Protein AF-A0A1F4T5B8-F1 (afdb_monomer)

Organism: NCBI:txid1802584

Radius of gyration: 24.1 Å; Cα contacts (8 Å, |Δi|>4): 1129; chains: 1; bounding box: 62×51×72 Å

Structure (mmCIF, N/CA/C/O backbone):
data_AF-A0A1F4T5B8-F1
#
_entry.id   AF-A0A1F4T5B8-F1
#
loop_
_atom_site.group_PDB
_atom_site.id
_atom_site.type_symbol
_atom_site.label_atom_id
_atom_site.label_alt_id
_atom_site.label_comp_id
_atom_site.label_asym_id
_atom_site.label_entity_id
_atom_site.label_seq_id
_atom_site.pdbx_PDB_ins_code
_atom_site.Cartn_x
_atom_site.Cartn_y
_atom_site.Cartn_z
_atom_site.occupancy
_atom_site.B_iso_or_equiv
_atom_site.auth_seq_id
_atom_site.auth_comp_id
_atom_site.auth_asym_id
_atom_site.auth_atom_id
_atom_site.pdbx_PDB_model_num
ATOM 1 N N . MET A 1 1 ? -28.161 17.059 25.123 1.00 31.98 1 MET A N 1
ATOM 2 C CA . MET A 1 1 ? -28.582 17.500 23.772 1.00 31.98 1 MET A CA 1
ATOM 3 C C . MET A 1 1 ? -28.366 16.336 22.816 1.00 31.98 1 MET A C 1
ATOM 5 O O . MET A 1 1 ? -27.425 15.591 23.074 1.00 31.98 1 MET A O 1
ATOM 9 N N . PRO A 1 2 ? -29.193 16.120 21.777 1.00 40.75 2 PRO A N 1
ATOM 10 C CA . PRO A 1 2 ? -28.859 15.128 20.757 1.00 40.75 2 PRO A CA 1
ATOM 11 C C . PRO A 1 2 ? -27.504 15.511 20.146 1.00 40.75 2 PRO A C 1
ATOM 13 O O . PRO A 1 2 ? -27.319 16.645 19.708 1.00 40.75 2 PRO A O 1
ATOM 16 N N . VAL A 1 3 ? -26.530 14.605 20.238 1.00 51.97 3 VAL A N 1
ATOM 17 C CA . VAL A 1 3 ? -25.154 14.837 19.782 1.00 51.97 3 VAL A CA 1
ATOM 18 C C . VAL A 1 3 ? -25.186 15.009 18.266 1.00 51.97 3 VAL A C 1
ATOM 20 O O . VAL A 1 3 ? -25.654 14.110 17.565 1.00 51.97 3 VAL A O 1
ATOM 23 N N . ALA A 1 4 ? -24.742 16.170 17.781 1.00 59.31 4 ALA A N 1
ATOM 24 C CA . ALA A 1 4 ? -24.763 16.511 16.365 1.00 59.31 4 ALA A CA 1
ATOM 25 C C . ALA A 1 4 ? -23.925 15.519 15.548 1.00 59.31 4 ALA A C 1
ATOM 27 O O . ALA A 1 4 ? -22.812 15.169 15.932 1.00 59.31 4 ALA A O 1
ATOM 28 N N . ASN A 1 5 ? -24.452 15.100 14.402 1.00 71.56 5 ASN A N 1
ATOM 29 C CA . ASN A 1 5 ? -23.669 14.401 13.392 1.00 71.56 5 ASN A CA 1
ATOM 30 C C . ASN A 1 5 ? -22.655 15.377 12.778 1.00 71.56 5 ASN A C 1
ATOM 32 O O . ASN A 1 5 ? -22.990 16.533 12.497 1.00 71.56 5 ASN A O 1
ATOM 36 N N . TYR A 1 6 ? -21.413 14.931 12.590 1.00 81.19 6 TYR A N 1
ATOM 37 C CA . TYR A 1 6 ? -20.334 15.774 12.081 1.00 81.19 6 TYR A CA 1
ATOM 38 C C . TYR A 1 6 ? -20.030 15.444 10.630 1.00 81.19 6 TYR A C 1
ATOM 40 O O . TYR A 1 6 ? -19.826 14.292 10.271 1.00 81.19 6 TYR A O 1
ATOM 48 N N . ASN A 1 7 ? -19.937 16.480 9.802 1.00 87.56 7 ASN A N 1
ATOM 49 C CA . ASN A 1 7 ? -19.351 16.352 8.477 1.00 87.56 7 ASN A CA 1
ATOM 50 C C . ASN A 1 7 ? -17.835 16.519 8.571 1.00 87.56 7 ASN A C 1
ATOM 52 O O . ASN A 1 7 ? -17.326 17.297 9.384 1.00 87.56 7 ASN A O 1
ATOM 56 N N . PHE A 1 8 ? -17.124 15.813 7.706 1.00 88.19 8 PHE A N 1
ATOM 57 C CA . PHE A 1 8 ? -15.678 15.803 7.607 1.00 88.19 8 PHE A CA 1
ATOM 58 C C . PHE A 1 8 ? -15.237 16.270 6.225 1.00 88.19 8 PHE A C 1
ATOM 60 O O . PHE A 1 8 ? -15.972 16.199 5.242 1.00 88.19 8 PHE A O 1
ATOM 67 N N . GLN A 1 9 ? -13.999 16.738 6.159 1.00 87.25 9 GLN A N 1
ATOM 68 C CA . GLN A 1 9 ? -13.357 17.178 4.939 1.00 87.25 9 GLN A CA 1
ATOM 69 C C . GLN A 1 9 ? -11.974 16.554 4.764 1.00 87.25 9 GLN A C 1
ATOM 71 O O . GLN A 1 9 ? -11.203 16.459 5.727 1.00 87.25 9 GLN A O 1
ATOM 76 N N . ILE A 1 10 ? -11.654 16.177 3.527 1.00 83.25 10 ILE A N 1
ATOM 77 C CA . ILE A 1 10 ? -10.326 15.714 3.119 1.00 83.25 10 ILE A CA 1
ATOM 78 C C . ILE A 1 10 ? -9.459 16.937 2.814 1.00 83.25 10 ILE A C 1
ATOM 80 O O . ILE A 1 10 ? -9.771 17.726 1.923 1.00 83.25 10 ILE A O 1
ATOM 84 N N . LYS A 1 11 ? -8.339 17.079 3.526 1.00 75.94 11 LYS A N 1
ATOM 85 C CA . LYS A 1 11 ? -7.301 18.078 3.248 1.00 75.94 11 LYS A CA 1
ATOM 86 C C . LYS A 1 11 ? -6.039 17.391 2.747 1.00 75.94 11 LYS A C 1
ATOM 88 O O . LYS A 1 11 ? -5.458 16.569 3.460 1.00 75.94 11 LYS A O 1
ATOM 93 N N . LEU A 1 12 ? -5.590 17.771 1.554 1.00 67.25 12 LEU A N 1
ATOM 94 C CA . LEU A 1 12 ? -4.296 17.353 1.018 1.00 67.25 12 LEU A CA 1
ATOM 95 C C . LEU A 1 12 ? -3.175 18.004 1.839 1.00 67.25 12 LEU A C 1
ATOM 97 O O . LEU A 1 12 ? -3.149 19.224 2.003 1.00 67.25 12 LEU A O 1
ATOM 101 N N . THR A 1 13 ? -2.255 17.206 2.378 1.00 59.66 13 THR A N 1
ATOM 102 C CA . THR A 1 13 ? -1.109 17.721 3.139 1.00 59.66 13 THR A CA 1
ATOM 103 C C . THR A 1 13 ? 0.120 17.848 2.245 1.00 59.66 13 THR A C 1
ATOM 105 O O . THR A 1 13 ? 0.552 16.889 1.610 1.00 59.66 13 THR A O 1
ATOM 108 N N . GLY A 1 14 ? 0.713 19.045 2.204 1.00 41.84 14 GLY A N 1
ATOM 109 C CA . GLY A 1 14 ? 1.871 19.343 1.351 1.00 41.84 14 GLY A CA 1
ATOM 110 C C . GLY A 1 14 ? 3.172 18.628 1.747 1.00 41.84 14 GLY A C 1
ATOM 111 O O . GLY A 1 14 ? 4.080 18.537 0.930 1.00 41.84 14 GLY A O 1
ATOM 112 N N . SER A 1 15 ? 3.275 18.082 2.964 1.00 34.91 15 SER A N 1
ATOM 113 C CA . SER A 1 15 ? 4.498 17.452 3.503 1.00 34.91 15 SER A CA 1
ATOM 114 C C . SER A 1 15 ? 4.804 16.052 2.955 1.00 34.91 15 SER A C 1
ATOM 116 O O . SER A 1 15 ? 5.812 15.455 3.319 1.00 34.91 15 SER A O 1
ATOM 118 N N . SER A 1 16 ? 3.934 15.513 2.107 1.00 34.12 16 SER A N 1
ATOM 119 C CA . SER A 1 16 ? 3.899 14.096 1.727 1.00 34.12 16 SER A CA 1
ATOM 120 C C . SER A 1 16 ? 4.300 13.835 0.268 1.00 34.12 16 SER A C 1
ATOM 122 O O . SER A 1 16 ? 4.627 12.711 -0.111 1.00 34.12 16 SER A O 1
ATOM 124 N N . TYR A 1 17 ? 4.418 14.898 -0.533 1.00 29.06 17 TYR A N 1
ATOM 125 C CA . TYR A 1 17 ? 4.936 14.830 -1.899 1.00 29.06 17 TYR A CA 1
ATOM 126 C C . TYR A 1 17 ? 6.385 14.291 -1.962 1.00 29.06 17 TYR A C 1
ATOM 128 O O . TYR A 1 17 ? 6.789 13.724 -2.972 1.00 29.06 17 TYR A O 1
ATOM 136 N N . SER A 1 18 ? 7.149 14.364 -0.865 1.00 27.31 18 SER A N 1
ATOM 137 C CA . SER A 1 18 ? 8.477 13.740 -0.730 1.00 27.31 18 SER A CA 1
ATOM 138 C C . SER A 1 18 ? 8.453 12.204 -0.703 1.00 27.31 18 SER A C 1
ATOM 140 O O . SER A 1 18 ? 9.463 11.583 -1.023 1.00 27.31 18 SER A O 1
ATOM 142 N N . HIS A 1 19 ? 7.316 11.581 -0.372 1.00 31.86 19 HIS A N 1
ATOM 143 C CA . HIS A 1 19 ? 7.160 10.124 -0.281 1.00 31.86 19 HIS A CA 1
ATOM 144 C C . HIS A 1 19 ? 6.302 9.530 -1.405 1.00 31.86 19 HIS A C 1
ATOM 146 O O . HIS A 1 19 ? 6.169 8.312 -1.477 1.00 31.86 19 HIS A O 1
ATOM 152 N N . GLY A 1 20 ? 5.809 10.348 -2.343 1.00 29.73 20 GLY A N 1
ATOM 153 C CA . GLY A 1 20 ? 5.045 9.875 -3.505 1.00 29.73 20 GLY A CA 1
ATOM 154 C C . GLY A 1 20 ? 3.600 9.469 -3.197 1.00 29.73 20 GLY A C 1
ATOM 155 O O . GLY A 1 20 ? 2.894 9.032 -4.095 1.00 29.73 20 GLY A O 1
ATOM 156 N N . GLN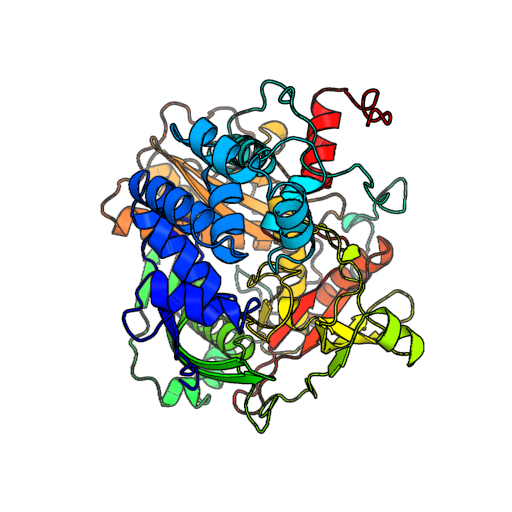 A 1 21 ? 3.142 9.656 -1.959 1.00 36.34 21 GLN A N 1
ATOM 157 C CA . GLN A 1 21 ? 1.737 9.559 -1.579 1.00 36.34 21 GLN A CA 1
ATOM 158 C C . GLN A 1 21 ? 1.315 10.934 -1.080 1.00 36.34 21 GLN A C 1
ATOM 160 O O . GLN A 1 21 ? 1.838 11.395 -0.070 1.00 36.34 21 GLN A O 1
ATOM 165 N N . GLY A 1 22 ? 0.400 11.612 -1.772 1.00 43.72 22 GLY A N 1
ATOM 166 C CA . GLY A 1 22 ? -0.237 12.807 -1.231 1.00 43.72 22 GLY A CA 1
ATOM 167 C C . GLY A 1 22 ? -1.036 12.425 0.017 1.00 43.72 22 GLY A C 1
ATOM 168 O O . GLY A 1 22 ? -2.177 11.989 -0.079 1.00 43.72 22 GLY A O 1
ATOM 169 N N . GLY A 1 23 ? -0.431 12.552 1.194 1.00 55.56 23 GLY A N 1
ATOM 170 C CA . GLY A 1 23 ? -1.036 12.307 2.492 1.00 55.56 23 GLY A CA 1
ATOM 171 C C . GLY A 1 23 ? -2.315 13.122 2.638 1.00 55.56 23 GLY A C 1
ATOM 172 O O . GLY A 1 23 ? -2.303 14.357 2.601 1.00 55.56 23 GLY A O 1
ATOM 173 N N . GLN A 1 24 ? -3.429 12.425 2.795 1.00 67.44 24 GLN A N 1
ATOM 174 C CA . GLN A 1 24 ? -4.723 13.021 3.072 1.00 67.44 24 GLN A CA 1
ATOM 175 C C . GLN A 1 24 ? -4.895 13.094 4.585 1.00 67.44 24 GLN A C 1
ATOM 177 O O . GLN A 1 24 ? -4.596 12.146 5.306 1.00 67.44 24 GLN A O 1
ATOM 182 N N . THR A 1 25 ? -5.373 14.229 5.082 1.00 76.12 25 THR A N 1
ATOM 183 C CA . THR A 1 25 ? -5.854 14.319 6.461 1.00 76.12 25 THR A CA 1
ATOM 184 C C . THR A 1 25 ? -7.343 14.568 6.451 1.00 76.12 25 THR A C 1
ATOM 186 O O . THR A 1 25 ? -7.814 15.488 5.786 1.00 76.12 25 THR A O 1
ATOM 189 N N . ILE A 1 26 ? -8.075 13.759 7.205 1.00 85.44 26 ILE A N 1
ATOM 190 C CA . ILE A 1 26 ? -9.504 13.949 7.410 1.00 85.44 26 ILE A CA 1
ATOM 191 C C . ILE A 1 26 ? -9.679 14.794 8.665 1.00 85.44 26 ILE A C 1
ATOM 193 O O . ILE A 1 26 ? -9.100 14.510 9.713 1.00 85.44 26 ILE A O 1
ATOM 197 N N . THR A 1 27 ? -10.427 15.884 8.538 1.00 88.88 27 THR A N 1
ATOM 198 C CA . THR A 1 27 ? -10.710 16.806 9.644 1.00 88.88 27 THR A CA 1
ATOM 199 C C . THR A 1 27 ? -12.187 17.153 9.662 1.00 88.88 27 THR A C 1
ATOM 201 O O . THR A 1 27 ? -12.811 17.111 8.606 1.00 88.88 27 THR A O 1
ATOM 204 N N . PRO A 1 28 ? -12.765 17.530 10.806 1.00 91.56 28 PRO A N 1
ATOM 205 C CA . PRO A 1 28 ? -14.122 18.050 10.830 1.00 91.56 28 PRO A CA 1
ATOM 206 C C . PRO A 1 28 ? -14.291 19.270 9.904 1.00 91.56 28 PRO A C 1
ATOM 208 O O . PRO A 1 28 ? -13.358 20.050 9.678 1.00 91.56 28 PRO A O 1
ATOM 211 N N . ALA A 1 29 ? -15.484 19.420 9.327 1.00 90.12 29 ALA A N 1
ATOM 212 C CA . ALA A 1 29 ? -15.812 20.503 8.397 1.00 90.12 29 ALA A CA 1
ATOM 213 C C . ALA A 1 29 ? -15.904 21.876 9.089 1.00 90.12 29 ALA A C 1
ATOM 215 O O . ALA A 1 29 ? -15.695 22.904 8.449 1.00 90.12 29 ALA A O 1
ATOM 216 N N . ARG A 1 30 ? -16.165 21.888 10.401 1.00 91.12 30 ARG A N 1
ATOM 217 C CA . ARG A 1 30 ? -16.090 23.071 11.268 1.00 91.12 30 ARG A CA 1
ATOM 218 C C . ARG A 1 30 ? -15.002 22.897 12.317 1.00 91.12 30 ARG A C 1
ATOM 220 O O . ARG A 1 30 ? -14.567 21.780 12.576 1.00 91.12 30 ARG A O 1
ATOM 227 N N . GLU A 1 31 ? -14.605 23.987 12.953 1.00 89.62 31 GLU A N 1
ATOM 228 C CA . GLU A 1 31 ? -13.748 23.913 14.132 1.00 89.62 31 GLU A CA 1
ATOM 229 C C . GLU A 1 31 ? -14.485 23.219 15.289 1.00 89.62 31 GLU A C 1
ATOM 231 O O . GLU A 1 31 ? -15.686 23.433 15.496 1.00 89.62 31 GLU A O 1
ATOM 236 N N . ILE A 1 32 ? -13.770 22.338 15.990 1.00 90.81 32 ILE A N 1
ATOM 237 C CA . ILE A 1 32 ? -14.264 21.555 17.124 1.00 90.81 32 ILE A CA 1
ATOM 238 C C . ILE A 1 32 ? -13.246 21.684 18.250 1.00 90.81 32 ILE A C 1
ATOM 240 O O . ILE A 1 32 ? -12.045 21.499 18.048 1.00 90.81 32 ILE A O 1
ATOM 244 N N . THR A 1 33 ? -13.730 22.011 19.442 1.00 93.62 33 THR A N 1
ATOM 245 C CA . THR A 1 33 ? -12.902 22.083 20.647 1.00 93.62 33 THR A CA 1
ATOM 246 C C . THR A 1 33 ? -12.529 20.687 21.154 1.00 93.62 33 THR A C 1
ATOM 248 O O . THR A 1 33 ? -13.215 19.701 20.891 1.00 93.62 33 THR A O 1
ATOM 251 N N . ILE A 1 34 ? -11.458 20.591 21.948 1.00 93.88 34 ILE A N 1
ATOM 252 C CA . ILE A 1 34 ? -11.060 19.326 22.592 1.00 93.88 34 ILE A CA 1
ATOM 253 C C . ILE A 1 34 ? -12.219 18.738 23.414 1.00 93.88 34 ILE A C 1
ATOM 255 O O . ILE A 1 34 ? -12.470 17.540 23.329 1.00 93.88 34 ILE A O 1
ATOM 259 N N . GLN A 1 35 ? -12.958 19.575 24.151 1.00 92.75 35 GLN A N 1
ATOM 260 C CA . GLN A 1 35 ? -14.088 19.126 24.967 1.00 92.75 35 GLN A CA 1
ATOM 261 C C . GLN A 1 35 ? -15.247 18.592 24.114 1.00 92.75 35 GLN A C 1
ATOM 263 O O . GLN A 1 35 ? -15.751 17.510 24.394 1.00 92.75 35 GLN A O 1
ATOM 268 N N . GLU A 1 36 ? -15.625 19.288 23.034 1.00 93.00 36 GLU A N 1
ATOM 269 C CA . GLU A 1 36 ? -16.655 18.793 22.108 1.00 93.00 36 GLU A CA 1
ATOM 270 C C . GLU A 1 36 ? -16.265 17.442 21.486 1.00 93.00 36 GLU A C 1
ATOM 272 O O . GLU A 1 36 ? -17.102 16.546 21.382 1.00 93.00 36 GLU A O 1
ATOM 277 N N . ALA A 1 37 ? -14.997 17.274 21.092 1.00 93.31 37 ALA A N 1
ATOM 278 C CA . ALA A 1 37 ? -14.509 16.012 20.540 1.00 93.31 37 ALA A CA 1
ATOM 279 C C . ALA A 1 37 ? -14.551 14.877 21.579 1.00 93.31 37 ALA A C 1
ATOM 281 O O . ALA A 1 37 ? -14.939 13.754 21.250 1.00 93.31 37 ALA A O 1
ATOM 282 N N . LEU A 1 38 ? -14.191 15.161 22.836 1.00 93.25 38 LEU A N 1
ATOM 283 C CA . LEU A 1 38 ? -14.300 14.204 23.939 1.00 93.25 38 LEU A CA 1
ATOM 284 C C . LEU A 1 38 ? -15.755 13.800 24.191 1.00 93.25 38 LEU A C 1
ATOM 286 O O . LEU A 1 38 ? -16.045 12.608 24.277 1.00 93.25 38 LEU A O 1
ATOM 290 N N . ASP A 1 39 ? -16.671 14.766 24.252 1.00 91.44 39 ASP A N 1
ATOM 291 C CA . ASP A 1 39 ? -18.091 14.503 24.491 1.00 91.44 39 ASP A CA 1
ATOM 292 C C . ASP A 1 39 ? -18.739 13.713 23.343 1.00 91.44 39 ASP A C 1
ATOM 294 O O . ASP A 1 39 ? -19.557 12.824 23.588 1.00 91.44 39 ASP A O 1
ATOM 298 N N . HIS A 1 40 ? -18.322 13.953 22.094 1.00 91.06 40 HIS A N 1
ATOM 299 C CA . HIS A 1 40 ? -18.728 13.131 20.948 1.00 91.06 40 HIS A CA 1
ATOM 300 C C . HIS A 1 40 ? -18.275 11.675 21.109 1.00 91.06 40 HIS A C 1
ATOM 302 O O . HIS A 1 40 ? -19.089 10.747 21.038 1.00 91.06 40 HIS A O 1
ATOM 308 N N . LEU A 1 41 ? -16.986 11.477 21.396 1.00 90.88 41 LEU A N 1
ATOM 309 C CA . LEU A 1 41 ? -16.364 10.156 21.506 1.00 90.88 41 LEU A CA 1
ATOM 310 C C . LEU A 1 41 ? -16.850 9.341 22.713 1.00 90.88 41 LEU A C 1
ATOM 312 O O . LEU A 1 41 ? -16.736 8.117 22.685 1.00 90.88 41 LEU A O 1
ATOM 316 N N . LYS A 1 42 ? -17.452 9.968 23.735 1.00 87.12 42 LYS A N 1
ATOM 317 C CA . LYS A 1 42 ? -18.142 9.247 24.826 1.00 87.12 42 LYS A CA 1
ATOM 318 C C . LYS A 1 42 ? -19.284 8.367 24.310 1.00 87.12 42 LYS A C 1
ATOM 320 O O . LYS A 1 42 ? -19.532 7.302 24.863 1.00 87.12 42 LYS A O 1
ATOM 325 N N . THR A 1 43 ? -19.976 8.812 23.261 1.00 86.19 43 THR A N 1
ATOM 326 C CA . THR A 1 43 ? -21.129 8.096 22.680 1.00 86.19 43 THR A CA 1
ATOM 327 C C . THR A 1 43 ? -20.791 7.327 21.407 1.00 86.19 43 THR A C 1
ATOM 329 O O . THR A 1 43 ? -21.535 6.427 21.032 1.00 86.19 43 THR A O 1
ATOM 332 N N . ARG A 1 44 ? -19.682 7.676 20.745 1.00 89.56 44 ARG A N 1
ATOM 333 C CA . ARG A 1 44 ? -19.218 7.086 19.479 1.00 89.56 44 ARG A CA 1
ATOM 334 C C . ARG A 1 44 ? -17.722 6.770 19.555 1.00 89.56 44 ARG A C 1
ATOM 336 O O . ARG A 1 44 ? -16.920 7.407 18.871 1.00 89.56 44 ARG A O 1
ATOM 343 N N . PRO A 1 45 ? -17.310 5.828 20.418 1.00 88.19 45 PRO A N 1
ATOM 344 C CA . PRO A 1 45 ? -15.893 5.551 20.648 1.00 88.19 45 PRO A CA 1
ATOM 345 C C . PRO A 1 45 ? -15.173 5.076 19.375 1.00 88.19 45 PRO A C 1
ATOM 347 O O . PRO A 1 45 ? -13.979 5.335 19.209 1.00 88.19 45 PRO A O 1
ATOM 350 N N . ASN A 1 46 ? -15.893 4.435 18.452 1.00 89.44 46 ASN A N 1
ATOM 351 C CA . ASN A 1 46 ? -15.340 3.910 17.209 1.00 89.44 46 ASN A CA 1
ATOM 352 C C . ASN A 1 46 ? -15.124 4.969 16.119 1.00 89.44 46 ASN A C 1
ATOM 354 O O . ASN A 1 46 ? -14.446 4.656 15.143 1.00 89.44 46 ASN A O 1
ATOM 358 N N . ASP A 1 47 ? -15.616 6.210 16.275 1.00 90.69 47 ASP A N 1
ATOM 359 C CA . ASP A 1 47 ? -15.451 7.277 15.274 1.00 90.69 47 ASP A CA 1
ATOM 360 C C . ASP A 1 47 ? -13.973 7.625 15.088 1.00 90.69 47 ASP A C 1
ATOM 362 O O . ASP A 1 47 ? -13.362 8.405 15.828 1.00 90.69 47 ASP A O 1
ATOM 366 N N . ARG A 1 48 ? -13.378 7.001 14.074 1.00 88.06 48 ARG A N 1
ATOM 367 C CA . ARG A 1 48 ? -11.955 7.072 13.774 1.00 88.06 48 ARG A CA 1
ATOM 368 C C . ARG A 1 48 ? -11.555 8.481 13.382 1.00 88.06 48 ARG A C 1
ATOM 370 O O . ARG A 1 48 ? -10.498 8.954 13.803 1.00 88.06 48 ARG A O 1
ATOM 377 N N . PHE A 1 49 ? -12.399 9.167 12.617 1.00 89.62 49 PHE A N 1
ATOM 378 C CA . PHE A 1 49 ? -12.113 10.518 12.157 1.00 89.62 49 PHE A CA 1
ATOM 379 C C . PHE A 1 49 ? -12.074 11.498 13.327 1.00 89.62 49 PHE A C 1
ATOM 381 O O . PHE A 1 49 ? -11.127 12.282 13.432 1.00 89.62 49 PHE A O 1
ATOM 388 N N . MET A 1 50 ? -13.037 11.415 14.252 1.00 91.62 50 MET A N 1
ATOM 389 C CA . MET A 1 50 ? -13.015 12.257 15.449 1.00 91.62 50 MET A CA 1
ATOM 390 C C . MET A 1 50 ? -11.856 11.895 16.390 1.00 91.62 50 MET A C 1
ATOM 392 O O . MET A 1 50 ? -11.184 12.795 16.899 1.00 91.62 50 MET A O 1
ATOM 396 N N . ARG A 1 51 ? -11.547 10.600 16.577 1.00 90.19 51 ARG A N 1
ATOM 397 C CA . ARG A 1 51 ? -10.380 10.157 17.368 1.00 90.19 51 ARG A CA 1
ATOM 398 C C . ARG A 1 51 ? -9.075 10.737 16.828 1.00 90.19 51 ARG A C 1
ATOM 400 O O . ARG A 1 51 ? -8.269 11.269 17.591 1.00 90.19 51 ARG A O 1
ATOM 407 N N . TYR A 1 52 ? -8.858 10.647 15.517 1.00 87.88 52 TYR A N 1
ATOM 408 C CA . TYR A 1 52 ? -7.649 11.164 14.874 1.00 87.88 52 TYR A CA 1
ATOM 409 C C . TYR A 1 52 ? -7.588 12.692 14.917 1.00 87.88 52 TYR A C 1
ATOM 411 O O . TYR A 1 52 ? -6.508 13.252 15.114 1.00 87.88 52 TYR A O 1
ATOM 419 N N . HIS A 1 53 ? -8.732 13.371 14.789 1.00 90.81 53 HIS A N 1
ATOM 420 C CA . HIS A 1 53 ? -8.807 14.814 14.984 1.00 90.81 53 HIS A CA 1
ATOM 421 C C . HIS A 1 53 ? -8.387 15.213 16.402 1.00 90.81 53 HIS A C 1
ATOM 423 O O . HIS A 1 53 ? -7.506 16.056 16.543 1.00 90.81 53 HIS A O 1
ATOM 429 N N . LEU A 1 54 ? -8.941 14.574 17.438 1.00 91.94 54 LEU A N 1
ATOM 430 C CA . LEU A 1 54 ? -8.578 14.840 18.832 1.00 91.94 54 LEU A CA 1
ATOM 431 C C . LEU A 1 54 ? -7.084 14.599 19.091 1.00 91.94 54 LEU A C 1
ATOM 433 O O . LEU A 1 54 ? -6.422 15.458 19.675 1.00 91.94 54 LEU A O 1
ATOM 437 N N . LEU A 1 55 ? -6.546 13.468 18.615 1.00 88.06 55 LEU A N 1
ATOM 438 C CA . LEU A 1 55 ? -5.118 13.151 18.708 1.00 88.06 55 LEU A CA 1
ATOM 439 C C . LEU A 1 55 ? -4.275 14.263 18.075 1.00 88.06 55 LEU A C 1
ATOM 441 O O . LEU A 1 55 ? -3.380 14.800 18.722 1.00 88.06 55 LEU A O 1
ATOM 445 N N . LYS A 1 56 ? -4.600 14.670 16.842 1.00 87.88 56 LYS A N 1
ATOM 446 C CA . LYS A 1 56 ? -3.900 15.749 16.136 1.00 87.88 56 LYS A CA 1
ATOM 447 C C . LYS A 1 56 ? -3.997 17.085 16.878 1.00 87.88 56 LYS A C 1
ATOM 449 O O . LYS A 1 56 ? -2.988 17.783 16.980 1.00 87.88 56 LYS A O 1
ATOM 454 N N . SER A 1 57 ? -5.173 17.435 17.397 1.00 91.44 57 SER A N 1
ATOM 455 C CA . SER A 1 57 ? -5.404 18.671 18.151 1.00 91.44 57 SER A CA 1
ATOM 456 C C . SER A 1 57 ? -4.540 18.718 19.410 1.00 91.44 57 SER A C 1
ATOM 458 O O . SER A 1 57 ? -3.813 19.689 19.606 1.00 91.44 57 SER A O 1
ATOM 460 N N . LEU A 1 58 ? -4.508 17.644 20.202 1.00 91.62 58 LEU A N 1
ATOM 461 C CA . LEU A 1 58 ? -3.649 17.556 21.385 1.00 91.62 58 LEU A CA 1
ATOM 462 C C . LEU A 1 58 ? -2.153 17.547 21.020 1.00 91.62 58 LEU A C 1
ATOM 464 O O . LEU A 1 58 ? -1.377 18.294 21.611 1.00 91.62 58 LEU A O 1
ATOM 468 N N . THR A 1 59 ? -1.732 16.776 20.010 1.00 87.69 59 THR A N 1
ATOM 469 C CA . THR A 1 59 ? -0.323 16.733 19.568 1.00 87.69 59 THR A CA 1
ATOM 470 C C . THR A 1 59 ? 0.166 18.091 19.056 1.00 87.69 59 THR A C 1
ATOM 472 O O . THR A 1 59 ? 1.328 18.443 19.266 1.00 87.69 59 THR A O 1
ATOM 475 N N . SER A 1 60 ? -0.702 18.889 18.426 1.00 89.88 60 SER A N 1
ATOM 476 C CA . SER A 1 60 ? -0.344 20.227 17.932 1.00 89.88 60 SER A CA 1
ATOM 477 C C . SER A 1 60 ? 0.062 21.201 19.048 1.00 89.88 60 SER A C 1
ATOM 479 O O . SER A 1 60 ? 0.857 22.109 18.805 1.00 89.88 60 SER A O 1
ATOM 481 N N . LEU A 1 61 ? -0.401 20.958 20.280 1.00 90.94 61 LEU A N 1
ATOM 482 C CA . LEU A 1 61 ? -0.053 21.723 21.481 1.00 90.94 61 LEU A CA 1
ATOM 483 C C . LEU A 1 61 ? 1.272 21.269 22.126 1.00 90.94 61 LEU A C 1
ATOM 485 O O . LEU A 1 61 ? 1.688 21.835 23.137 1.00 90.94 61 LEU A O 1
ATOM 489 N N . LYS A 1 62 ? 1.959 20.266 21.557 1.00 88.38 62 LYS A N 1
ATOM 490 C CA . LYS A 1 62 ? 3.241 19.733 22.053 1.00 88.38 62 LYS A CA 1
ATOM 491 C C . LYS A 1 62 ? 3.149 19.335 23.539 1.00 88.38 62 LYS A C 1
ATOM 493 O O . LYS A 1 62 ? 2.242 18.595 23.912 1.00 88.38 62 LYS A O 1
ATOM 498 N N . GLU A 1 63 ? 4.072 19.798 24.390 1.00 87.81 63 GLU A N 1
ATOM 499 C CA . GLU A 1 63 ? 4.082 19.466 25.824 1.00 87.81 63 GLU A CA 1
ATOM 500 C C . GLU A 1 63 ? 2.830 19.951 26.566 1.00 87.81 63 GLU A C 1
ATOM 502 O O . GLU A 1 63 ? 2.351 19.254 27.461 1.00 87.81 63 GLU A O 1
ATOM 507 N N . GLU A 1 64 ? 2.259 21.096 26.181 1.00 90.94 64 GLU A N 1
ATOM 508 C CA . GLU A 1 64 ? 1.034 21.615 26.806 1.00 90.94 64 GLU A CA 1
ATOM 509 C C . GLU A 1 64 ? -0.173 20.718 26.514 1.00 90.94 64 GLU A C 1
ATOM 511 O O . GLU A 1 64 ? -1.023 20.521 27.379 1.00 90.94 64 GLU A O 1
ATOM 516 N N . GLY A 1 65 ? -0.208 20.076 25.342 1.00 91.44 65 GLY A N 1
ATOM 517 C CA . GLY A 1 65 ? -1.224 19.072 25.019 1.00 91.44 65 GLY A CA 1
ATOM 518 C C . GLY A 1 65 ? -1.163 17.850 25.932 1.00 91.44 65 GLY A C 1
ATOM 519 O O . GLY A 1 65 ? -2.200 17.326 26.332 1.00 91.44 65 GLY A O 1
ATOM 520 N N . ILE A 1 66 ? 0.045 17.425 26.319 1.00 89.50 66 ILE A N 1
ATOM 521 C CA . ILE A 1 66 ? 0.241 16.311 27.257 1.00 89.50 66 ILE A CA 1
ATOM 522 C C . ILE A 1 66 ? -0.215 16.705 28.661 1.00 89.50 66 ILE A C 1
ATOM 524 O O . ILE A 1 66 ? -0.945 15.942 29.292 1.00 89.50 66 ILE A O 1
ATOM 528 N N . LYS A 1 67 ? 0.157 17.900 29.137 1.00 91.12 67 LYS A N 1
ATOM 529 C CA . LYS A 1 67 ? -0.290 18.411 30.444 1.00 91.12 67 LYS A CA 1
ATOM 530 C C . LYS A 1 67 ? -1.812 18.514 30.514 1.00 91.12 67 LYS A C 1
ATOM 532 O O . LYS A 1 67 ? -2.406 18.005 31.461 1.00 91.12 67 LYS A O 1
ATOM 537 N N . LEU A 1 68 ? -2.429 19.090 29.481 1.00 93.19 68 LEU A N 1
ATOM 538 C CA . LEU A 1 68 ? -3.881 19.196 29.364 1.00 93.19 68 LEU A CA 1
ATOM 539 C C . LEU A 1 68 ? -4.546 17.815 29.377 1.00 93.19 68 LEU A C 1
ATOM 541 O O . LEU A 1 68 ? -5.492 17.597 30.126 1.00 93.19 68 LEU A O 1
ATOM 545 N N . ALA A 1 69 ? -4.035 16.857 28.598 1.00 91.00 69 ALA A N 1
ATOM 546 C CA . ALA A 1 69 ? -4.576 15.501 28.580 1.00 91.00 69 ALA A CA 1
ATOM 547 C C . ALA A 1 69 ? -4.455 14.806 29.946 1.00 91.00 69 ALA A C 1
ATOM 549 O O . ALA A 1 69 ? -5.389 14.124 30.360 1.00 91.00 69 ALA A O 1
ATOM 550 N N . VAL A 1 70 ? -3.343 14.999 30.669 1.00 88.69 70 VAL A N 1
ATOM 551 C CA . VAL A 1 70 ? -3.159 14.482 32.036 1.00 88.69 70 VAL A CA 1
ATOM 552 C C . VAL A 1 70 ? -4.177 15.092 32.999 1.00 88.69 70 VAL A C 1
ATOM 554 O O . VAL A 1 70 ? -4.749 14.371 33.815 1.00 88.69 70 VAL A O 1
ATOM 557 N N . GLU A 1 71 ? -4.399 16.404 32.928 1.00 91.19 71 GLU A N 1
ATOM 558 C CA . GLU A 1 71 ? -5.367 17.098 33.778 1.00 91.19 71 GLU A CA 1
ATOM 559 C C . GLU A 1 71 ? -6.796 16.612 33.510 1.00 91.19 71 GLU A C 1
ATOM 561 O O . GLU A 1 71 ? -7.472 16.167 34.439 1.00 91.19 71 GLU A O 1
ATOM 566 N N . LEU A 1 72 ? -7.217 16.605 32.243 1.00 90.81 72 LEU A N 1
ATOM 567 C CA . LEU A 1 72 ? -8.538 16.124 31.836 1.00 90.81 72 LEU A CA 1
ATOM 568 C C . LEU A 1 72 ? -8.743 14.653 32.219 1.00 90.81 72 LEU A C 1
ATOM 570 O O . LEU A 1 72 ? -9.802 14.292 32.721 1.00 90.81 72 LEU A O 1
ATOM 574 N N . PHE A 1 73 ? -7.720 13.808 32.055 1.00 87.56 73 PHE A N 1
ATOM 575 C CA . PHE A 1 73 ? -7.809 12.388 32.395 1.00 87.56 73 PHE A CA 1
ATOM 576 C C . PHE A 1 73 ? -7.945 12.152 33.905 1.00 87.56 73 PHE A C 1
ATOM 578 O O . PHE A 1 73 ? -8.637 11.226 34.316 1.00 87.56 73 PHE A O 1
ATOM 585 N N . LYS A 1 74 ? -7.319 12.990 34.744 1.00 85.50 74 LYS A N 1
ATOM 586 C CA . LYS A 1 74 ? -7.488 12.935 36.207 1.00 85.50 74 LYS A CA 1
ATOM 587 C C . LYS A 1 74 ? -8.890 13.356 36.649 1.00 85.50 74 LYS A C 1
ATOM 589 O O . LYS A 1 74 ? -9.363 12.855 37.665 1.00 85.50 74 LYS A O 1
ATOM 594 N N . GLN A 1 75 ? -9.519 14.280 35.923 1.00 87.50 75 GLN A N 1
ATOM 595 C CA . GLN A 1 75 ? -10.880 14.740 36.202 1.00 87.50 75 GLN A CA 1
ATOM 596 C C . GLN A 1 75 ? -11.922 13.706 35.756 1.00 87.50 75 GLN A C 1
ATOM 598 O O . GLN A 1 75 ? -12.785 13.322 36.542 1.00 87.50 75 GLN A O 1
ATOM 603 N N . GLU A 1 76 ? -11.825 13.238 34.509 1.00 86.12 76 GLU A N 1
ATOM 604 C CA . GLU A 1 76 ? -12.745 12.271 33.909 1.00 86.12 76 GLU A CA 1
ATOM 605 C C . GLU A 1 76 ? -11.974 11.310 32.980 1.00 86.12 76 GLU A C 1
ATOM 607 O O . GLU A 1 76 ? -11.727 11.618 31.806 1.00 86.12 76 GLU A O 1
ATOM 612 N N . PRO A 1 77 ? -11.578 10.121 33.475 1.00 83.69 77 PRO A N 1
ATOM 613 C CA . PRO A 1 77 ? -10.916 9.118 32.651 1.00 83.69 77 PRO A CA 1
ATOM 614 C C . PRO A 1 77 ? -11.775 8.720 31.444 1.00 83.69 77 PRO A C 1
ATOM 616 O O . PRO A 1 77 ? -12.919 8.292 31.590 1.00 83.69 77 PRO A O 1
ATOM 619 N N . SER A 1 78 ? -11.214 8.809 30.237 1.00 84.25 78 SER A N 1
ATOM 620 C CA . SER A 1 78 ? -11.902 8.438 28.993 1.00 84.25 78 SER A CA 1
ATOM 621 C C . SER A 1 78 ? -10.978 7.698 28.024 1.00 84.25 78 SER A C 1
ATOM 623 O O . SER A 1 78 ? -9.758 7.882 28.055 1.00 84.25 78 SER A O 1
ATOM 625 N N . LEU A 1 79 ? -11.557 6.852 27.159 1.00 84.75 79 LEU A N 1
ATOM 626 C CA . LEU A 1 79 ? -10.811 6.081 26.152 1.00 84.75 79 LEU A CA 1
ATOM 627 C C . LEU A 1 79 ? -9.908 6.964 25.274 1.00 84.75 79 LEU A C 1
ATOM 629 O O . LEU A 1 79 ? -8.732 6.627 25.134 1.00 84.75 79 LEU A O 1
ATOM 633 N N . PRO A 1 80 ? -10.378 8.108 24.734 1.00 86.81 80 PRO A N 1
ATOM 634 C CA . PRO A 1 80 ? -9.556 8.904 23.829 1.00 86.81 80 PRO A CA 1
ATOM 635 C C . PRO A 1 80 ? -8.356 9.561 24.522 1.00 86.81 80 PRO A C 1
ATOM 637 O O . PRO A 1 80 ? -7.256 9.562 23.969 1.00 86.81 80 PRO A O 1
ATOM 640 N N . LEU A 1 81 ? -8.541 10.083 25.743 1.00 87.81 81 LEU A N 1
ATOM 641 C CA . LEU A 1 81 ? -7.450 10.664 26.537 1.00 87.81 81 LEU A CA 1
ATOM 642 C C . LEU A 1 81 ? -6.428 9.604 26.924 1.00 87.81 81 LEU A C 1
ATOM 644 O O . LEU A 1 81 ? -5.225 9.824 26.810 1.00 87.81 81 LEU A O 1
ATOM 648 N N . PHE A 1 82 ? -6.911 8.437 27.336 1.00 83.00 82 PHE A N 1
ATOM 649 C CA . PHE A 1 82 ? -6.060 7.308 27.656 1.00 83.00 82 PHE A CA 1
ATOM 650 C C . PHE A 1 82 ? -5.201 6.890 26.451 1.00 83.00 82 PHE A C 1
ATOM 652 O O . PHE A 1 82 ? -3.979 6.809 26.564 1.00 83.00 82 PHE A O 1
ATOM 659 N N . GLY A 1 83 ? -5.819 6.703 25.279 1.00 79.88 83 GLY A N 1
ATOM 660 C CA . GLY A 1 83 ? -5.110 6.359 24.046 1.00 79.88 83 GLY A CA 1
ATOM 661 C C . GLY A 1 83 ? -4.077 7.411 23.631 1.00 79.88 83 GLY A C 1
ATOM 662 O O . GLY A 1 83 ? -2.983 7.054 23.193 1.00 79.88 83 GLY A O 1
ATOM 663 N N . PHE A 1 84 ? -4.386 8.700 23.813 1.00 84.69 84 PHE A N 1
ATOM 664 C CA . PHE A 1 84 ? -3.435 9.793 23.600 1.00 84.69 84 PHE A CA 1
ATOM 665 C C . PHE A 1 84 ? -2.225 9.681 24.538 1.00 84.69 84 PHE A C 1
ATOM 667 O O . PHE A 1 84 ? -1.091 9.599 24.070 1.00 84.69 84 PHE A O 1
ATOM 674 N N . LEU A 1 85 ? -2.466 9.613 25.852 1.00 82.50 85 LEU A N 1
ATOM 675 C CA . LEU A 1 85 ? -1.422 9.571 26.879 1.00 82.50 85 LEU A CA 1
ATOM 676 C C . LEU A 1 85 ? -0.486 8.371 26.713 1.00 82.50 85 LEU A C 1
ATOM 678 O O . LEU A 1 85 ? 0.729 8.519 26.834 1.00 82.50 85 LEU A O 1
ATOM 682 N N . VAL A 1 86 ? -1.042 7.205 26.383 1.00 75.81 86 VAL A N 1
ATOM 683 C CA . VAL A 1 86 ? -0.273 5.986 26.112 1.00 75.81 86 VAL A CA 1
ATOM 684 C C . VAL A 1 86 ? 0.640 6.154 24.893 1.00 75.81 86 VAL A C 1
ATOM 686 O O . VAL A 1 86 ? 1.802 5.753 24.941 1.00 75.81 86 VAL A O 1
ATOM 689 N N . LYS A 1 87 ? 0.154 6.780 23.814 1.00 73.31 87 LYS A N 1
ATOM 690 C CA . LYS A 1 87 ? 0.934 6.974 22.581 1.00 73.31 87 LYS A CA 1
ATOM 691 C C . LYS A 1 87 ? 2.007 8.053 22.702 1.00 73.31 87 LYS A C 1
ATOM 693 O O . LYS A 1 87 ? 3.085 7.898 22.139 1.00 73.31 87 LYS A O 1
ATOM 698 N N . THR A 1 88 ? 1.721 9.158 23.389 1.00 73.06 88 THR A N 1
ATOM 699 C CA . THR A 1 88 ? 2.608 10.336 23.398 1.00 73.06 88 THR A CA 1
ATOM 700 C C . THR A 1 88 ? 3.466 10.450 24.653 1.00 73.06 88 THR A C 1
ATOM 702 O O . THR A 1 88 ? 4.475 11.153 24.643 1.00 73.06 88 THR A O 1
ATOM 705 N N . GLY A 1 89 ? 3.077 9.794 25.748 1.00 64.12 89 GLY A N 1
ATOM 706 C CA . GLY A 1 89 ? 3.718 9.963 27.047 1.00 64.12 89 GLY A CA 1
ATOM 707 C C . GLY A 1 89 ? 5.149 9.441 27.110 1.00 64.12 89 GLY A C 1
ATOM 708 O O . GLY A 1 89 ? 5.991 10.099 27.720 1.00 64.12 89 GLY A O 1
ATOM 709 N N . SER A 1 90 ? 5.437 8.312 26.452 1.00 62.47 90 SER A N 1
ATOM 710 C CA . SER A 1 90 ? 6.719 7.579 26.525 1.00 62.47 90 SER A CA 1
ATOM 711 C C . SER A 1 90 ? 7.935 8.361 26.030 1.00 62.47 90 SER A C 1
ATOM 713 O O . SER A 1 90 ? 9.054 8.096 26.454 1.00 62.47 90 SER A O 1
ATOM 715 N N . SER A 1 91 ? 7.719 9.340 25.153 1.00 60.97 91 SER A N 1
ATOM 716 C CA . SER A 1 91 ? 8.781 10.128 24.515 1.00 60.97 91 SER A CA 1
ATOM 717 C C . SER A 1 91 ? 8.859 11.566 25.045 1.00 60.97 91 SER A C 1
ATOM 719 O O . SER A 1 91 ? 9.522 12.410 24.444 1.00 60.97 91 SER A O 1
ATOM 721 N N . SER A 1 92 ? 8.158 11.874 26.142 1.00 65.62 92 SER A N 1
ATOM 722 C CA . SER A 1 92 ? 8.013 13.237 26.668 1.00 65.62 92 SER A CA 1
ATOM 723 C C . SER A 1 92 ? 8.729 13.438 28.005 1.00 65.62 92 SER A C 1
ATOM 725 O O . SER A 1 92 ? 8.805 12.525 28.827 1.00 65.62 92 SER A O 1
ATOM 727 N N . SER A 1 93 ? 9.159 14.674 28.284 1.00 72.38 93 SER A N 1
ATOM 728 C CA . SER A 1 93 ? 9.605 15.097 29.626 1.00 72.38 93 SER A CA 1
ATOM 729 C C . SER A 1 93 ? 8.525 14.877 30.702 1.00 72.38 93 SER A C 1
ATOM 731 O O . SER A 1 93 ? 8.823 14.746 31.887 1.00 72.38 93 SER A O 1
ATOM 733 N N . GLN A 1 94 ? 7.261 14.788 30.273 1.00 75.56 94 GLN A N 1
ATOM 734 C CA . GLN A 1 94 ? 6.083 14.551 31.098 1.00 75.56 94 GLN A CA 1
ATOM 735 C C . GLN A 1 94 ? 5.822 13.063 31.372 1.00 75.56 94 GLN A C 1
ATOM 737 O O . GLN A 1 94 ? 4.838 12.756 32.045 1.00 75.56 94 GLN A O 1
ATOM 742 N N . TYR A 1 95 ? 6.674 12.135 30.913 1.00 76.88 95 TYR A N 1
ATOM 743 C CA . TYR A 1 95 ? 6.495 10.697 31.147 1.00 76.88 95 TYR A CA 1
ATOM 744 C C . TYR A 1 95 ? 6.188 10.349 32.616 1.00 76.88 95 TYR A C 1
ATOM 746 O O . TYR A 1 95 ? 5.223 9.619 32.845 1.00 76.88 95 TYR A O 1
ATOM 754 N N . PRO A 1 96 ? 6.870 10.919 33.635 1.00 79.00 96 PRO A N 1
ATOM 755 C CA . PRO A 1 96 ? 6.518 10.657 35.032 1.00 79.00 96 PRO A CA 1
ATOM 756 C C . PRO A 1 96 ? 5.088 11.087 35.395 1.00 79.00 96 PRO A C 1
ATOM 758 O O . PRO A 1 96 ? 4.393 10.372 36.112 1.00 79.00 96 PRO A O 1
ATOM 761 N N . ALA A 1 97 ? 4.624 12.231 34.883 1.00 78.50 97 ALA A N 1
ATOM 762 C CA . ALA A 1 97 ? 3.272 12.733 35.128 1.00 78.50 97 ALA A CA 1
ATOM 763 C C . ALA A 1 97 ? 2.207 11.891 34.411 1.00 78.50 97 ALA A C 1
ATOM 765 O O . ALA A 1 97 ? 1.145 11.633 34.982 1.00 78.50 97 ALA A O 1
ATOM 766 N N . VAL A 1 98 ? 2.510 11.425 33.195 1.00 77.69 98 VAL A N 1
ATOM 767 C CA . VAL A 1 98 ? 1.673 10.476 32.453 1.00 77.69 98 VAL A CA 1
ATOM 768 C C . VAL A 1 98 ? 1.565 9.163 33.220 1.00 77.69 98 VAL A C 1
ATOM 770 O O . VAL A 1 98 ? 0.457 8.715 33.503 1.00 77.69 98 VAL A O 1
ATOM 773 N N . MET A 1 99 ? 2.692 8.586 33.642 1.00 76.19 99 MET A N 1
ATOM 774 C CA . MET A 1 99 ? 2.698 7.343 34.412 1.00 76.19 99 MET A CA 1
ATOM 775 C C . MET A 1 99 ? 1.951 7.493 35.734 1.00 76.19 99 MET A C 1
ATOM 777 O O . MET A 1 99 ? 1.125 6.645 36.049 1.00 76.19 99 MET A O 1
ATOM 781 N N . ALA A 1 100 ? 2.142 8.593 36.465 1.00 78.81 100 ALA A N 1
ATOM 782 C CA . ALA A 1 100 ? 1.395 8.857 37.692 1.00 78.81 100 ALA A CA 1
ATOM 783 C C . ALA A 1 100 ? -0.125 8.953 37.452 1.00 78.81 100 ALA A C 1
ATOM 785 O O . ALA A 1 100 ? -0.909 8.455 38.260 1.00 78.81 100 ALA A O 1
ATOM 786 N N . ALA A 1 101 ? -0.558 9.560 36.340 1.00 76.00 101 ALA A N 1
ATOM 787 C CA . ALA A 1 101 ? -1.973 9.621 35.972 1.00 76.00 101 ALA A CA 1
ATOM 788 C C . ALA A 1 101 ? -2.540 8.224 35.660 1.00 76.00 101 ALA A C 1
ATOM 790 O O . ALA A 1 101 ? -3.600 7.863 36.176 1.00 76.00 101 ALA A O 1
ATOM 791 N N . LEU A 1 102 ? -1.798 7.419 34.890 1.00 74.56 102 LEU A N 1
ATOM 792 C CA . LEU A 1 102 ? -2.165 6.047 34.523 1.00 74.56 102 LEU A CA 1
ATOM 793 C C . LEU A 1 102 ? -2.104 5.058 35.711 1.00 74.56 102 LEU A C 1
ATOM 795 O O . LEU A 1 102 ? -2.823 4.061 35.711 1.00 74.56 102 LEU A O 1
ATOM 799 N N . GLN A 1 103 ? -1.267 5.321 36.724 1.00 71.25 103 GLN A N 1
ATOM 800 C CA . GLN A 1 103 ? -1.041 4.466 37.905 1.00 71.25 103 GLN A CA 1
ATOM 801 C C . GLN A 1 103 ? -1.905 4.815 39.130 1.00 71.25 103 GLN A C 1
ATOM 803 O O . GLN A 1 103 ? -1.835 4.117 40.143 1.00 71.25 103 GLN A O 1
ATOM 808 N N . SER A 1 104 ? -2.717 5.872 39.062 1.00 63.34 104 SER A N 1
ATOM 809 C CA . SER A 1 104 ? -3.700 6.224 40.100 1.00 63.34 104 SER A CA 1
ATOM 810 C C . SER A 1 104 ? -4.723 5.078 40.333 1.00 63.34 104 SER A C 1
ATOM 812 O O . SER A 1 104 ? -4.721 4.107 39.572 1.00 63.34 104 SER A O 1
ATOM 814 N N . PRO A 1 105 ? -5.615 5.120 41.354 1.00 53.88 105 PRO A N 1
ATOM 815 C CA . PRO A 1 105 ? -6.558 4.027 41.680 1.00 53.88 105 PRO A CA 1
ATOM 816 C C . PRO A 1 105 ? -7.404 3.494 40.504 1.00 53.88 105 PRO A C 1
ATOM 818 O O . PRO A 1 105 ? -7.974 2.410 40.586 1.00 53.88 105 PRO A O 1
ATOM 821 N N . GLY A 1 106 ? -7.434 4.215 39.381 1.00 52.50 106 GLY A N 1
ATOM 822 C CA . GLY A 1 106 ? -7.932 3.768 38.088 1.00 52.50 106 GLY A CA 1
ATOM 823 C C . GLY A 1 106 ? -7.061 2.759 37.325 1.00 52.50 106 GLY A C 1
ATOM 824 O O . GLY A 1 106 ? -7.405 2.493 36.185 1.00 52.50 106 GLY A O 1
ATOM 825 N N . ARG A 1 107 ? -5.989 2.156 37.869 1.00 55.12 107 ARG A N 1
ATOM 826 C CA . ARG A 1 107 ? -5.161 1.164 37.134 1.00 55.12 107 ARG A CA 1
ATOM 827 C C . ARG A 1 107 ? -5.988 0.020 36.528 1.00 55.12 107 ARG A C 1
ATOM 829 O O . ARG A 1 107 ? -5.806 -0.301 35.361 1.00 55.12 107 ARG A O 1
ATOM 836 N N . GLN A 1 108 ? -6.912 -0.576 37.288 1.00 58.94 108 GLN A N 1
ATOM 837 C CA . GLN A 1 108 ? -7.796 -1.641 36.778 1.00 58.94 108 GLN A CA 1
ATOM 838 C C . GLN A 1 108 ? -8.824 -1.112 35.768 1.00 58.94 108 GLN A C 1
ATOM 840 O O . GLN A 1 108 ? -9.056 -1.741 34.741 1.00 58.94 108 GLN A O 1
ATOM 845 N N . ALA A 1 109 ? -9.386 0.076 36.014 1.00 59.66 109 ALA A N 1
ATOM 846 C CA . ALA A 1 109 ? -10.304 0.723 35.078 1.00 59.66 109 ALA A CA 1
ATOM 847 C C . ALA A 1 109 ? -9.605 1.090 33.757 1.00 59.66 109 ALA A C 1
ATOM 849 O O . ALA A 1 109 ? -10.148 0.840 32.691 1.00 59.66 109 ALA A O 1
ATOM 850 N N . GLY A 1 110 ? -8.373 1.597 33.816 1.00 62.91 110 GLY A N 1
ATOM 851 C CA . GLY A 1 110 ? -7.526 1.922 32.673 1.00 62.91 110 GLY A CA 1
ATOM 852 C C . GLY A 1 110 ? -7.100 0.684 31.892 1.00 62.91 110 GLY A C 1
ATOM 853 O O . GLY A 1 110 ? -7.151 0.710 30.671 1.00 62.91 110 GLY A O 1
ATOM 854 N N . LEU A 1 111 ? -6.758 -0.419 32.569 1.00 64.62 111 LEU A N 1
ATOM 855 C CA . LEU A 1 111 ? -6.482 -1.717 31.933 1.00 64.62 111 LEU A CA 1
ATOM 856 C C . LEU A 1 111 ? -7.715 -2.275 31.199 1.00 64.62 111 LEU A C 1
ATOM 858 O O . LEU A 1 111 ? -7.597 -2.777 30.084 1.00 64.62 111 LEU A O 1
ATOM 862 N N . GLU A 1 112 ? -8.903 -2.167 31.793 1.00 67.50 112 GLU A N 1
ATOM 863 C CA . GLU A 1 112 ? -10.143 -2.630 31.161 1.00 67.50 112 GLU A CA 1
ATOM 864 C C . GLU A 1 112 ? -10.580 -1.715 30.005 1.00 67.50 112 GLU A C 1
ATOM 866 O O . GLU A 1 112 ? -10.965 -2.191 28.937 1.00 67.50 112 GLU A O 1
ATOM 871 N N . MET A 1 113 ? -10.451 -0.397 30.175 1.00 70.25 113 MET A N 1
ATOM 872 C CA . MET A 1 113 ? -10.636 0.593 29.111 1.00 70.25 113 MET A CA 1
ATOM 873 C C . MET A 1 113 ? -9.672 0.339 27.952 1.00 70.25 113 MET A C 1
ATOM 875 O O . MET A 1 113 ? -10.068 0.378 26.792 1.00 70.25 113 MET A O 1
ATOM 879 N N . PHE A 1 114 ? -8.420 0.020 28.262 1.00 69.81 114 PHE A N 1
ATOM 880 C CA . PHE A 1 114 ? -7.407 -0.313 27.280 1.00 69.81 114 PHE A CA 1
ATOM 881 C C . PHE A 1 114 ? -7.822 -1.518 26.432 1.00 69.81 114 PHE A C 1
ATOM 883 O O . PHE A 1 114 ? -7.783 -1.419 25.210 1.00 69.81 114 PHE A O 1
ATOM 890 N N . ARG A 1 115 ? -8.248 -2.637 27.044 1.00 68.56 115 ARG A N 1
ATOM 891 C CA . ARG A 1 115 ? -8.660 -3.848 26.299 1.00 68.56 115 ARG A CA 1
ATOM 892 C C . ARG A 1 115 ? -9.799 -3.568 25.324 1.00 68.56 115 ARG A C 1
ATOM 894 O O . ARG A 1 115 ? -9.830 -4.106 24.225 1.00 68.56 115 ARG A O 1
ATOM 901 N N . ARG A 1 116 ? -10.704 -2.671 25.713 1.00 74.19 116 ARG A N 1
ATOM 902 C CA . ARG A 1 116 ? -11.860 -2.252 24.913 1.00 74.19 116 ARG A CA 1
ATOM 903 C C . ARG A 1 116 ? -11.557 -1.077 23.981 1.00 74.19 116 ARG A C 1
ATOM 905 O O . ARG A 1 116 ? -12.477 -0.558 23.352 1.00 74.19 116 ARG A O 1
ATOM 912 N N . HIS A 1 117 ? -10.310 -0.603 23.915 1.00 83.94 117 HIS A N 1
ATOM 913 C CA . HIS A 1 117 ? -9.995 0.593 23.149 1.00 83.94 117 HIS A CA 1
ATOM 914 C C . HIS A 1 117 ? -10.141 0.321 21.639 1.00 83.94 117 HIS A C 1
ATOM 916 O O . HIS A 1 117 ? -9.505 -0.601 21.130 1.00 83.94 117 HIS A O 1
ATOM 922 N N . PRO A 1 118 ? -10.866 1.161 20.878 1.00 84.81 118 PRO A N 1
ATOM 923 C CA . PRO A 1 118 ? -11.128 0.937 19.451 1.00 84.81 118 PRO A CA 1
ATOM 924 C C . PRO A 1 118 ? -9.913 0.965 18.519 1.00 84.81 118 PRO A C 1
ATOM 926 O O . PRO A 1 118 ? -10.096 0.863 17.317 1.00 84.81 118 PRO A O 1
ATOM 929 N N . SER A 1 119 ? -8.696 1.184 19.025 1.00 80.75 119 SER A N 1
ATOM 930 C CA . SER A 1 119 ? -7.479 1.342 18.215 1.00 80.75 119 SER A CA 1
ATOM 931 C C . SER A 1 119 ? -6.479 0.234 18.542 1.00 80.75 119 SER A C 1
ATOM 933 O O . SER A 1 119 ? -6.132 0.095 19.720 1.00 80.75 119 SER A O 1
ATOM 935 N N . PRO A 1 120 ? -5.972 -0.506 17.541 1.00 76.44 120 PRO A N 1
ATOM 936 C CA . PRO A 1 120 ? -5.099 -1.654 17.756 1.00 76.44 120 PRO A CA 1
ATOM 937 C C . PRO A 1 120 ? -3.740 -1.213 18.309 1.00 76.44 120 PRO A C 1
ATOM 939 O O . PRO A 1 120 ? -3.307 -1.760 19.310 1.00 76.44 120 PRO A O 1
ATOM 942 N N . SER A 1 121 ? -3.146 -0.135 17.792 1.00 72.00 121 SER A N 1
ATOM 943 C CA . SER A 1 121 ? -1.934 0.491 18.358 1.00 72.00 121 SER A CA 1
ATOM 944 C C . SER A 1 121 ? -2.046 0.875 19.831 1.00 72.00 121 SER A C 1
ATOM 946 O O . SER A 1 121 ? -1.058 0.788 20.556 1.00 72.00 121 SER A O 1
ATOM 948 N N . VAL A 1 122 ? -3.225 1.316 20.294 1.00 74.81 122 VAL A N 1
ATOM 949 C CA . VAL A 1 122 ? -3.421 1.522 21.735 1.00 74.81 122 VAL A CA 1
ATOM 950 C C . VAL A 1 122 ? -3.403 0.164 22.408 1.00 74.81 122 VAL A C 1
ATOM 952 O O . VAL A 1 122 ? -2.575 0.004 23.283 1.00 74.81 122 VAL A O 1
ATOM 955 N N . ARG A 1 123 ? -4.197 -0.814 21.942 1.00 76.06 123 ARG A N 1
ATOM 956 C CA . ARG A 1 123 ? -4.284 -2.180 22.496 1.00 76.06 123 ARG A CA 1
ATOM 957 C C . ARG A 1 123 ? -2.970 -2.986 22.483 1.00 76.06 123 ARG A C 1
ATOM 959 O O . ARG A 1 123 ? -2.746 -3.839 23.337 1.00 76.06 123 ARG A O 1
ATOM 966 N N . ALA A 1 124 ? -2.054 -2.705 21.567 1.00 67.69 124 ALA A N 1
ATOM 967 C CA . ALA A 1 124 ? -0.756 -3.374 21.478 1.00 67.69 124 ALA A CA 1
ATOM 968 C C . ALA A 1 124 ? 0.121 -3.134 22.719 1.00 67.69 124 ALA A C 1
ATOM 970 O O . ALA A 1 124 ? 0.863 -4.011 23.153 1.00 67.69 124 ALA A O 1
ATOM 971 N N . VAL A 1 125 ? -0.013 -1.967 23.347 1.00 64.62 125 VAL A N 1
ATOM 972 C CA . VAL A 1 125 ? 0.847 -1.518 24.448 1.00 64.62 125 VAL A CA 1
ATOM 973 C C . VAL A 1 125 ? 0.751 -2.348 25.753 1.00 64.62 125 VAL A C 1
ATOM 975 O O . VAL A 1 125 ? 1.685 -2.303 26.542 1.00 64.62 125 VAL A O 1
ATOM 978 N N . LEU A 1 126 ? -0.300 -3.145 26.008 1.00 54.88 126 LEU A N 1
ATOM 979 C CA . LEU A 1 126 ? -0.392 -3.994 27.215 1.00 54.88 126 LEU A CA 1
ATOM 980 C C . LEU A 1 126 ? 0.157 -5.404 27.016 1.00 54.88 126 LEU A C 1
ATOM 982 O O . LEU A 1 126 ? 0.317 -6.120 28.002 1.00 54.88 126 LEU A O 1
ATOM 986 N N . LYS A 1 127 ? 0.409 -5.834 25.773 1.00 54.44 127 LYS A N 1
ATOM 987 C CA . LYS A 1 127 ? 0.904 -7.194 25.517 1.00 54.44 127 LYS A CA 1
ATOM 988 C C . LYS A 1 127 ? 2.363 -7.397 25.946 1.00 54.44 127 LYS A C 1
ATOM 990 O O . LYS A 1 127 ? 2.800 -8.536 26.023 1.00 54.44 127 LYS A O 1
ATOM 995 N N . GLY A 1 128 ? 3.084 -6.326 26.270 1.00 48.50 128 GLY A N 1
ATOM 996 C CA . GLY A 1 128 ? 4.383 -6.372 26.933 1.00 48.50 128 GLY A CA 1
ATOM 997 C C . GLY A 1 128 ? 4.481 -5.229 27.937 1.00 48.50 128 GLY A C 1
ATOM 998 O O . GLY A 1 128 ? 3.850 -4.192 27.754 1.00 48.50 128 GLY A O 1
ATOM 999 N N . GLU A 1 129 ? 5.262 -5.388 29.000 1.00 45.00 129 GLU A N 1
ATOM 1000 C CA . GLU A 1 129 ? 5.399 -4.424 30.106 1.00 45.00 129 GLU A CA 1
ATOM 1001 C C . GLU A 1 129 ? 5.986 -3.040 29.721 1.00 45.00 129 GLU A C 1
ATOM 1003 O O . GLU A 1 129 ? 6.389 -2.267 30.590 1.00 45.00 129 GLU A O 1
ATOM 1008 N N . ALA A 1 130 ? 6.043 -2.677 28.438 1.00 51.62 130 ALA A N 1
ATOM 1009 C CA . ALA A 1 130 ? 6.797 -1.529 27.958 1.00 51.62 130 ALA A CA 1
ATOM 1010 C C . ALA A 1 130 ? 6.009 -0.677 26.946 1.00 51.62 130 ALA A C 1
ATOM 1012 O O . ALA A 1 130 ? 6.026 -0.877 25.728 1.00 51.62 130 ALA A O 1
ATOM 1013 N N . ILE A 1 131 ? 5.357 0.354 27.486 1.00 52.91 131 ILE A N 1
ATOM 1014 C CA . ILE A 1 131 ? 4.770 1.470 26.738 1.00 52.91 131 ILE A CA 1
ATOM 1015 C C . ILE A 1 131 ? 5.843 2.107 25.840 1.00 52.91 131 ILE A C 1
ATOM 1017 O O . ILE A 1 131 ? 6.862 2.587 26.329 1.00 52.91 131 ILE A O 1
ATOM 1021 N N . GLY A 1 132 ? 5.598 2.158 24.525 1.00 55.88 132 GLY A N 1
ATOM 1022 C CA . GLY A 1 132 ? 6.448 2.877 23.565 1.00 55.88 132 GLY A CA 1
ATOM 1023 C C . GLY A 1 132 ? 7.483 2.045 2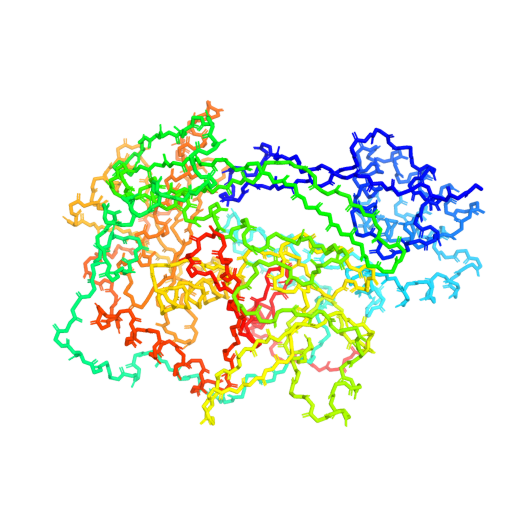2.794 1.00 55.88 132 GLY A C 1
ATOM 1024 O O . GLY A 1 132 ? 8.140 2.613 21.920 1.00 55.88 132 GLY A O 1
ATOM 1025 N N . LEU A 1 133 ? 7.610 0.730 23.024 1.00 66.25 133 LEU A N 1
ATOM 1026 C CA . LEU A 1 133 ? 8.578 -0.108 22.288 1.00 66.25 133 LEU A CA 1
ATOM 1027 C C . LEU A 1 133 ? 8.375 -0.099 20.770 1.00 66.25 133 LEU A C 1
ATOM 1029 O O . LEU A 1 133 ? 9.354 -0.002 20.033 1.00 66.25 133 LEU A O 1
ATOM 1033 N N . THR A 1 134 ? 7.129 -0.142 20.294 1.00 67.94 134 THR A N 1
ATOM 1034 C CA . THR A 1 134 ? 6.815 -0.109 18.856 1.00 67.94 134 THR A CA 1
ATOM 1035 C C . THR A 1 134 ? 7.442 1.109 18.177 1.00 67.94 134 THR A C 1
ATOM 1037 O O . THR A 1 134 ? 8.137 0.957 17.181 1.00 67.94 134 THR A O 1
ATOM 1040 N N . SER A 1 135 ? 7.324 2.297 18.781 1.00 68.44 135 SER A N 1
ATOM 1041 C CA . SER A 1 135 ? 7.907 3.533 18.237 1.00 68.44 135 SER A CA 1
ATOM 1042 C C . SER A 1 135 ? 9.444 3.527 18.199 1.00 68.44 135 SER A C 1
ATOM 1044 O O . SER A 1 135 ? 10.054 4.123 17.309 1.00 68.44 135 SER A O 1
ATOM 1046 N N . ILE A 1 136 ? 10.090 2.827 19.141 1.00 73.25 136 ILE A N 1
ATOM 1047 C CA . ILE A 1 136 ? 11.550 2.656 19.162 1.00 73.25 136 ILE A CA 1
ATOM 1048 C C . ILE A 1 136 ? 11.978 1.750 18.007 1.00 73.25 136 ILE A C 1
ATOM 1050 O O . ILE A 1 136 ? 12.908 2.094 17.278 1.00 73.25 136 ILE A O 1
ATOM 1054 N N . TRP A 1 137 ? 11.286 0.627 17.812 1.00 78.38 137 TRP A N 1
ATOM 1055 C CA . TRP A 1 137 ? 11.560 -0.307 16.721 1.00 78.38 137 TRP A CA 1
ATOM 1056 C C . TRP A 1 137 ? 11.257 0.288 15.343 1.00 78.38 137 TRP A C 1
ATOM 1058 O O . TRP A 1 137 ? 12.075 0.157 14.435 1.00 78.38 137 TRP A O 1
ATOM 1068 N N . GLU A 1 138 ? 10.147 1.011 15.190 1.00 77.38 138 GLU A N 1
ATOM 1069 C CA . GLU A 1 138 ? 9.829 1.770 13.974 1.00 77.38 138 GLU A CA 1
ATOM 1070 C C . GLU A 1 138 ? 10.959 2.736 13.621 1.00 77.38 138 GLU A C 1
ATOM 1072 O O . GLU A 1 138 ? 11.445 2.735 12.491 1.00 77.38 138 GLU A O 1
ATOM 1077 N N . ARG A 1 139 ? 11.436 3.515 14.603 1.00 79.81 139 ARG A N 1
ATOM 1078 C CA . ARG A 1 139 ? 12.570 4.425 14.413 1.00 79.81 139 ARG A CA 1
ATOM 1079 C C . ARG A 1 139 ? 13.857 3.675 14.076 1.00 79.81 139 ARG A C 1
ATOM 1081 O O . ARG A 1 139 ? 14.633 4.129 13.241 1.00 79.81 139 ARG A O 1
ATOM 1088 N N . TYR A 1 140 ? 14.111 2.548 14.729 1.00 83.88 140 TYR A N 1
ATOM 1089 C CA . TYR A 1 140 ? 15.293 1.732 14.475 1.00 83.88 140 TYR A CA 1
ATOM 1090 C C . TYR A 1 140 ? 15.316 1.218 13.026 1.00 83.88 140 TYR A C 1
ATOM 1092 O O . TYR A 1 140 ? 16.316 1.381 12.325 1.00 83.88 140 TYR A O 1
ATOM 1100 N N . PHE A 1 141 ? 14.194 0.687 12.533 1.00 84.69 141 PHE A N 1
ATOM 1101 C CA . PHE A 1 141 ? 14.074 0.225 11.151 1.00 84.69 141 PHE A CA 1
ATOM 1102 C C . PHE A 1 141 ? 14.026 1.367 10.132 1.00 84.69 141 PHE A C 1
ATOM 1104 O O . PHE A 1 141 ? 14.579 1.219 9.037 1.00 84.69 141 PHE A O 1
ATOM 1111 N N . SER A 1 142 ? 13.427 2.514 10.468 1.00 84.00 142 SER A N 1
ATOM 1112 C CA . SER A 1 142 ? 13.378 3.668 9.563 1.00 84.00 142 SER A CA 1
ATOM 1113 C C . SER A 1 142 ? 14.762 4.262 9.312 1.00 84.00 142 SER A C 1
ATOM 1115 O O . SER A 1 142 ? 15.064 4.634 8.182 1.00 84.00 142 SER A O 1
ATOM 1117 N N . LEU A 1 143 ? 15.664 4.259 10.300 1.00 87.69 143 LEU A N 1
ATOM 1118 C CA . LEU A 1 143 ? 17.052 4.701 10.107 1.00 87.69 143 LEU A CA 1
ATOM 1119 C C . LEU A 1 143 ? 17.783 3.885 9.031 1.00 87.69 143 LEU A C 1
ATOM 1121 O O . LEU A 1 143 ? 18.517 4.450 8.218 1.00 87.69 143 LEU A O 1
ATOM 1125 N N . ASN A 1 144 ? 17.561 2.573 8.975 1.00 89.44 144 ASN A N 1
ATOM 1126 C CA . ASN A 1 144 ? 18.101 1.759 7.893 1.00 89.44 144 ASN A CA 1
ATOM 1127 C C . ASN A 1 144 ? 17.379 2.028 6.565 1.00 89.44 144 ASN A C 1
ATOM 1129 O O . ASN A 1 144 ? 18.023 2.249 5.543 1.00 89.44 144 ASN A O 1
ATOM 1133 N N . ARG A 1 145 ? 16.047 2.045 6.576 1.00 85.19 145 ARG A N 1
ATOM 1134 C CA . ARG A 1 145 ? 15.235 2.137 5.356 1.00 85.19 145 ARG A CA 1
ATOM 1135 C C . ARG A 1 145 ? 15.346 3.488 4.652 1.00 85.19 145 ARG A C 1
ATOM 1137 O O . ARG A 1 145 ? 15.448 3.533 3.432 1.00 85.19 145 ARG A O 1
ATOM 1144 N N . GLU A 1 146 ? 15.324 4.573 5.416 1.00 84.75 146 GLU A N 1
ATOM 1145 C CA . GLU A 1 146 ? 15.263 5.951 4.913 1.00 84.75 146 GLU A CA 1
ATOM 1146 C C . GLU A 1 146 ? 16.640 6.613 4.838 1.00 84.75 146 GLU A C 1
ATOM 1148 O O . GLU A 1 146 ? 16.832 7.545 4.059 1.00 84.75 146 GLU A O 1
ATOM 1153 N N . ARG A 1 147 ? 17.603 6.161 5.656 1.00 86.44 147 ARG A N 1
ATOM 1154 C CA . ARG A 1 147 ? 18.957 6.742 5.707 1.00 86.44 147 ARG A CA 1
ATOM 1155 C C . ARG A 1 147 ? 20.078 5.770 5.366 1.00 86.44 147 ARG A C 1
ATOM 1157 O O . ARG A 1 147 ? 21.237 6.171 5.395 1.00 86.44 147 ARG A O 1
ATOM 1164 N N . HIS A 1 148 ? 19.754 4.522 5.028 1.00 90.06 148 HIS A N 1
ATOM 1165 C CA . HIS A 1 148 ? 20.727 3.488 4.657 1.00 90.06 148 HIS A CA 1
ATOM 1166 C C . HIS A 1 148 ? 21.798 3.245 5.737 1.00 90.06 148 HIS A C 1
ATOM 1168 O O . HIS A 1 148 ? 22.915 2.811 5.444 1.00 90.06 148 HIS A O 1
ATOM 1174 N N . LEU A 1 149 ? 21.456 3.505 7.006 1.00 88.19 149 LEU A N 1
ATOM 1175 C CA . LEU A 1 149 ? 22.335 3.227 8.136 1.00 88.19 149 LEU A CA 1
ATOM 1176 C C . LEU A 1 149 ? 22.338 1.725 8.427 1.00 88.19 149 LEU A C 1
ATOM 1178 O O . LEU A 1 149 ? 21.287 1.096 8.568 1.00 88.19 149 LEU A O 1
ATOM 1182 N N . ALA A 1 150 ? 23.530 1.137 8.501 1.00 86.19 150 ALA A N 1
ATOM 1183 C CA . ALA A 1 150 ? 23.677 -0.262 8.874 1.00 86.19 150 ALA A CA 1
ATOM 1184 C C . ALA A 1 150 ? 23.243 -0.477 10.330 1.00 86.19 150 ALA A C 1
ATOM 1186 O O . ALA A 1 150 ? 23.541 0.345 11.204 1.00 86.19 150 ALA A O 1
ATOM 1187 N N . PHE A 1 151 ? 22.582 -1.603 10.588 1.00 86.12 151 PHE A N 1
ATOM 1188 C CA . PHE A 1 151 ? 22.306 -2.044 11.947 1.00 86.12 151 PHE A CA 1
ATOM 1189 C C . PHE A 1 151 ? 23.621 -2.335 12.670 1.00 86.12 151 PHE A C 1
ATOM 1191 O O . PHE A 1 151 ? 24.475 -3.045 12.148 1.00 86.12 151 PHE A O 1
ATOM 1198 N N . GLN A 1 152 ? 23.792 -1.757 13.859 1.00 82.69 152 GLN A N 1
ATOM 1199 C CA . GLN A 1 152 ? 25.000 -1.944 14.674 1.00 82.69 152 GLN A CA 1
ATOM 1200 C C . GLN A 1 152 ? 24.842 -3.114 15.650 1.00 82.69 152 GLN A C 1
ATOM 1202 O O . GLN A 1 152 ? 25.759 -3.904 15.841 1.00 82.69 152 GLN A O 1
ATOM 1207 N N . SER A 1 153 ? 23.666 -3.221 16.264 1.00 82.06 153 SER A N 1
ATOM 1208 C CA . SER A 1 153 ? 23.295 -4.274 17.207 1.00 82.06 153 SER A CA 1
ATOM 1209 C C . SER A 1 153 ? 21.778 -4.365 17.311 1.00 82.06 153 SER A C 1
ATOM 1211 O O . SER A 1 153 ? 21.077 -3.396 17.000 1.00 82.06 153 SER A O 1
ATOM 1213 N N . ILE A 1 154 ? 21.269 -5.500 17.788 1.00 80.50 154 ILE A N 1
ATOM 1214 C CA . ILE A 1 154 ? 19.863 -5.636 18.176 1.00 80.50 154 ILE A CA 1
ATOM 1215 C C . ILE A 1 154 ? 19.634 -4.799 19.452 1.00 80.50 154 ILE A C 1
ATOM 1217 O O . ILE A 1 154 ? 20.378 -4.975 20.422 1.00 80.50 154 ILE A O 1
ATOM 1221 N N . PRO A 1 155 ? 18.645 -3.884 19.478 1.00 76.19 155 PRO A N 1
ATOM 1222 C CA . PRO A 1 155 ? 18.263 -3.170 20.694 1.00 76.19 155 PRO A CA 1
ATOM 1223 C C . PRO A 1 155 ? 17.950 -4.132 21.849 1.00 76.19 155 PRO A C 1
ATOM 1225 O O . PRO A 1 155 ? 17.290 -5.145 21.650 1.00 76.19 155 PRO A O 1
ATOM 1228 N N . SER A 1 156 ? 18.362 -3.796 23.074 1.00 73.81 156 SER A N 1
ATOM 1229 C CA . SER A 1 156 ? 18.182 -4.639 24.271 1.00 73.81 156 SER A CA 1
ATOM 1230 C C . SER A 1 156 ? 16.759 -4.608 24.853 1.00 73.81 156 SER A C 1
ATOM 1232 O O . SER A 1 156 ? 16.580 -4.740 26.062 1.00 73.81 156 SER A O 1
ATOM 1234 N N . PHE A 1 157 ? 15.753 -4.356 24.019 1.00 70.69 157 PHE A N 1
ATOM 1235 C CA . PHE A 1 157 ? 14.347 -4.311 24.407 1.00 70.69 157 PHE A CA 1
ATOM 1236 C C . PHE A 1 157 ? 13.624 -5.547 23.875 1.00 70.69 157 PHE A C 1
ATOM 1238 O O . PHE A 1 157 ? 14.057 -6.135 22.884 1.00 70.69 157 PHE A O 1
ATOM 1245 N N . SER A 1 158 ? 12.492 -5.900 24.484 1.00 67.75 158 SER A N 1
ATOM 1246 C CA . SER A 1 158 ? 11.629 -6.962 23.966 1.00 67.75 158 SER A CA 1
ATOM 1247 C C . SER A 1 158 ? 11.245 -6.696 22.508 1.00 67.75 158 SER A C 1
ATOM 1249 O O . SER A 1 158 ? 11.052 -5.544 22.090 1.00 67.75 158 SER A O 1
ATOM 1251 N N . LEU A 1 159 ? 11.147 -7.771 21.726 1.00 66.12 159 LEU A N 1
ATOM 1252 C CA . LEU A 1 159 ? 10.726 -7.687 20.333 1.00 66.12 159 LEU A CA 1
ATOM 1253 C C . LEU A 1 159 ? 9.313 -7.086 20.243 1.00 66.12 159 LEU A C 1
ATOM 1255 O O . LEU A 1 159 ? 8.479 -7.321 21.118 1.00 66.12 159 LEU A O 1
ATOM 1259 N N . PRO A 1 160 ? 9.019 -6.318 19.182 1.00 59.66 160 PRO A N 1
ATOM 1260 C CA . PRO A 1 160 ? 7.754 -5.599 19.054 1.00 59.66 160 PRO A CA 1
ATOM 1261 C C . PRO A 1 160 ? 6.559 -6.521 18.756 1.00 59.66 160 PRO A C 1
ATOM 1263 O O . PRO A 1 160 ? 5.430 -6.047 18.692 1.00 59.66 160 PRO A O 1
ATOM 1266 N N . ILE A 1 161 ? 6.796 -7.821 18.547 1.00 60.84 161 ILE A N 1
ATOM 1267 C CA . ILE A 1 161 ? 5.798 -8.816 18.151 1.00 60.84 161 ILE A CA 1
ATOM 1268 C C . ILE A 1 161 ? 5.949 -10.020 19.084 1.00 60.84 161 ILE A C 1
ATOM 1270 O O . ILE A 1 161 ? 7.041 -10.578 19.189 1.00 60.84 161 ILE A O 1
ATOM 1274 N N . THR A 1 162 ? 4.860 -10.428 19.746 1.00 51.66 162 THR A N 1
ATOM 1275 C CA . THR A 1 162 ? 4.813 -11.699 20.484 1.00 51.66 162 THR A CA 1
ATOM 1276 C C . THR A 1 162 ? 4.999 -12.845 19.492 1.00 51.66 162 THR A C 1
ATOM 1278 O O . THR A 1 162 ? 4.281 -12.919 18.495 1.00 51.66 162 THR A O 1
ATOM 1281 N N . THR A 1 163 ? 5.983 -13.690 19.767 1.00 43.69 163 THR A N 1
ATOM 1282 C CA . THR A 1 163 ? 6.694 -14.659 18.918 1.00 43.69 163 THR A CA 1
ATOM 1283 C C . THR A 1 163 ? 5.888 -15.837 18.360 1.00 43.69 163 THR A C 1
ATOM 1285 O O . THR A 1 163 ? 6.470 -16.870 18.052 1.00 43.69 163 THR A O 1
ATOM 1288 N N . ASP A 1 164 ? 4.595 -15.682 18.076 1.00 45.66 164 ASP A N 1
ATOM 1289 C CA . ASP A 1 164 ? 3.905 -16.592 17.155 1.00 45.66 164 ASP A CA 1
ATOM 1290 C C . ASP A 1 164 ? 4.219 -16.165 15.714 1.00 45.66 164 ASP A C 1
ATOM 1292 O O . ASP A 1 164 ? 3.368 -15.695 14.947 1.00 45.66 164 ASP A O 1
ATOM 1296 N N . LEU A 1 165 ? 5.498 -16.281 15.340 1.00 50.91 165 LEU A N 1
ATOM 1297 C CA . LEU A 1 165 ? 5.904 -16.288 13.942 1.00 50.91 165 LEU A CA 1
ATOM 1298 C C . LEU A 1 165 ? 5.239 -17.520 13.325 1.00 50.91 165 LEU A C 1
ATOM 1300 O O . LEU A 1 165 ? 5.781 -18.618 13.416 1.00 50.91 165 LEU A O 1
ATOM 1304 N N . LEU A 1 166 ? 4.035 -17.359 12.759 1.00 45.50 166 LEU A N 1
ATOM 1305 C CA . LEU A 1 166 ? 3.402 -18.420 11.978 1.00 45.50 166 LEU A CA 1
ATOM 1306 C C . LEU A 1 166 ? 4.469 -18.963 11.019 1.00 45.50 166 LEU A C 1
ATOM 1308 O O . LEU A 1 166 ? 5.025 -18.171 10.250 1.00 45.50 166 LEU A O 1
ATOM 1312 N N . PRO A 1 167 ? 4.811 -20.260 11.091 1.00 42.34 167 PRO A N 1
ATOM 1313 C CA . PRO A 1 167 ? 5.791 -20.819 10.186 1.00 42.34 167 PRO A CA 1
ATOM 1314 C C . PRO A 1 167 ? 5.268 -20.581 8.774 1.00 42.34 167 PRO A C 1
ATOM 1316 O O . PRO A 1 167 ? 4.144 -20.981 8.453 1.00 42.34 167 PRO A O 1
ATOM 1319 N N . ILE A 1 168 ? 6.066 -19.912 7.937 1.00 47.72 168 ILE A N 1
ATOM 1320 C CA . ILE A 1 168 ? 5.856 -19.979 6.493 1.00 47.72 168 ILE A CA 1
ATOM 1321 C C . ILE A 1 168 ? 5.891 -21.478 6.193 1.00 47.72 168 ILE A C 1
ATOM 1323 O O . ILE A 1 168 ? 6.889 -22.145 6.468 1.00 47.72 168 ILE A O 1
ATOM 1327 N N . LYS A 1 169 ? 4.753 -22.048 5.794 1.00 39.88 169 LYS A N 1
ATOM 1328 C CA . LYS A 1 169 ? 4.653 -23.487 5.552 1.00 39.88 169 LYS A CA 1
ATOM 1329 C C . LYS A 1 169 ? 5.625 -23.852 4.427 1.00 39.88 169 LYS A C 1
ATOM 1331 O O . LYS A 1 169 ? 5.387 -23.479 3.287 1.00 39.88 169 LYS A O 1
ATOM 1336 N N . GLY A 1 170 ? 6.661 -24.623 4.758 1.00 50.25 170 GLY A N 1
ATOM 1337 C CA . GLY A 1 170 ? 7.634 -25.177 3.811 1.00 50.25 170 GLY A CA 1
ATOM 1338 C C . GLY A 1 170 ? 9.059 -24.693 4.085 1.00 50.25 170 GLY A C 1
ATOM 1339 O O . GLY A 1 170 ? 9.300 -23.501 4.222 1.00 50.25 170 GLY A O 1
ATOM 1340 N N . GLU A 1 171 ? 10.017 -25.620 4.154 1.00 55.00 171 GLU A N 1
ATOM 1341 C CA . GLU A 1 171 ? 11.447 -25.314 4.360 1.00 55.00 171 GLU A CA 1
ATOM 1342 C C . GLU A 1 171 ? 12.080 -24.564 3.168 1.00 55.00 171 GLU A C 1
ATOM 1344 O O . GLU A 1 171 ? 13.181 -24.035 3.282 1.00 55.00 171 GLU A O 1
ATOM 1349 N N . THR A 1 172 ? 11.389 -24.488 2.024 1.00 70.75 172 THR A N 1
ATOM 1350 C CA . THR A 1 172 ? 11.816 -23.766 0.815 1.00 70.75 172 THR A CA 1
ATOM 1351 C C . THR A 1 172 ? 10.608 -23.166 0.095 1.00 70.75 172 THR A C 1
ATOM 1353 O O . THR A 1 172 ? 9.646 -23.870 -0.207 1.00 70.75 172 THR A O 1
ATOM 1356 N N . ALA A 1 173 ? 10.654 -21.859 -0.172 1.00 83.31 173 ALA A N 1
ATOM 1357 C CA . ALA A 1 173 ? 9.650 -21.171 -0.980 1.00 83.31 173 ALA A CA 1
ATOM 1358 C C . ALA A 1 173 ? 9.772 -21.580 -2.456 1.00 83.31 173 ALA A C 1
ATOM 1360 O O . ALA A 1 173 ? 10.882 -21.747 -2.964 1.00 83.31 173 ALA A O 1
ATOM 1361 N N . VAL A 1 174 ? 8.638 -21.704 -3.149 1.00 90.31 174 VAL A N 1
ATOM 1362 C CA . VAL A 1 174 ? 8.608 -21.906 -4.603 1.00 90.31 174 VAL A CA 1
ATOM 1363 C C . VAL A 1 174 ? 8.953 -20.584 -5.278 1.00 90.31 174 VAL A C 1
ATOM 1365 O O . VAL A 1 174 ? 8.314 -19.562 -5.003 1.00 90.31 174 VAL A O 1
ATOM 1368 N N . ASN A 1 175 ? 9.942 -20.599 -6.170 1.00 93.75 175 ASN A N 1
ATOM 1369 C CA . ASN A 1 175 ? 10.430 -19.398 -6.827 1.00 93.75 175 ASN A CA 1
ATOM 1370 C C . ASN A 1 175 ? 9.781 -19.212 -8.206 1.00 93.75 175 ASN A C 1
ATOM 1372 O O . ASN A 1 175 ? 9.514 -20.173 -8.924 1.00 93.75 175 ASN A O 1
ATOM 1376 N N . LEU A 1 176 ? 9.575 -17.963 -8.624 1.00 94.44 176 LEU A N 1
ATOM 1377 C CA . LEU A 1 176 ? 9.069 -17.629 -9.957 1.00 94.44 176 LEU A CA 1
ATOM 1378 C C . LEU A 1 176 ? 9.914 -18.254 -11.079 1.00 94.44 176 LEU A C 1
ATOM 1380 O O . LEU A 1 176 ? 9.359 -18.668 -12.095 1.00 94.44 176 LEU A O 1
ATOM 1384 N N . ALA A 1 177 ? 11.231 -18.368 -10.884 1.00 92.31 177 ALA A N 1
ATOM 1385 C CA . ALA A 1 177 ? 12.136 -18.983 -11.852 1.00 92.31 177 ALA A CA 1
ATOM 1386 C C . ALA A 1 177 ? 11.875 -20.484 -12.085 1.00 92.31 177 ALA A C 1
ATOM 1388 O O . ALA A 1 177 ? 12.299 -21.016 -13.112 1.00 92.31 177 ALA A O 1
ATOM 1389 N N . ASP A 1 178 ? 11.166 -21.155 -11.171 1.00 90.50 178 ASP A N 1
ATOM 1390 C CA . ASP A 1 178 ? 10.813 -22.573 -11.293 1.00 90.50 178 ASP A CA 1
ATOM 1391 C C . ASP A 1 178 ? 9.631 -22.795 -12.251 1.00 90.50 178 ASP A C 1
ATOM 1393 O O . ASP A 1 178 ? 9.401 -23.908 -12.737 1.00 90.50 178 ASP A O 1
ATOM 1397 N N . PHE A 1 179 ? 8.880 -21.736 -12.564 1.00 87.44 179 PHE A N 1
ATOM 1398 C CA . PHE A 1 179 ? 7.788 -21.796 -13.522 1.00 87.44 179 PHE A CA 1
ATOM 1399 C C . PHE A 1 179 ? 8.316 -21.643 -14.946 1.00 87.44 179 PHE A C 1
ATOM 1401 O O . PHE A 1 179 ? 9.077 -20.731 -15.268 1.00 87.44 179 PHE A O 1
ATOM 1408 N N . LYS A 1 180 ? 7.849 -22.514 -15.842 1.00 75.94 180 LYS A N 1
ATOM 1409 C CA . LYS A 1 180 ? 8.052 -22.344 -17.281 1.00 75.94 180 LYS A CA 1
ATOM 1410 C C . LYS A 1 180 ? 6.881 -21.536 -17.841 1.00 75.94 180 LYS A C 1
ATOM 1412 O O . LYS A 1 180 ? 5.763 -22.052 -17.811 1.00 75.94 180 LYS A O 1
ATOM 1417 N N . PRO A 1 181 ? 7.092 -20.302 -18.324 1.00 67.44 181 PRO A N 1
ATOM 1418 C CA . PRO A 1 181 ? 6.030 -19.560 -18.984 1.00 67.44 181 PRO A CA 1
ATOM 1419 C C . PRO A 1 181 ? 5.609 -20.293 -20.263 1.00 67.44 181 PRO A C 1
ATOM 1421 O O . PRO A 1 181 ? 6.438 -20.569 -21.132 1.00 67.44 181 PRO A O 1
ATOM 1424 N N . GLU A 1 182 ? 4.323 -20.614 -20.381 1.00 64.31 182 GLU A N 1
ATOM 1425 C CA . GLU A 1 182 ? 3.725 -20.954 -21.670 1.00 64.31 182 GLU A CA 1
ATOM 1426 C C . GLU A 1 182 ? 3.487 -19.636 -22.403 1.00 64.31 182 GLU A C 1
ATOM 1428 O O . GLU A 1 182 ? 2.733 -18.803 -21.921 1.00 64.31 182 GLU A O 1
ATOM 1433 N N . VAL A 1 183 ? 4.191 -19.410 -23.512 1.00 64.00 183 VAL A N 1
ATOM 1434 C CA . VAL A 1 183 ? 4.095 -18.159 -24.277 1.00 64.00 183 VAL A CA 1
ATOM 1435 C C . VAL A 1 183 ? 3.046 -18.340 -25.370 1.00 64.00 183 VAL A C 1
ATOM 1437 O O . VAL A 1 183 ? 3.276 -19.117 -26.304 1.00 64.00 183 VAL A O 1
ATOM 1440 N N . SER A 1 184 ? 1.910 -17.640 -25.289 1.00 65.25 184 SER A N 1
ATOM 1441 C CA . SER A 1 184 ? 0.974 -17.585 -26.422 1.00 65.25 184 SER A CA 1
ATOM 1442 C C . SER A 1 184 ? 1.388 -16.569 -27.488 1.00 65.25 184 SER A C 1
ATOM 1444 O O . SER A 1 184 ? 2.292 -15.750 -27.323 1.00 65.25 184 SER A O 1
ATOM 1446 N N . ALA A 1 185 ? 0.713 -16.630 -28.638 1.00 61.81 185 ALA A N 1
ATOM 1447 C CA . ALA A 1 185 ? 0.976 -15.747 -29.770 1.00 61.81 185 ALA A CA 1
ATOM 1448 C C . ALA A 1 185 ? 0.484 -14.298 -29.563 1.00 61.81 185 ALA A C 1
ATOM 1450 O O . ALA A 1 185 ? 0.904 -13.416 -30.315 1.00 61.81 185 ALA A O 1
ATOM 1451 N N . SER A 1 186 ? -0.411 -14.028 -28.599 1.00 70.00 186 SER A N 1
ATOM 1452 C CA . SER A 1 186 ? -0.926 -12.673 -28.366 1.00 70.00 186 SER A CA 1
ATOM 1453 C C . SER A 1 186 ? -0.061 -11.920 -27.361 1.00 70.00 186 SER A C 1
ATOM 1455 O O . SER A 1 186 ? 0.052 -12.319 -26.206 1.00 70.00 186 SER A O 1
ATOM 1457 N N . ILE A 1 187 ? 0.506 -10.797 -27.801 1.00 81.38 187 ILE A N 1
ATOM 1458 C CA . ILE A 1 187 ? 1.426 -9.970 -27.018 1.00 81.38 187 ILE A CA 1
ATOM 1459 C C . ILE A 1 187 ? 0.709 -8.678 -26.604 1.00 81.38 187 ILE A C 1
ATOM 1461 O O . ILE A 1 187 ? 0.197 -7.943 -27.449 1.00 81.38 187 ILE A O 1
ATOM 1465 N N . SER A 1 188 ? 0.688 -8.391 -25.304 1.00 87.88 188 SER A N 1
ATOM 1466 C CA . SER A 1 188 ? 0.249 -7.118 -24.728 1.00 87.88 188 SER A CA 1
ATOM 1467 C C . SER A 1 188 ? 1.251 -5.986 -25.005 1.00 87.88 188 SER A C 1
ATOM 1469 O O . SER A 1 188 ? 2.447 -6.187 -25.221 1.00 87.88 188 SER A O 1
ATOM 1471 N N . PHE A 1 189 ? 0.777 -4.744 -24.965 1.00 86.38 189 PHE A N 1
ATOM 1472 C CA . PHE A 1 189 ? 1.588 -3.548 -25.163 1.00 86.38 189 PHE A CA 1
ATOM 1473 C C . PHE A 1 189 ? 2.404 -3.205 -23.916 1.00 86.38 189 PHE A C 1
ATOM 1475 O O . PHE A 1 189 ? 1.864 -2.935 -22.843 1.00 86.38 189 PHE A O 1
ATOM 1482 N N . ARG A 1 190 ? 3.725 -3.113 -24.081 1.00 86.44 190 ARG A N 1
ATOM 1483 C CA . ARG A 1 190 ? 4.632 -2.590 -23.054 1.00 86.44 190 ARG A CA 1
ATOM 1484 C C . ARG A 1 190 ? 4.654 -1.065 -23.091 1.00 86.44 190 ARG A C 1
ATOM 1486 O O . ARG A 1 190 ? 5.070 -0.472 -24.082 1.00 86.44 190 ARG A O 1
ATOM 1493 N N . THR A 1 191 ? 4.268 -0.425 -21.990 1.00 83.38 191 THR A N 1
ATOM 1494 C CA . THR A 1 191 ? 4.260 1.048 -21.861 1.00 83.38 191 THR A CA 1
ATOM 1495 C C . THR A 1 191 ? 5.531 1.612 -21.219 1.00 83.38 191 THR A C 1
ATOM 1497 O O . THR A 1 191 ? 5.656 2.822 -21.039 1.00 83.38 191 THR A O 1
ATOM 1500 N N . GLY A 1 192 ? 6.460 0.737 -20.832 1.00 81.44 192 GLY A N 1
ATOM 1501 C CA . GLY A 1 192 ? 7.600 1.049 -19.968 1.00 81.44 192 GLY A CA 1
ATOM 1502 C C . GLY A 1 192 ? 7.284 0.761 -18.500 1.00 81.44 192 GLY A C 1
ATOM 1503 O O . GLY A 1 192 ? 8.035 0.034 -17.860 1.00 81.44 192 GLY A O 1
ATOM 1504 N N . THR A 1 193 ? 6.137 1.232 -18.001 1.00 84.06 193 THR A N 1
ATOM 1505 C CA . THR A 1 193 ? 5.711 1.113 -16.589 1.00 84.06 193 THR A CA 1
ATOM 1506 C C . THR A 1 193 ? 4.740 -0.043 -16.300 1.00 84.06 193 THR A C 1
ATOM 1508 O O . THR A 1 193 ? 4.366 -0.264 -15.144 1.00 84.06 193 THR A O 1
ATOM 1511 N N . GLY A 1 194 ? 4.330 -0.791 -17.325 1.00 88.44 194 GLY A N 1
ATOM 1512 C CA . GLY A 1 194 ? 3.488 -1.981 -17.197 1.00 88.44 194 GLY A CA 1
ATOM 1513 C C . GLY A 1 194 ? 3.164 -2.630 -18.543 1.00 88.44 194 GLY A C 1
ATOM 1514 O O . GLY A 1 194 ? 3.624 -2.171 -19.598 1.00 88.44 194 GLY A O 1
ATOM 1515 N N . LEU A 1 195 ? 2.347 -3.681 -18.482 1.00 91.50 195 LEU A N 1
ATOM 1516 C CA . LEU A 1 195 ? 1.707 -4.317 -19.632 1.00 91.50 195 LEU A CA 1
ATOM 1517 C C . LEU A 1 195 ? 0.241 -3.886 -19.733 1.00 91.50 195 LEU A C 1
ATOM 1519 O O . LEU A 1 195 ? -0.451 -3.734 -18.726 1.00 91.50 195 LEU A O 1
ATOM 1523 N N . ARG A 1 196 ? -0.219 -3.653 -20.963 1.00 92.75 196 ARG A N 1
ATOM 1524 C CA . ARG A 1 196 ? -1.588 -3.235 -21.281 1.00 92.75 196 ARG A CA 1
ATOM 1525 C C . ARG A 1 196 ? -2.113 -4.015 -22.480 1.00 92.75 196 ARG A C 1
ATOM 1527 O O . ARG A 1 196 ? -1.408 -4.189 -23.464 1.00 92.75 196 ARG A O 1
ATOM 1534 N N . THR A 1 197 ? -3.365 -4.425 -22.432 1.00 92.94 197 THR A N 1
ATOM 1535 C CA . THR A 1 197 ? -4.113 -5.056 -23.526 1.00 92.94 197 THR A CA 1
ATOM 1536 C C . THR A 1 197 ? -4.361 -4.092 -24.688 1.00 92.94 197 THR A C 1
ATOM 1538 O O . THR A 1 197 ? -4.447 -4.525 -25.833 1.00 92.94 197 THR A O 1
ATOM 1541 N N . VAL A 1 198 ? -4.398 -2.780 -24.424 1.00 91.81 198 VAL A N 1
ATOM 1542 C CA . VAL A 1 198 ? -4.555 -1.720 -25.435 1.00 91.81 198 VAL A CA 1
ATOM 1543 C C . VAL A 1 198 ? -3.470 -0.650 -25.315 1.00 91.81 198 VAL A C 1
ATOM 1545 O O . VAL A 1 198 ? -2.808 -0.504 -24.284 1.00 91.81 198 VAL A O 1
ATOM 1548 N N . LYS A 1 199 ? -3.280 0.140 -26.375 1.00 88.38 199 LYS A N 1
ATOM 1549 C CA . LYS A 1 199 ? -2.360 1.284 -26.333 1.00 88.38 199 LYS A CA 1
ATOM 1550 C C . LYS A 1 199 ? -2.908 2.379 -25.406 1.00 88.38 199 LYS A C 1
ATOM 1552 O O . LYS A 1 199 ? -4.114 2.616 -25.409 1.00 88.38 199 LYS A O 1
ATOM 1557 N N . PRO A 1 200 ? -2.047 3.159 -24.720 1.00 83.50 200 PRO A N 1
ATOM 1558 C CA . PRO A 1 200 ? -2.498 4.259 -23.860 1.00 83.50 200 PRO A CA 1
ATOM 1559 C C . PRO A 1 200 ? -3.444 5.257 -24.543 1.00 83.50 200 PRO A C 1
ATOM 1561 O O . PRO A 1 200 ? -4.346 5.781 -23.902 1.00 83.50 200 PRO A O 1
ATOM 1564 N N . MET A 1 201 ? -3.277 5.506 -25.848 1.00 81.81 201 MET A N 1
ATOM 1565 C CA . MET A 1 201 ? -4.166 6.398 -26.604 1.00 81.81 201 MET A CA 1
ATOM 1566 C C . MET A 1 201 ? -5.608 5.887 -26.682 1.00 81.81 201 MET A C 1
ATOM 1568 O O . MET A 1 201 ? -6.539 6.684 -26.642 1.00 81.81 201 MET A O 1
ATOM 1572 N N . GLU A 1 202 ? -5.799 4.573 -26.776 1.00 88.62 202 GLU A N 1
ATOM 1573 C CA . GLU A 1 202 ? -7.131 3.969 -26.826 1.00 88.62 202 GLU A CA 1
ATOM 1574 C C . GLU A 1 202 ? -7.807 4.046 -25.453 1.00 88.62 202 GLU A C 1
ATOM 1576 O O . GLU A 1 202 ? -8.987 4.380 -25.365 1.00 88.62 202 GLU A O 1
ATOM 1581 N N . THR A 1 203 ? -7.044 3.832 -24.373 1.00 89.06 203 THR A N 1
ATOM 1582 C CA . THR A 1 203 ? -7.522 4.084 -23.006 1.00 89.06 203 THR A CA 1
ATOM 1583 C C . THR A 1 203 ? -7.921 5.548 -22.831 1.00 89.06 203 THR A C 1
ATOM 1585 O O . THR A 1 203 ? -9.006 5.824 -22.333 1.00 89.06 203 THR A O 1
ATOM 1588 N N . PHE A 1 204 ? -7.089 6.493 -23.278 1.00 81.81 204 PHE A N 1
ATOM 1589 C CA . PHE A 1 204 ? -7.381 7.923 -23.160 1.00 81.81 204 PHE A CA 1
ATOM 1590 C C . PHE A 1 204 ? -8.694 8.309 -23.858 1.00 81.81 204 PHE A C 1
ATOM 1592 O O . PHE A 1 204 ? -9.538 8.949 -23.242 1.00 81.81 204 PHE A O 1
ATOM 1599 N N . ALA A 1 205 ? -8.912 7.845 -25.092 1.00 83.31 205 ALA A N 1
ATOM 1600 C CA . ALA A 1 205 ? -10.150 8.108 -25.831 1.00 83.31 205 ALA A CA 1
ATOM 1601 C C . ALA A 1 205 ? -11.398 7.526 -25.137 1.00 83.31 205 ALA A C 1
ATOM 1603 O O . ALA A 1 205 ? -12.467 8.129 -25.163 1.00 83.31 205 ALA A O 1
ATOM 1604 N N . ARG A 1 206 ? -11.277 6.363 -24.480 1.00 84.56 206 ARG A N 1
ATOM 1605 C CA . ARG A 1 206 ? -12.364 5.806 -23.654 1.00 84.56 206 ARG A CA 1
ATOM 1606 C C . ARG A 1 206 ? -12.641 6.674 -22.432 1.00 84.56 206 ARG A C 1
ATOM 1608 O O . ARG A 1 206 ? -13.802 6.918 -22.110 1.00 84.56 206 ARG A O 1
ATOM 1615 N N . LEU A 1 207 ? -11.586 7.150 -21.776 1.00 82.12 207 LEU A N 1
ATOM 1616 C CA . LEU A 1 207 ? -11.687 7.977 -20.580 1.00 82.12 207 LEU A CA 1
ATOM 1617 C C . LEU A 1 207 ? -12.421 9.296 -20.855 1.00 82.12 207 LEU A C 1
ATOM 1619 O O . LEU A 1 207 ? -13.230 9.689 -20.026 1.00 82.12 207 LEU A O 1
ATOM 1623 N N . GLU A 1 208 ? -12.252 9.923 -22.023 1.00 75.56 208 GLU A N 1
ATOM 1624 C CA . GLU A 1 208 ? -12.978 11.158 -22.390 1.00 75.56 208 GLU A CA 1
ATOM 1625 C C . GLU A 1 208 ? -14.512 11.026 -22.318 1.00 75.56 208 GLU A C 1
ATOM 1627 O O . GLU A 1 208 ? -15.207 12.016 -22.104 1.00 75.56 208 GLU A O 1
ATOM 1632 N N . SER A 1 209 ? -15.050 9.810 -22.451 1.00 72.81 209 SER A N 1
ATOM 1633 C CA . SER A 1 209 ? -16.491 9.547 -22.327 1.00 72.81 209 SER A CA 1
ATOM 1634 C C . SER A 1 209 ? -16.983 9.361 -20.884 1.00 72.81 209 SER A C 1
ATOM 1636 O O . SER A 1 209 ? -18.190 9.288 -20.644 1.00 72.81 209 SER A O 1
ATOM 1638 N N . VAL A 1 210 ? -16.074 9.288 -19.908 1.00 72.88 210 VAL A N 1
ATOM 1639 C CA . VAL A 1 210 ? -16.411 9.098 -18.495 1.00 72.88 210 VAL A CA 1
ATOM 1640 C C . VAL A 1 210 ? -16.931 10.412 -17.925 1.00 72.88 210 VAL A C 1
ATOM 1642 O O . VAL A 1 210 ? -16.200 11.397 -17.834 1.00 72.88 210 VAL A O 1
ATOM 1645 N N . LYS A 1 211 ? -18.186 10.410 -17.466 1.00 66.50 211 LYS A N 1
ATOM 1646 C CA . LYS A 1 211 ? -18.882 11.605 -16.960 1.00 66.50 211 LYS A CA 1
ATOM 1647 C C . LYS A 1 211 ? -18.115 12.354 -15.859 1.00 66.50 211 LYS A C 1
ATOM 1649 O O . LYS A 1 211 ? -18.116 13.578 -15.807 1.00 66.50 211 LYS A O 1
ATOM 1654 N N . LEU A 1 212 ? -17.409 11.621 -14.992 1.00 66.00 212 LEU A N 1
ATOM 1655 C CA . LEU A 1 212 ? -16.582 12.221 -13.938 1.00 66.00 212 LEU A CA 1
ATOM 1656 C C . LEU A 1 212 ? -15.455 13.111 -14.498 1.00 66.00 212 LEU A C 1
ATOM 1658 O O . LEU A 1 212 ? -14.996 14.014 -13.804 1.00 66.00 212 LEU A O 1
ATOM 1662 N N . LEU A 1 213 ? -15.002 12.858 -15.728 1.00 66.19 213 LEU A N 1
ATOM 1663 C CA . LEU A 1 213 ? -14.024 13.691 -16.425 1.00 66.19 213 LEU A CA 1
ATOM 1664 C C . LEU A 1 213 ? -14.692 14.843 -17.182 1.00 66.19 213 LEU A C 1
ATOM 1666 O O . LEU A 1 213 ? -14.136 15.934 -17.194 1.00 66.19 213 LEU A O 1
ATOM 1670 N N . SER A 1 214 ? -15.877 14.629 -17.769 1.00 59.44 214 SER A N 1
ATOM 1671 C CA . SER A 1 214 ? -16.600 15.680 -18.504 1.00 59.44 214 SER A CA 1
ATOM 1672 C C . SER A 1 214 ? -17.123 16.799 -17.605 1.00 59.44 214 SER A C 1
ATOM 1674 O O . SER A 1 214 ? -17.221 17.938 -18.047 1.00 59.44 214 SER A O 1
ATOM 1676 N N . ASP A 1 215 ? -17.452 16.478 -16.353 1.00 57.59 215 ASP A N 1
ATOM 1677 C CA . ASP A 1 215 ? -18.033 17.423 -15.390 1.00 57.59 215 ASP A CA 1
ATOM 1678 C C . ASP A 1 215 ? -16.960 18.144 -14.545 1.00 57.59 215 ASP A C 1
ATOM 1680 O O . ASP A 1 215 ? -17.282 18.896 -13.623 1.00 57.59 215 ASP A O 1
ATOM 1684 N N . ASN A 1 216 ? -15.675 17.892 -14.812 1.00 61.16 216 ASN A N 1
ATOM 1685 C CA . ASN A 1 216 ? -14.569 18.340 -13.979 1.00 61.16 216 ASN A CA 1
ATOM 1686 C C . ASN A 1 216 ? -13.654 19.317 -14.732 1.00 61.16 216 ASN A C 1
ATOM 1688 O O . ASN A 1 216 ? -12.706 18.912 -15.398 1.00 61.16 216 ASN A O 1
ATOM 1692 N N . ASP A 1 217 ? -13.896 20.617 -14.548 1.00 58.81 217 ASP A N 1
ATOM 1693 C CA . ASP A 1 217 ? -13.109 21.718 -15.137 1.00 58.81 217 ASP A CA 1
ATOM 1694 C C . ASP A 1 217 ? -11.697 21.886 -14.521 1.00 58.81 217 ASP A C 1
ATOM 1696 O O . ASP A 1 217 ? -11.009 22.880 -14.771 1.00 58.81 217 ASP A O 1
ATOM 1700 N N . GLN A 1 218 ? -11.244 20.961 -13.665 1.00 57.09 218 GLN A N 1
ATOM 1701 C CA . GLN A 1 218 ? -9.950 21.087 -12.992 1.00 57.09 218 GLN A CA 1
ATOM 1702 C C . GLN A 1 218 ? -8.785 20.875 -13.976 1.00 57.09 218 GLN A C 1
ATOM 1704 O O . GLN A 1 218 ? -8.723 19.848 -14.657 1.00 57.09 218 GLN A O 1
ATOM 1709 N N . PRO A 1 219 ? -7.809 21.800 -14.033 1.00 58.88 219 PRO A N 1
ATOM 1710 C CA . PRO A 1 219 ? -6.690 21.686 -14.955 1.00 58.88 219 PRO A CA 1
ATOM 1711 C C . PRO A 1 219 ? -5.797 20.496 -14.590 1.00 58.88 219 PRO A C 1
ATOM 1713 O O . PRO A 1 219 ? -5.316 20.376 -13.459 1.00 58.88 219 PRO A O 1
ATOM 1716 N N . ILE A 1 220 ? -5.510 19.643 -15.575 1.00 71.12 220 ILE A N 1
ATOM 1717 C CA . ILE A 1 220 ? -4.505 18.592 -15.424 1.00 71.12 220 ILE A CA 1
ATOM 1718 C C . ILE A 1 220 ? -3.131 19.255 -15.337 1.00 71.12 220 ILE A C 1
ATOM 1720 O O . ILE A 1 220 ? -2.685 19.922 -16.273 1.00 71.12 220 ILE A O 1
ATOM 1724 N N . SER A 1 221 ? -2.441 19.068 -14.214 1.00 79.94 221 SER A N 1
ATOM 1725 C CA . SER A 1 221 ? -1.073 19.568 -14.072 1.00 79.94 221 SER A CA 1
ATOM 1726 C C . SER A 1 221 ? -0.113 18.578 -14.705 1.00 79.94 221 SER A C 1
ATOM 1728 O O . SER A 1 221 ? 0.073 17.490 -14.169 1.00 79.94 221 SER A O 1
ATOM 1730 N N . LEU A 1 222 ? 0.507 18.962 -15.818 1.00 85.62 222 LEU A N 1
ATOM 1731 C CA . LEU A 1 222 ? 1.515 18.164 -16.506 1.00 85.62 222 LEU A CA 1
ATOM 1732 C C . LEU A 1 222 ? 2.904 18.778 -16.318 1.00 85.62 222 LEU A C 1
ATOM 1734 O O . LEU A 1 222 ? 3.091 19.983 -16.478 1.00 85.62 222 LEU A O 1
ATOM 1738 N N . ALA A 1 223 ? 3.887 17.937 -16.030 1.00 87.44 223 ALA A N 1
ATOM 1739 C CA . ALA A 1 223 ? 5.292 18.309 -16.013 1.00 87.44 223 ALA A CA 1
ATOM 1740 C C . ALA A 1 223 ? 6.137 17.256 -16.728 1.00 87.44 223 ALA A C 1
ATOM 1742 O O . ALA A 1 223 ? 5.743 16.096 -16.849 1.00 87.44 223 ALA A O 1
ATOM 1743 N N . GLN A 1 224 ? 7.322 17.661 -17.171 1.00 90.19 224 GLN A N 1
ATOM 1744 C CA . GLN A 1 224 ? 8.345 16.755 -17.668 1.00 90.19 224 GLN A CA 1
ATOM 1745 C C . GLN A 1 224 ? 9.597 16.913 -16.813 1.00 90.19 224 GLN A C 1
ATOM 1747 O O . GLN A 1 224 ? 10.010 18.028 -16.498 1.00 90.19 224 GLN A O 1
ATOM 1752 N N . TYR A 1 225 ? 10.202 15.791 -16.446 1.00 88.81 225 TYR A N 1
ATOM 1753 C CA . TYR A 1 225 ? 11.430 15.759 -15.673 1.00 88.81 225 TYR A CA 1
ATOM 1754 C C . TYR A 1 225 ? 12.272 14.552 -16.074 1.00 88.81 225 TYR A C 1
ATOM 1756 O O . TYR A 1 225 ? 11.752 13.437 -16.132 1.00 88.81 225 TYR A O 1
ATOM 1764 N N . HIS A 1 226 ? 13.548 14.792 -16.397 1.00 88.38 226 HIS A N 1
ATOM 1765 C CA . HIS A 1 226 ? 14.526 13.782 -16.829 1.00 88.38 226 HIS A CA 1
ATOM 1766 C C . HIS A 1 226 ? 13.913 12.697 -17.742 1.00 88.38 226 HIS A C 1
ATOM 1768 O O . HIS A 1 226 ? 13.850 11.532 -17.369 1.00 88.38 226 HIS A O 1
ATOM 1774 N N . GLY A 1 227 ? 13.385 13.080 -18.913 1.00 82.94 227 GLY A N 1
ATOM 1775 C CA . GLY A 1 227 ? 12.855 12.132 -19.910 1.00 82.94 227 GLY A CA 1
ATOM 1776 C C . GLY A 1 227 ? 11.508 11.470 -19.575 1.00 82.94 227 GLY A C 1
ATOM 1777 O O . GLY A 1 227 ? 10.994 10.708 -20.386 1.00 82.94 227 GLY A O 1
ATOM 1778 N N . THR A 1 228 ? 10.907 11.784 -18.425 1.00 89.62 228 THR A N 1
ATOM 1779 C CA . THR A 1 228 ? 9.608 11.247 -17.981 1.00 89.62 228 THR A CA 1
ATOM 1780 C C . THR A 1 228 ? 8.570 12.350 -17.800 1.00 89.62 228 THR A C 1
ATOM 1782 O O . THR A 1 228 ? 8.917 13.484 -17.473 1.00 89.62 228 THR A O 1
ATOM 1785 N N . TYR A 1 229 ? 7.299 12.022 -18.019 1.00 90.00 229 TYR A N 1
ATOM 1786 C CA . TYR A 1 229 ? 6.155 12.905 -17.811 1.00 90.00 229 TYR A CA 1
ATOM 1787 C C . TYR A 1 229 ? 5.431 12.555 -16.514 1.00 90.00 229 TYR A C 1
ATOM 1789 O O . TYR A 1 229 ? 5.310 11.379 -16.162 1.00 90.00 229 TYR A O 1
ATOM 1797 N N . PHE A 1 230 ? 4.904 13.585 -15.856 1.00 89.31 230 PHE A N 1
ATOM 1798 C CA . PHE A 1 230 ? 4.141 13.511 -14.614 1.00 89.31 230 PHE A CA 1
ATOM 1799 C C . PHE A 1 230 ? 2.835 14.254 -14.797 1.00 89.31 230 PHE A C 1
ATOM 1801 O O . PHE A 1 230 ? 2.845 15.384 -15.284 1.00 89.31 230 PHE A O 1
ATOM 1808 N N . ALA A 1 231 ? 1.733 13.643 -14.390 1.00 87.75 231 ALA A N 1
ATOM 1809 C CA . ALA A 1 231 ? 0.423 14.263 -14.415 1.00 87.75 231 ALA A CA 1
ATOM 1810 C C . ALA A 1 231 ? -0.222 14.183 -13.030 1.00 87.75 231 ALA A C 1
ATOM 1812 O O . ALA A 1 231 ? -0.155 13.148 -12.376 1.00 87.75 231 ALA A O 1
ATOM 1813 N N . LEU A 1 232 ? -0.871 15.260 -12.597 1.00 86.62 232 LEU A N 1
ATOM 1814 C CA . LEU A 1 232 ? -1.781 15.242 -11.455 1.00 86.62 232 LEU A CA 1
ATOM 1815 C C . LEU A 1 232 ? -3.191 15.511 -11.951 1.00 86.62 232 LEU A C 1
ATOM 1817 O O . LEU A 1 232 ? -3.430 16.508 -12.639 1.00 86.62 232 LEU A O 1
ATOM 1821 N N . PHE A 1 233 ? -4.107 14.632 -11.569 1.00 84.56 233 PHE A N 1
ATOM 1822 C CA . PHE A 1 233 ? -5.527 14.780 -11.831 1.00 84.56 233 PHE A CA 1
ATOM 1823 C C . PHE A 1 233 ? -6.285 14.801 -10.511 1.00 84.56 233 PHE A C 1
ATOM 1825 O O . PHE A 1 233 ? -5.999 14.003 -9.624 1.00 84.56 233 PHE A O 1
ATOM 1832 N N . PHE A 1 234 ? -7.234 15.718 -10.373 1.00 82.94 234 PHE A N 1
ATOM 1833 C CA . PHE A 1 234 ? -8.013 15.910 -9.155 1.00 82.94 234 PHE A CA 1
ATOM 1834 C C . PHE A 1 234 ? -9.469 15.604 -9.448 1.00 82.94 234 PHE A C 1
ATOM 1836 O O . PHE A 1 234 ? -9.967 16.054 -10.469 1.00 82.94 234 PHE A O 1
ATOM 1843 N N . THR A 1 235 ? -10.159 14.894 -8.563 1.00 78.19 235 THR A N 1
ATOM 1844 C CA . THR A 1 235 ? -11.590 14.596 -8.689 1.00 78.19 235 THR A CA 1
ATOM 1845 C C . THR A 1 235 ? -12.343 15.127 -7.473 1.00 78.19 235 THR A C 1
ATOM 1847 O O . THR A 1 235 ? -11.888 14.935 -6.340 1.00 78.19 235 THR A O 1
ATOM 1850 N N . PRO A 1 236 ? -13.495 15.799 -7.642 1.00 78.56 236 PRO A N 1
ATOM 1851 C CA . PRO A 1 236 ? -14.348 16.103 -6.503 1.00 78.56 236 PRO A CA 1
ATOM 1852 C C . PRO A 1 236 ? -14.839 14.792 -5.879 1.00 78.56 236 PRO A C 1
ATOM 1854 O O . PRO A 1 236 ? -15.252 13.860 -6.570 1.00 78.56 236 PRO A O 1
ATOM 1857 N N . SER A 1 237 ? -14.799 14.719 -4.554 1.00 77.62 237 SER A N 1
ATOM 1858 C CA . SER A 1 237 ? -15.260 13.567 -3.791 1.00 77.62 237 SER A CA 1
ATOM 1859 C C . SER A 1 237 ? -16.227 14.030 -2.715 1.00 77.62 237 SER A C 1
ATOM 1861 O O . SER A 1 237 ? -15.915 14.878 -1.882 1.00 77.62 237 SER A O 1
ATOM 1863 N N . THR A 1 238 ? -17.441 13.498 -2.750 1.00 80.44 238 THR A N 1
ATOM 1864 C CA . THR A 1 238 ? -18.405 13.616 -1.658 1.00 80.44 238 THR A CA 1
ATOM 1865 C C . THR A 1 238 ? -18.997 12.244 -1.416 1.00 80.44 238 THR A C 1
ATOM 1867 O O . THR A 1 238 ? -19.434 11.571 -2.355 1.00 80.44 238 THR A O 1
ATOM 1870 N N . ARG A 1 239 ? -18.963 11.815 -0.159 1.00 80.19 239 ARG A N 1
ATOM 1871 C CA . ARG A 1 239 ? -19.447 10.513 0.288 1.00 80.19 239 ARG A CA 1
ATOM 1872 C C . ARG A 1 239 ? -20.227 10.694 1.575 1.00 80.19 239 ARG A C 1
ATOM 1874 O O . ARG A 1 239 ? -19.824 11.472 2.430 1.00 80.19 239 ARG A O 1
ATOM 1881 N N . ARG A 1 240 ? -21.343 9.990 1.712 1.00 81.81 240 ARG A N 1
ATOM 1882 C CA . ARG A 1 240 ? -22.128 9.955 2.948 1.00 81.81 240 ARG A CA 1
ATOM 1883 C C . ARG A 1 240 ? -22.026 8.562 3.527 1.00 81.81 240 ARG A C 1
ATOM 1885 O O . ARG A 1 240 ? -22.257 7.625 2.777 1.00 81.81 240 ARG A O 1
ATOM 1892 N N . VAL A 1 241 ? -21.713 8.461 4.811 1.00 80.75 241 VAL A N 1
ATOM 1893 C CA . VAL A 1 241 ? -21.721 7.244 5.630 1.00 80.75 241 VAL A CA 1
ATOM 1894 C C . VAL A 1 241 ? -22.848 7.371 6.661 1.00 80.75 241 VAL A C 1
ATOM 1896 O O . VAL A 1 241 ? -23.061 8.452 7.203 1.00 80.75 241 VAL A O 1
ATOM 1899 N N . ALA A 1 242 ? -23.593 6.297 6.880 1.00 80.94 242 ALA A N 1
ATOM 1900 C CA . ALA A 1 242 ? -24.796 6.173 7.689 1.00 80.94 242 ALA A CA 1
ATOM 1901 C C . ALA A 1 242 ? -24.893 4.704 8.137 1.00 80.94 242 ALA A C 1
ATOM 1903 O O . ALA A 1 242 ? -25.588 3.891 7.531 1.00 80.94 242 ALA A O 1
ATOM 1904 N N . VAL A 1 243 ? -24.132 4.362 9.176 1.00 78.38 243 VAL A N 1
ATOM 1905 C CA . VAL A 1 243 ? -24.049 3.022 9.770 1.00 78.38 243 VAL A CA 1
ATOM 1906 C C . VAL A 1 243 ? -24.249 3.143 11.270 1.00 78.38 243 VAL A C 1
ATOM 1908 O O . VAL A 1 243 ? -23.461 3.785 11.960 1.00 78.38 243 VAL A O 1
ATOM 1911 N N . GLY A 1 244 ? -25.334 2.559 11.782 1.00 78.44 244 GLY A N 1
ATOM 1912 C CA . GLY A 1 244 ? -25.702 2.688 13.191 1.00 78.44 244 GLY A CA 1
ATOM 1913 C C . GLY A 1 244 ? -25.761 4.167 13.637 1.00 78.44 244 GLY A C 1
ATOM 1914 O O . GLY A 1 244 ? -26.458 4.961 13.004 1.00 78.44 244 GLY A O 1
ATOM 1915 N N . PRO A 1 245 ? -25.055 4.569 14.712 1.00 78.44 245 PRO A N 1
ATOM 1916 C CA . PRO A 1 245 ? -24.955 5.955 15.171 1.00 78.44 245 PRO A CA 1
ATOM 1917 C C . PRO A 1 245 ? -23.955 6.815 14.374 1.00 78.44 245 PRO A C 1
ATOM 1919 O O . PRO A 1 245 ? -23.861 8.023 14.632 1.00 78.44 245 PRO A O 1
ATOM 1922 N N . HIS A 1 246 ? -23.174 6.232 13.458 1.00 80.25 246 HIS A N 1
ATOM 1923 C CA . HIS A 1 246 ? -22.257 6.964 12.588 1.00 80.25 246 HIS A CA 1
ATOM 1924 C C . HIS A 1 246 ? -22.988 7.459 11.350 1.00 80.25 246 HIS A C 1
ATOM 1926 O O . HIS A 1 246 ? -23.157 6.738 10.373 1.00 80.25 246 HIS A O 1
ATOM 1932 N N . GLU A 1 247 ? -23.353 8.734 11.368 1.00 84.44 247 GLU A N 1
ATOM 1933 C CA . GLU A 1 247 ? -23.845 9.432 10.192 1.00 84.44 247 GLU A CA 1
ATOM 1934 C C . GLU A 1 247 ? -22.958 10.650 9.925 1.00 84.44 247 GLU A C 1
ATOM 1936 O O . GLU A 1 247 ? -22.862 11.557 10.752 1.00 84.44 247 GLU A O 1
ATOM 1941 N N . HIS A 1 248 ? -22.274 10.662 8.784 1.00 82.75 248 HIS A N 1
ATOM 1942 C CA . HIS A 1 248 ? -21.391 11.750 8.390 1.00 82.75 248 HIS A CA 1
ATOM 1943 C C . HIS A 1 248 ? -21.290 11.890 6.875 1.00 82.75 248 HIS A C 1
ATOM 1945 O O . HIS A 1 248 ? -21.473 10.940 6.119 1.00 82.75 248 HIS A O 1
ATOM 1951 N N . THR A 1 249 ? -20.951 13.094 6.423 1.00 86.75 249 THR A N 1
ATOM 1952 C CA . THR A 1 249 ? -20.530 13.334 5.040 1.00 86.75 249 THR A CA 1
ATOM 1953 C C . THR A 1 249 ? -19.039 13.631 5.017 1.00 86.75 249 THR A C 1
ATOM 1955 O O . THR A 1 249 ? -18.586 14.494 5.763 1.00 86.75 249 THR A O 1
ATOM 1958 N N . LEU A 1 250 ? -18.283 12.948 4.162 1.00 85.62 250 LEU A N 1
ATOM 1959 C CA . LEU A 1 250 ? -16.895 13.248 3.839 1.00 85.62 250 LEU A CA 1
ATOM 1960 C C . LEU A 1 250 ? -16.840 13.977 2.492 1.00 85.62 250 LEU A C 1
ATOM 1962 O O . LEU A 1 250 ? -17.185 13.407 1.458 1.00 85.62 250 LEU A O 1
ATOM 1966 N N . THR A 1 251 ? -16.408 15.236 2.503 1.00 86.44 251 THR A N 1
ATOM 1967 C CA . THR A 1 251 ? -16.249 16.069 1.299 1.00 86.44 251 THR A CA 1
ATOM 1968 C C . THR A 1 251 ? -14.784 16.394 1.039 1.00 86.44 251 THR A C 1
ATOM 1970 O O . THR A 1 251 ? -14.027 16.652 1.967 1.00 86.44 251 THR A O 1
ATOM 1973 N N . GLY A 1 252 ? -14.351 16.479 -0.208 1.00 81.62 252 GLY A N 1
ATOM 1974 C CA . GLY A 1 252 ? -13.019 16.976 -0.527 1.00 81.62 252 GLY A CA 1
ATOM 1975 C C . GLY A 1 252 ? -12.617 16.667 -1.952 1.00 81.62 252 GLY A C 1
ATOM 1976 O O . GLY A 1 252 ? -13.464 16.483 -2.823 1.00 81.62 252 GLY A O 1
ATOM 1977 N N . THR A 1 253 ? -11.311 16.598 -2.173 1.00 78.75 253 THR A N 1
ATOM 1978 C CA . THR A 1 253 ? -10.740 16.373 -3.498 1.00 78.75 253 THR A CA 1
ATOM 1979 C C . THR A 1 253 ? -9.882 15.114 -3.463 1.00 78.75 253 THR A C 1
ATOM 1981 O O . THR A 1 253 ? -8.874 15.062 -2.754 1.00 78.75 253 THR A O 1
ATOM 1984 N N . GLY A 1 254 ? -10.299 14.092 -4.210 1.00 78.62 254 GLY A N 1
ATOM 1985 C CA . GLY A 1 254 ? -9.452 12.957 -4.556 1.00 78.62 254 GLY A CA 1
ATOM 1986 C C . GLY A 1 254 ? -8.398 13.380 -5.577 1.00 78.62 254 GLY A C 1
ATOM 1987 O O . GLY A 1 254 ? -8.544 14.401 -6.248 1.00 78.62 254 GLY A O 1
ATOM 1988 N N . HIS A 1 255 ? -7.313 12.624 -5.692 1.00 83.06 255 HIS A N 1
ATOM 1989 C CA . HIS A 1 255 ? -6.295 12.888 -6.704 1.00 83.06 255 HIS A CA 1
ATOM 1990 C C . HIS A 1 255 ? -5.654 11.593 -7.186 1.00 83.06 255 HIS A C 1
ATOM 1992 O O . HIS A 1 255 ? -5.599 10.631 -6.431 1.00 83.06 255 HIS A O 1
ATOM 1998 N N . GLY A 1 256 ? -5.143 11.595 -8.411 1.00 86.81 256 GLY A N 1
ATOM 1999 C CA . GLY A 1 256 ? -4.269 10.559 -8.951 1.00 86.81 256 GLY A CA 1
ATOM 2000 C C . GLY A 1 256 ? -2.994 11.179 -9.514 1.00 86.81 256 GLY A C 1
ATOM 2001 O O . GLY A 1 256 ? -3.010 12.310 -10.015 1.00 86.81 256 GLY A O 1
ATOM 2002 N N . SER A 1 257 ? -1.882 10.454 -9.399 1.00 87.12 257 SER A N 1
ATOM 2003 C CA . SER A 1 257 ? -0.547 10.904 -9.780 1.00 87.12 257 SER A CA 1
ATOM 2004 C C . SER A 1 257 ? 0.053 9.970 -10.822 1.00 87.12 257 SER A C 1
ATOM 2006 O O . SER A 1 257 ? 0.653 8.937 -10.535 1.00 87.12 257 SER A O 1
ATOM 2008 N N . GLY A 1 258 ? -0.046 10.382 -12.075 1.00 88.31 258 GLY A N 1
ATOM 2009 C CA . GLY A 1 258 ? 0.381 9.590 -13.209 1.00 88.31 258 GLY A CA 1
ATOM 2010 C C . GLY A 1 258 ? 1.819 9.827 -13.620 1.00 88.31 258 GLY A C 1
ATOM 2011 O O . GLY A 1 258 ? 2.324 10.948 -13.566 1.00 88.31 258 GLY A O 1
ATOM 2012 N N . LYS A 1 259 ? 2.462 8.764 -14.101 1.00 88.50 259 LYS A N 1
ATOM 2013 C CA . LYS A 1 259 ? 3.834 8.791 -14.615 1.00 88.50 259 LYS A CA 1
ATOM 2014 C C . LYS A 1 259 ? 3.960 7.965 -15.889 1.00 88.50 259 LYS A C 1
ATOM 2016 O O . LYS A 1 259 ? 3.344 6.908 -16.018 1.00 88.50 259 LYS A O 1
ATOM 2021 N N . GLY A 1 260 ? 4.758 8.441 -16.840 1.00 86.94 260 GLY A N 1
ATOM 2022 C CA . GLY A 1 260 ? 4.944 7.737 -18.105 1.00 86.94 260 GLY A CA 1
ATOM 2023 C C . GLY A 1 260 ? 6.022 8.330 -19.002 1.00 86.94 260 GLY A C 1
ATOM 2024 O O . GLY A 1 260 ? 6.524 9.427 -18.774 1.00 86.94 260 GLY A O 1
ATOM 2025 N N . LEU A 1 261 ? 6.368 7.586 -20.050 1.00 86.12 261 LEU A N 1
ATOM 2026 C CA . LEU A 1 261 ? 7.329 8.017 -21.071 1.00 86.12 261 LEU A CA 1
ATOM 2027 C C . LEU A 1 261 ? 6.782 9.033 -22.062 1.00 86.12 261 LEU A C 1
ATOM 2029 O O . LEU A 1 261 ? 7.536 9.750 -22.712 1.00 86.12 261 LEU A O 1
ATOM 2033 N N . THR A 1 262 ? 5.465 9.080 -22.185 1.00 86.38 262 THR A N 1
ATOM 2034 C CA . THR A 1 262 ? 4.760 10.041 -23.018 1.00 86.38 262 THR A CA 1
ATOM 2035 C C . THR A 1 262 ? 3.802 10.824 -22.142 1.00 86.38 262 THR A C 1
ATOM 2037 O O . THR A 1 262 ? 3.328 10.325 -21.115 1.00 86.38 262 THR A O 1
ATOM 2040 N N . GLN A 1 263 ? 3.484 12.043 -22.570 1.00 87.06 263 GLN A N 1
ATOM 2041 C CA . GLN A 1 263 ? 2.457 12.861 -21.938 1.00 87.06 263 GLN A CA 1
ATOM 2042 C C . GLN A 1 263 ? 1.152 12.071 -21.777 1.00 87.06 263 GLN A C 1
ATOM 2044 O O . GLN A 1 263 ? 0.582 12.037 -20.694 1.00 87.06 263 GLN A O 1
ATOM 2049 N N . GLN A 1 264 ? 0.718 11.370 -22.824 1.00 84.75 264 GLN A N 1
ATOM 2050 C CA . GLN A 1 264 ? -0.515 10.585 -22.820 1.00 84.75 264 GLN A CA 1
ATOM 2051 C C . GLN A 1 264 ? -0.472 9.446 -21.796 1.00 84.75 264 GLN A C 1
ATOM 2053 O O . GLN A 1 264 ? -1.443 9.245 -21.076 1.00 84.75 264 GLN A O 1
ATOM 2058 N N . ALA A 1 265 ? 0.647 8.720 -21.686 1.00 86.50 265 ALA A N 1
ATOM 2059 C CA . ALA A 1 265 ? 0.779 7.653 -20.696 1.00 86.50 265 ALA A CA 1
ATOM 2060 C C . ALA A 1 265 ? 0.719 8.195 -19.259 1.00 86.50 265 ALA A C 1
ATOM 2062 O O . ALA A 1 265 ? 0.067 7.590 -18.409 1.00 86.50 265 ALA A O 1
ATOM 2063 N N . ALA A 1 266 ? 1.342 9.350 -18.998 1.00 88.56 266 ALA A N 1
ATOM 2064 C CA . ALA A 1 266 ? 1.246 10.011 -17.700 1.00 88.56 266 ALA A CA 1
ATOM 2065 C C . ALA A 1 266 ? -0.191 10.467 -17.401 1.00 88.56 266 ALA A C 1
ATOM 2067 O O . ALA A 1 266 ? -0.691 10.200 -16.314 1.00 88.56 266 ALA A O 1
ATOM 2068 N N . LEU A 1 267 ? -0.885 11.077 -18.369 1.00 87.75 267 LEU A N 1
ATOM 2069 C CA . LEU A 1 267 ? -2.284 11.499 -18.222 1.00 87.75 267 LEU A CA 1
ATOM 2070 C C . LEU A 1 267 ? -3.212 10.318 -17.915 1.00 87.75 267 LEU A C 1
ATOM 2072 O O . LEU A 1 267 ? -3.954 10.366 -16.938 1.00 87.75 267 LEU A O 1
ATOM 2076 N N . VAL A 1 268 ? -3.125 9.239 -18.700 1.00 89.75 268 VAL A N 1
ATOM 2077 C CA . VAL A 1 268 ? -3.907 8.014 -18.468 1.00 89.75 268 VAL A CA 1
ATOM 2078 C C . VAL A 1 268 ? -3.616 7.452 -17.083 1.00 89.75 268 VAL A C 1
ATOM 2080 O O . VAL A 1 268 ? -4.548 7.141 -16.354 1.00 89.75 268 VAL A O 1
ATOM 2083 N N . SER A 1 269 ? -2.344 7.369 -16.686 1.00 90.69 269 SER A N 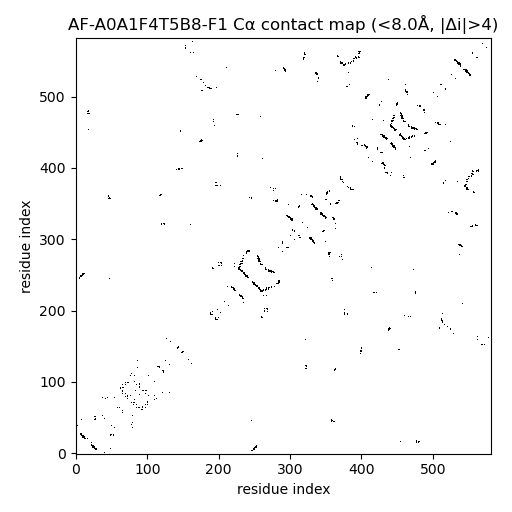1
ATOM 2084 C CA . SER A 1 269 ? -1.971 6.881 -15.357 1.00 90.69 269 SER A CA 1
ATOM 2085 C C . SER A 1 269 ? -2.572 7.733 -14.232 1.00 90.69 269 SER A C 1
ATOM 2087 O O . SER A 1 269 ? -3.011 7.166 -13.239 1.00 90.69 269 SER A O 1
ATOM 2089 N N . ALA A 1 270 ? -2.615 9.062 -14.376 1.00 89.31 270 ALA A N 1
ATOM 2090 C CA . ALA A 1 270 ? -3.157 9.959 -13.351 1.00 89.31 270 ALA A CA 1
ATOM 2091 C C . ALA A 1 270 ? -4.674 9.821 -13.227 1.00 89.31 270 ALA A C 1
ATOM 2093 O O . ALA A 1 270 ? -5.210 9.769 -12.124 1.00 89.31 270 ALA A O 1
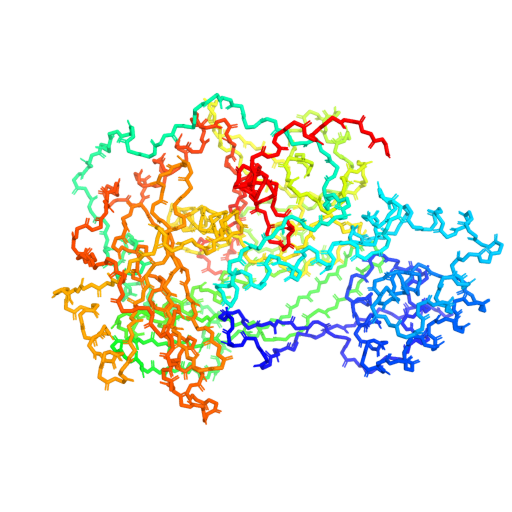ATOM 2094 N N . VAL A 1 271 ? -5.362 9.747 -14.368 1.00 89.25 271 VAL A N 1
ATOM 2095 C CA . VAL A 1 271 ? -6.812 9.566 -14.406 1.00 89.25 271 VAL A CA 1
ATOM 2096 C C . VAL A 1 271 ? -7.191 8.200 -13.842 1.00 89.25 271 VAL A C 1
ATOM 2098 O O . VAL A 1 271 ? -8.031 8.133 -12.953 1.00 89.25 271 VAL A O 1
ATOM 2101 N N . MET A 1 272 ? -6.544 7.125 -14.294 1.00 91.94 272 MET A N 1
ATOM 2102 C CA . MET A 1 272 ? -6.822 5.762 -13.832 1.00 91.94 272 MET A CA 1
ATOM 2103 C C . MET A 1 272 ? -6.616 5.619 -12.315 1.00 91.94 272 MET A C 1
ATOM 2105 O O . MET A 1 272 ? -7.490 5.078 -11.644 1.00 91.94 272 MET A O 1
ATOM 2109 N N . GLU A 1 273 ? -5.550 6.195 -11.744 1.00 91.38 273 GLU A N 1
ATOM 2110 C CA . GLU A 1 273 ? -5.352 6.208 -10.282 1.00 91.38 273 GLU A CA 1
ATOM 2111 C C . GLU A 1 273 ? -6.432 7.031 -9.550 1.00 91.38 273 GLU A C 1
ATOM 2113 O O . GLU A 1 273 ? -6.918 6.646 -8.486 1.00 91.38 273 GLU A O 1
ATOM 2118 N N . ALA A 1 274 ? -6.864 8.166 -10.108 1.00 87.62 274 ALA A N 1
ATOM 2119 C CA . ALA A 1 274 ? -7.931 8.954 -9.495 1.00 87.62 274 ALA A CA 1
ATOM 2120 C C . ALA A 1 274 ? -9.280 8.211 -9.499 1.00 87.62 274 ALA A C 1
ATOM 2122 O O . ALA A 1 274 ? -10.041 8.312 -8.534 1.00 87.62 274 ALA A O 1
ATOM 2123 N N . LEU A 1 275 ? -9.581 7.474 -10.574 1.00 88.06 275 LEU A N 1
ATOM 2124 C CA . LEU A 1 275 ? -10.799 6.666 -10.716 1.00 88.06 275 LEU A CA 1
ATOM 2125 C C . LEU A 1 275 ? -10.785 5.437 -9.811 1.00 88.06 275 LEU A C 1
ATOM 2127 O O . LEU A 1 275 ? -11.805 5.081 -9.220 1.00 88.06 275 LEU A O 1
ATOM 2131 N N . GLU A 1 276 ? -9.617 4.831 -9.660 1.00 91.50 276 GLU A N 1
ATOM 2132 C CA . GLU A 1 276 ? -9.356 3.767 -8.707 1.00 91.50 276 GLU A CA 1
ATOM 2133 C C . GLU A 1 276 ? -9.681 4.219 -7.270 1.00 91.50 276 GLU A C 1
ATOM 2135 O O . GLU A 1 276 ? -10.547 3.634 -6.615 1.00 91.50 276 GLU A O 1
ATOM 2140 N N . ARG A 1 277 ? -9.089 5.331 -6.810 1.00 87.56 277 ARG A N 1
ATOM 2141 C CA . ARG A 1 277 ? -9.373 5.907 -5.481 1.00 87.56 277 ARG A CA 1
ATOM 2142 C C . ARG A 1 277 ? -10.826 6.344 -5.328 1.00 87.56 277 ARG A C 1
ATOM 2144 O O . ARG A 1 277 ? -11.426 6.152 -4.275 1.00 87.56 277 ARG A O 1
ATOM 2151 N N . TYR A 1 278 ? -11.422 6.912 -6.378 1.00 85.94 278 TYR A N 1
ATOM 2152 C CA . TYR A 1 278 ? -12.842 7.271 -6.376 1.00 85.94 278 TYR A CA 1
ATOM 2153 C C . TYR A 1 278 ? -13.739 6.047 -6.142 1.00 85.94 278 TYR A C 1
ATOM 2155 O O . TYR A 1 278 ? -14.739 6.154 -5.426 1.00 85.94 278 TYR A O 1
ATOM 2163 N N . SER A 1 279 ? -13.370 4.903 -6.722 1.00 89.12 279 SER A N 1
ATOM 2164 C CA . SER A 1 279 ? -14.089 3.632 -6.599 1.00 89.12 279 SER A CA 1
ATOM 2165 C C . SER A 1 279 ? -13.859 2.947 -5.250 1.00 89.12 279 SER A C 1
ATOM 2167 O O . SER A 1 279 ? -14.761 2.284 -4.747 1.00 89.12 279 SER A O 1
ATOM 2169 N N . ALA A 1 280 ? -12.696 3.152 -4.628 1.00 88.31 280 ALA A N 1
ATOM 2170 C CA . ALA A 1 280 ? -12.390 2.640 -3.294 1.00 88.31 280 ALA A CA 1
ATOM 2171 C C . ALA A 1 280 ? -12.841 3.550 -2.144 1.00 88.31 280 ALA A C 1
ATOM 2173 O O . ALA A 1 280 ? -12.823 3.114 -0.996 1.00 88.31 280 ALA A O 1
ATOM 2174 N N . ALA A 1 281 ? -13.223 4.800 -2.413 1.00 78.75 281 ALA A N 1
ATOM 2175 C CA . ALA A 1 281 ? -13.678 5.721 -1.380 1.00 78.75 281 ALA A CA 1
ATOM 2176 C C . ALA A 1 281 ? -14.990 5.239 -0.745 1.00 78.75 281 ALA A C 1
ATOM 2178 O O . ALA A 1 281 ? -16.015 5.150 -1.428 1.00 78.75 281 ALA A O 1
ATOM 2179 N N . GLU A 1 282 ? -14.967 5.015 0.569 1.00 65.56 282 GLU A N 1
ATOM 2180 C CA . GLU A 1 282 ? -16.164 4.678 1.330 1.00 65.56 282 GLU A CA 1
ATOM 2181 C C . GLU A 1 282 ? -17.191 5.817 1.269 1.00 65.56 282 GLU A C 1
ATOM 2183 O O . GLU A 1 282 ? -16.923 6.969 1.602 1.00 65.56 282 GLU A O 1
ATOM 2188 N N . GLY A 1 283 ? -18.408 5.487 0.875 1.00 62.62 283 GLY A N 1
ATOM 2189 C CA . GLY A 1 283 ? -19.613 6.031 1.488 1.00 62.62 283 GLY A CA 1
ATOM 2190 C C . GLY A 1 283 ? -20.374 4.848 2.080 1.00 62.62 283 GLY A C 1
ATOM 2191 O O . GLY A 1 283 ? -19.996 3.720 1.858 1.00 62.62 283 GLY A O 1
ATOM 2192 N N . VAL A 1 284 ? -21.416 5.066 2.855 1.00 61.31 284 VAL A N 1
ATOM 2193 C CA . VAL A 1 284 ? -22.435 4.076 3.197 1.00 61.31 284 VAL A CA 1
ATOM 2194 C C . VAL A 1 284 ? -23.726 4.853 3.402 1.00 61.31 284 VAL A C 1
ATOM 2196 O O . VAL A 1 284 ? -23.917 5.456 4.436 1.00 61.31 284 VAL A O 1
ATOM 2199 N N . GLY A 1 285 ? -24.586 4.986 2.400 1.00 55.97 285 GLY A N 1
ATOM 2200 C CA . GLY A 1 285 ? -25.870 5.687 2.534 1.00 55.97 285 GLY A CA 1
ATOM 2201 C C . GLY A 1 285 ? -27.045 4.739 2.769 1.00 55.97 285 GLY A C 1
ATOM 2202 O O . GLY A 1 285 ? -26.883 3.525 2.758 1.00 55.97 285 GLY A O 1
ATOM 2203 N N . ASN A 1 286 ? -28.255 5.299 2.878 1.00 49.44 286 ASN A N 1
ATOM 2204 C CA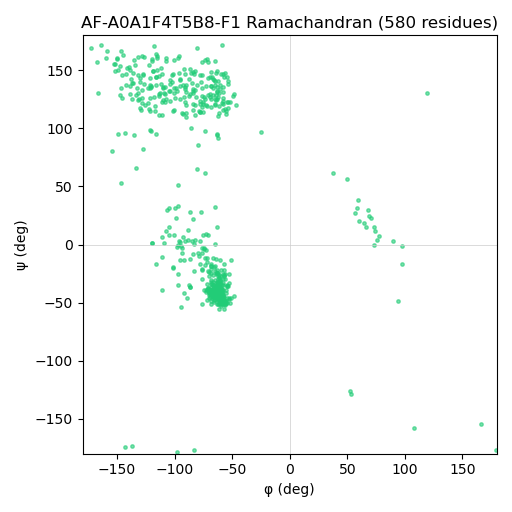 . ASN A 1 286 ? -29.505 4.528 3.001 1.00 49.44 286 ASN A CA 1
ATOM 2205 C C . ASN A 1 286 ? -29.748 3.536 1.843 1.00 49.44 286 ASN A C 1
ATOM 2207 O O . ASN A 1 286 ? -30.548 2.621 2.000 1.00 49.44 286 ASN A O 1
ATOM 2211 N N . ASN A 1 287 ? -29.034 3.699 0.725 1.00 51.25 287 ASN A N 1
ATOM 2212 C CA . ASN A 1 287 ? -28.941 2.730 -0.358 1.00 51.25 287 ASN A CA 1
ATOM 2213 C C . ASN A 1 287 ? -27.447 2.465 -0.635 1.00 51.25 287 ASN A C 1
ATOM 2215 O O . ASN A 1 287 ? -26.825 3.141 -1.451 1.00 51.25 287 ASN A O 1
ATOM 2219 N N . TRP A 1 288 ? -26.809 1.595 0.143 1.00 64.50 288 TRP A N 1
ATOM 2220 C CA . TRP A 1 288 ? -25.405 1.245 -0.064 1.00 64.50 288 TRP A CA 1
ATOM 2221 C C . TRP A 1 288 ? -25.195 -0.260 -0.037 1.00 64.50 288 TRP A C 1
ATOM 2223 O O . TRP A 1 288 ? -25.817 -0.930 0.790 1.00 64.50 288 TRP A O 1
ATOM 2233 N N . PRO A 1 289 ? -24.251 -0.777 -0.844 1.00 63.62 289 PRO A N 1
ATOM 2234 C CA . PRO A 1 289 ? -23.479 -0.085 -1.885 1.00 63.62 289 PRO A CA 1
ATOM 2235 C C . PRO A 1 289 ? -24.288 0.106 -3.157 1.00 63.62 289 PRO A C 1
ATOM 2237 O O . PRO A 1 289 ? -24.576 -0.854 -3.862 1.00 63.62 289 PRO A O 1
ATOM 2240 N N . ASP A 1 290 ? -24.581 1.361 -3.487 1.00 64.44 290 ASP A N 1
ATOM 2241 C CA . ASP A 1 290 ? -25.202 1.707 -4.758 1.00 64.44 290 ASP A CA 1
ATOM 2242 C C . ASP A 1 290 ? -24.126 2.054 -5.789 1.00 64.44 290 ASP A C 1
ATOM 2244 O O . ASP A 1 290 ? -23.171 2.794 -5.526 1.00 64.44 290 ASP A O 1
ATOM 2248 N N . GLY A 1 291 ? -24.319 1.545 -7.003 1.00 80.00 291 GLY A N 1
ATOM 2249 C CA . GLY A 1 291 ? -23.518 1.904 -8.169 1.00 80.00 291 GLY A CA 1
ATOM 2250 C C . GLY A 1 291 ? -22.278 1.045 -8.400 1.00 80.00 291 GLY A C 1
ATOM 2251 O O . GLY A 1 291 ? -21.559 1.325 -9.353 1.00 80.00 291 GLY A O 1
ATOM 2252 N N . TYR A 1 292 ? -22.032 0.007 -7.598 1.00 88.81 292 TYR A N 1
ATOM 2253 C CA . TYR A 1 292 ? -21.052 -1.032 -7.928 1.00 88.81 292 TYR A CA 1
ATOM 2254 C C . TYR A 1 292 ? -21.678 -2.098 -8.828 1.00 88.81 292 TYR A C 1
ATOM 2256 O O . TYR A 1 292 ? -22.876 -2.366 -8.750 1.00 88.81 292 TYR A O 1
ATOM 2264 N N . VAL A 1 293 ? -20.870 -2.694 -9.704 1.00 91.00 293 VAL A N 1
ATOM 2265 C CA . VAL A 1 293 ? -21.294 -3.839 -10.525 1.00 91.00 293 VAL A CA 1
ATOM 2266 C C . VAL A 1 293 ? -21.436 -5.093 -9.657 1.00 91.00 293 VAL A C 1
ATOM 2268 O O . VAL A 1 293 ? -22.378 -5.863 -9.838 1.00 91.00 293 VAL A O 1
ATOM 2271 N N . ALA A 1 294 ? -20.525 -5.283 -8.698 1.00 90.56 294 ALA A N 1
ATOM 2272 C CA . ALA A 1 294 ? -20.587 -6.362 -7.721 1.00 90.56 294 ALA A CA 1
ATOM 2273 C C . ALA A 1 294 ? -21.518 -6.024 -6.541 1.00 90.56 294 ALA A C 1
ATOM 2275 O O . ALA A 1 294 ? -21.625 -4.873 -6.117 1.00 90.56 294 ALA A O 1
ATOM 2276 N N . ASP A 1 295 ? -22.148 -7.054 -5.967 1.00 89.31 295 ASP A N 1
ATOM 2277 C CA . ASP A 1 295 ? -22.890 -6.943 -4.707 1.00 89.31 295 ASP A CA 1
ATOM 2278 C C . ASP A 1 295 ? -21.913 -6.828 -3.527 1.00 89.31 295 ASP A C 1
ATOM 2280 O O . ASP A 1 295 ? -21.404 -7.831 -3.019 1.00 89.31 295 ASP A O 1
ATOM 2284 N N . LEU A 1 296 ? -21.664 -5.594 -3.088 1.00 89.31 296 LEU A N 1
ATOM 2285 C CA . LEU A 1 296 ? -20.799 -5.294 -1.944 1.00 89.31 296 LEU A CA 1
ATOM 2286 C C . LEU A 1 296 ? -21.596 -5.050 -0.648 1.00 89.31 296 LEU A C 1
ATOM 2288 O O . LEU A 1 296 ? -21.112 -4.349 0.239 1.00 89.31 296 LEU A O 1
ATOM 2292 N N . SER A 1 297 ? -22.828 -5.569 -0.542 1.00 87.62 297 SER A N 1
ATOM 2293 C CA . SER A 1 297 ? -23.694 -5.374 0.633 1.00 87.62 297 SER A CA 1
ATOM 2294 C C . SER A 1 297 ? -22.959 -5.663 1.942 1.00 87.62 297 SER A C 1
ATOM 2296 O O . SER A 1 297 ? -22.375 -6.736 2.113 1.00 87.62 297 SER A O 1
ATOM 2298 N N . LEU A 1 298 ? -23.010 -4.711 2.879 1.00 88.19 298 LEU A N 1
ATOM 2299 C CA . LEU A 1 298 ? -22.357 -4.857 4.175 1.00 88.19 298 LEU A CA 1
ATOM 2300 C C . LEU A 1 298 ? -23.158 -5.792 5.076 1.00 88.19 298 LEU A C 1
ATOM 2302 O O . LEU A 1 298 ? -24.370 -5.662 5.230 1.00 88.19 298 LEU A O 1
ATOM 2306 N N . THR A 1 299 ? -22.455 -6.710 5.725 1.00 90.62 299 THR A N 1
ATOM 2307 C CA . THR A 1 299 ? -23.006 -7.547 6.792 1.00 90.62 299 THR A CA 1
ATOM 2308 C C . THR A 1 299 ? -22.170 -7.350 8.046 1.00 90.62 299 THR A C 1
ATOM 2310 O O . THR A 1 299 ? -20.972 -7.609 8.007 1.00 90.62 299 THR A O 1
ATOM 2313 N N . GLN A 1 300 ? -22.778 -6.913 9.152 1.00 93.50 300 GLN A N 1
ATOM 2314 C CA . GLN A 1 300 ? -22.081 -6.781 10.432 1.00 93.50 300 GLN A CA 1
ATOM 2315 C C . GLN A 1 300 ? -22.183 -8.086 11.228 1.00 93.50 300 GLN A C 1
ATOM 2317 O O . GLN A 1 300 ? -23.267 -8.445 11.686 1.00 93.50 300 GLN A O 1
ATOM 2322 N N . LYS A 1 301 ? -21.067 -8.806 11.369 1.00 96.44 301 LYS A N 1
ATOM 2323 C CA . LYS A 1 301 ? -20.976 -10.089 12.086 1.00 96.44 301 LYS A CA 1
ATOM 2324 C C . LYS A 1 301 ? -19.589 -10.279 12.686 1.00 96.44 301 LYS A C 1
ATOM 2326 O O . LYS A 1 301 ? -18.609 -9.684 12.243 1.00 96.44 301 LYS A O 1
ATOM 2331 N N . THR A 1 302 ? -19.488 -11.149 13.676 1.00 97.75 302 THR A N 1
ATOM 2332 C CA . THR A 1 302 ? -18.205 -11.718 14.100 1.00 97.75 302 THR A CA 1
ATOM 2333 C C . THR A 1 302 ? -17.740 -12.788 13.107 1.00 97.75 302 THR A C 1
ATOM 2335 O O . THR A 1 302 ? -18.550 -13.414 12.415 1.00 97.75 302 THR A O 1
ATOM 2338 N N . LEU A 1 303 ? -16.434 -13.063 13.060 1.00 97.25 303 LEU A N 1
ATOM 2339 C CA . LEU A 1 303 ? -15.891 -14.154 12.242 1.00 97.25 303 LEU A CA 1
ATOM 2340 C C . LEU A 1 303 ? -16.494 -15.520 12.623 1.00 97.25 303 LEU A C 1
ATOM 2342 O O . LEU A 1 303 ? -16.789 -16.344 11.756 1.00 97.25 303 LEU A O 1
ATOM 2346 N N . ALA A 1 304 ? -16.718 -15.759 13.918 1.00 97.88 304 ALA A N 1
ATOM 2347 C CA . ALA A 1 304 ? -17.341 -16.982 14.418 1.00 97.88 304 ALA A CA 1
ATOM 2348 C C . ALA A 1 304 ? -18.792 -17.158 13.935 1.00 97.88 304 ALA A C 1
ATOM 2350 O O . ALA A 1 304 ? -19.207 -18.281 13.651 1.00 97.88 304 ALA A O 1
ATOM 2351 N N . GLU A 1 305 ? -19.565 -16.074 13.823 1.00 98.44 305 GLU A N 1
ATOM 2352 C CA . GLU A 1 305 ? -20.922 -16.112 13.263 1.00 98.44 305 GLU A CA 1
ATOM 2353 C C . GLU A 1 305 ? -20.910 -16.433 11.771 1.00 98.44 305 GLU A C 1
ATOM 2355 O O . GLU A 1 305 ? -21.636 -17.329 11.355 1.00 98.44 305 GLU A O 1
ATOM 2360 N N . LEU A 1 306 ? -20.038 -15.792 10.982 1.00 97.81 306 LEU A N 1
ATOM 2361 C CA . LEU A 1 306 ? -19.896 -16.110 9.555 1.00 97.81 306 LEU A CA 1
ATOM 2362 C C . LEU A 1 306 ? -19.561 -17.587 9.327 1.00 97.81 306 LEU A C 1
ATOM 2364 O O . LEU A 1 306 ? -20.191 -18.247 8.502 1.00 97.81 306 LEU A O 1
ATOM 2368 N N . ARG A 1 307 ? -18.617 -18.127 10.109 1.00 96.50 307 ARG A N 1
ATOM 2369 C CA . ARG A 1 307 ? -18.244 -19.549 10.056 1.00 96.50 307 ARG A CA 1
ATOM 2370 C C . ARG A 1 307 ? -19.410 -20.463 10.436 1.00 96.50 307 ARG A C 1
ATOM 2372 O O . ARG A 1 307 ? -19.597 -21.497 9.799 1.00 96.50 307 ARG A O 1
ATOM 2379 N N . ARG A 1 308 ? -20.206 -20.093 11.447 1.00 97.44 308 ARG A N 1
ATOM 2380 C CA . ARG A 1 308 ? -21.407 -20.846 11.854 1.00 97.44 308 ARG A CA 1
ATOM 2381 C C . ARG A 1 308 ? -22.463 -20.876 10.750 1.00 97.44 308 ARG A C 1
ATOM 2383 O O . ARG A 1 308 ? -23.115 -21.899 10.575 1.00 97.44 308 ARG A O 1
ATOM 2390 N N . ASP A 1 309 ? -22.573 -19.793 9.991 1.00 97.25 309 ASP A N 1
ATOM 2391 C CA . ASP A 1 309 ? -23.479 -19.677 8.847 1.00 97.25 309 ASP A CA 1
ATOM 2392 C C . ASP A 1 309 ? -22.951 -20.394 7.588 1.00 97.25 309 ASP A C 1
ATOM 2394 O O . ASP A 1 309 ? -23.572 -20.328 6.529 1.00 97.25 309 ASP A O 1
ATOM 2398 N N . GLY A 1 310 ? -21.805 -21.081 7.683 1.00 96.31 310 GLY A N 1
ATOM 2399 C CA . GLY A 1 310 ? -21.188 -21.800 6.568 1.00 96.31 310 GLY A CA 1
ATOM 2400 C C . GLY A 1 310 ? -20.536 -20.888 5.527 1.00 96.31 310 GLY A C 1
ATOM 2401 O O . GLY A 1 310 ? -20.241 -21.342 4.422 1.00 96.31 310 GLY A O 1
ATOM 2402 N N . LEU A 1 311 ? -20.307 -19.613 5.852 1.00 96.31 311 LEU A N 1
ATOM 2403 C CA . LEU A 1 311 ? -19.656 -18.661 4.959 1.00 96.31 311 LEU A CA 1
ATOM 2404 C C . LEU A 1 311 ? -18.137 -18.738 5.128 1.00 96.31 311 LEU A C 1
ATOM 2406 O O . LEU A 1 311 ? -17.609 -18.601 6.236 1.00 96.31 311 LEU A O 1
ATOM 2410 N N . ALA A 1 312 ? -17.421 -18.910 4.015 1.00 96.31 312 ALA A N 1
ATOM 2411 C CA . ALA A 1 312 ? -15.981 -18.693 3.992 1.00 96.31 312 ALA A CA 1
ATOM 2412 C C . ALA A 1 312 ? -15.703 -17.219 4.313 1.00 96.31 312 ALA A C 1
ATOM 2414 O O . ALA A 1 312 ? -16.321 -16.325 3.736 1.00 96.31 312 ALA A O 1
ATOM 2415 N N . ALA A 1 313 ? -14.778 -16.961 5.230 1.00 97.25 313 ALA A N 1
ATOM 2416 C CA . ALA A 1 313 ? -14.438 -15.615 5.665 1.00 97.25 313 ALA A CA 1
ATOM 2417 C C . ALA A 1 313 ? -12.935 -15.509 5.895 1.00 97.25 313 ALA A C 1
ATOM 2419 O O . ALA A 1 313 ? -12.318 -16.418 6.462 1.00 97.25 313 ALA A O 1
ATOM 2420 N N . LEU A 1 314 ? -12.364 -14.396 5.445 1.00 95.69 314 LEU A N 1
ATOM 2421 C CA . LEU A 1 314 ? -10.968 -14.069 5.660 1.00 95.69 314 LEU A CA 1
ATOM 2422 C C . LEU A 1 314 ? -10.720 -13.863 7.156 1.00 95.69 314 LEU A C 1
ATOM 2424 O O . LEU A 1 314 ? -11.388 -13.049 7.787 1.00 95.69 314 LEU A O 1
ATOM 2428 N N . ASP A 1 315 ? -9.762 -14.592 7.723 1.00 94.62 315 ASP A N 1
ATOM 2429 C CA . ASP A 1 315 ? -9.393 -14.436 9.128 1.00 94.62 315 ASP A CA 1
ATOM 2430 C C . ASP A 1 315 ? -8.399 -13.271 9.268 1.00 94.62 315 ASP A C 1
ATOM 2432 O O . ASP A 1 315 ? -7.285 -13.375 8.744 1.00 94.62 315 ASP A O 1
ATOM 2436 N N . PRO A 1 316 ? -8.744 -12.166 9.961 1.00 91.69 316 PRO A N 1
ATOM 2437 C CA . PRO A 1 316 ? -7.838 -11.029 10.104 1.00 91.69 316 PRO A CA 1
ATOM 2438 C C . PRO A 1 316 ? -6.485 -11.392 10.728 1.00 91.69 316 PRO A C 1
ATOM 2440 O O . PRO A 1 316 ? -5.480 -10.755 10.422 1.00 91.69 316 PRO A O 1
ATOM 2443 N N . ASN A 1 317 ? -6.421 -12.446 11.549 1.00 88.12 317 ASN A N 1
ATOM 2444 C CA . ASN A 1 317 ? -5.175 -12.891 12.177 1.00 88.12 317 ASN A CA 1
ATOM 2445 C C . ASN A 1 317 ? -4.210 -13.604 11.210 1.00 88.12 317 ASN A C 1
ATOM 2447 O O . ASN A 1 317 ? -3.100 -13.956 11.609 1.00 88.12 317 ASN A O 1
ATOM 2451 N N . GLN A 1 318 ? -4.594 -13.804 9.942 1.00 87.38 318 GLN A N 1
ATOM 2452 C CA . GLN A 1 318 ? -3.666 -14.213 8.879 1.00 87.38 318 GLN A CA 1
ATOM 2453 C C . GLN A 1 318 ? -2.742 -13.072 8.428 1.00 87.38 318 GLN A C 1
ATOM 2455 O O . GLN A 1 318 ? -1.770 -13.321 7.717 1.00 87.38 318 GLN A O 1
ATOM 2460 N N . PHE A 1 319 ? -3.018 -11.832 8.841 1.00 83.25 319 PHE A N 1
ATOM 2461 C CA . PHE A 1 319 ? -2.124 -10.696 8.648 1.00 83.25 319 PHE A CA 1
ATOM 2462 C C . PHE A 1 319 ? -1.267 -10.446 9.882 1.00 83.25 319 PHE A C 1
ATOM 2464 O O . PHE A 1 319 ? -1.571 -10.857 11.005 1.00 83.25 319 PHE A O 1
ATOM 2471 N N . ASN A 1 320 ? -0.191 -9.697 9.674 1.00 76.31 320 ASN A N 1
ATOM 2472 C CA . ASN A 1 320 ? 0.602 -9.174 10.766 1.00 76.31 320 ASN A CA 1
ATOM 2473 C C . ASN A 1 320 ? -0.073 -7.930 11.372 1.00 76.31 320 ASN A C 1
ATOM 2475 O O . ASN A 1 320 ? 0.197 -6.804 10.961 1.00 76.31 320 ASN A O 1
ATOM 2479 N N . LEU A 1 321 ? -0.992 -8.151 12.313 1.00 78.44 321 LEU A N 1
ATOM 2480 C CA . LEU A 1 321 ? -1.706 -7.090 13.024 1.00 78.44 321 LEU A CA 1
ATOM 2481 C C . LEU A 1 321 ? -0.881 -6.542 14.200 1.00 78.44 321 LEU A C 1
ATOM 2483 O O . LEU A 1 321 ? -0.196 -7.299 14.885 1.00 78.44 321 LEU A O 1
ATOM 2487 N N . GLU A 1 322 ? -1.017 -5.244 14.497 1.00 74.62 322 GLU A N 1
ATOM 2488 C CA . GLU A 1 322 ? -0.430 -4.626 15.705 1.00 74.62 322 GLU A CA 1
ATOM 2489 C C . GLU A 1 322 ? -1.000 -5.225 16.999 1.00 74.62 322 GLU A C 1
ATOM 2491 O O . GLU A 1 322 ? -0.319 -5.314 18.019 1.00 74.62 322 GLU A O 1
ATOM 2496 N N . TYR A 1 323 ? -2.269 -5.626 16.952 1.00 77.81 323 TYR A N 1
ATOM 2497 C CA . TYR A 1 323 ? -2.965 -6.323 18.020 1.00 77.81 323 TYR A CA 1
ATOM 2498 C C . TYR A 1 323 ? -3.829 -7.427 17.403 1.00 77.81 323 TYR A C 1
ATOM 2500 O O . TYR A 1 323 ? -4.475 -7.157 16.388 1.00 77.81 323 TYR A O 1
ATOM 2508 N N . PRO A 1 324 ? -3.856 -8.649 17.969 1.00 81.31 324 PRO A N 1
ATOM 2509 C CA . PRO A 1 324 ? -4.685 -9.720 17.432 1.00 81.31 324 PRO A CA 1
ATOM 2510 C C . PRO A 1 324 ? -6.158 -9.323 17.369 1.00 81.31 324 PRO A C 1
ATOM 2512 O O . PRO A 1 324 ? -6.670 -8.653 18.261 1.00 81.31 324 PRO A O 1
ATOM 2515 N N . TYR A 1 325 ? -6.838 -9.783 16.330 1.00 87.00 325 TYR A N 1
ATOM 2516 C CA . TYR A 1 325 ? -8.287 -9.721 16.241 1.00 87.00 325 TYR A CA 1
ATOM 2517 C C . TYR A 1 325 ? -8.902 -10.762 17.189 1.00 87.00 325 TYR A C 1
ATOM 2519 O O . TYR A 1 325 ? -8.589 -11.952 17.099 1.00 87.00 325 TYR A O 1
ATOM 2527 N N . GLU A 1 326 ? -9.785 -10.328 18.085 1.00 88.44 326 GLU A N 1
ATOM 2528 C CA . GLU A 1 326 ? -10.382 -11.121 19.169 1.00 88.44 326 GLU A CA 1
ATOM 2529 C C . GLU A 1 326 ? -11.852 -11.477 18.885 1.00 88.44 326 GLU A C 1
ATOM 2531 O O . GLU A 1 326 ? -12.652 -11.668 19.802 1.00 88.44 326 GLU A O 1
ATOM 2536 N N . ASN A 1 327 ? -12.209 -11.615 17.603 1.00 93.38 327 ASN A N 1
ATOM 2537 C CA . ASN A 1 327 ? -13.561 -11.951 17.149 1.00 93.38 327 ASN A CA 1
ATOM 2538 C C . ASN A 1 327 ? -14.601 -10.839 17.405 1.00 93.38 327 ASN A C 1
ATOM 2540 O O . ASN A 1 327 ? -15.790 -11.111 17.574 1.00 93.38 327 ASN A O 1
ATOM 2544 N N . GLU A 1 328 ? -14.178 -9.577 17.410 1.00 92.50 328 GLU A N 1
ATOM 2545 C CA . GLU A 1 328 ? -15.085 -8.432 17.471 1.00 92.50 328 GLU A CA 1
ATOM 2546 C C . GLU A 1 328 ? -15.987 -8.369 16.222 1.00 92.50 328 GLU A C 1
ATOM 2548 O O . GLU A 1 328 ? -15.577 -8.797 15.138 1.00 92.50 328 GLU A O 1
ATOM 2553 N N . PRO A 1 329 ? -17.219 -7.843 16.324 1.00 93.94 329 PRO A N 1
ATOM 2554 C CA . PRO A 1 329 ? -18.061 -7.637 15.153 1.00 93.94 329 PRO A CA 1
ATOM 2555 C C . PRO A 1 329 ? -17.402 -6.664 14.172 1.00 93.94 329 PRO A C 1
ATOM 2557 O O . PRO A 1 329 ? -16.986 -5.576 14.569 1.00 93.94 329 PRO A O 1
ATOM 2560 N N . LEU A 1 330 ? -17.349 -7.056 12.901 1.00 94.88 330 LEU A N 1
ATOM 2561 C CA . LEU A 1 330 ? -16.877 -6.230 11.792 1.00 94.88 330 LEU A CA 1
ATOM 2562 C C . LEU A 1 330 ? -17.938 -6.190 10.693 1.00 94.88 330 LEU A C 1
ATOM 2564 O O . LEU A 1 330 ? -18.805 -7.064 10.619 1.00 94.88 330 LEU A O 1
ATOM 2568 N N . HIS A 1 331 ? -17.844 -5.203 9.817 1.00 93.81 331 HIS A N 1
ATOM 2569 C CA . HIS A 1 331 ? -18.558 -5.132 8.560 1.00 93.81 331 HIS A CA 1
ATOM 2570 C C . HIS A 1 331 ? -17.789 -5.910 7.499 1.00 93.81 331 HIS A C 1
ATOM 2572 O O . HIS A 1 331 ? -16.588 -5.722 7.297 1.00 93.81 331 HIS A O 1
ATOM 2578 N N . TRP A 1 332 ? -18.509 -6.775 6.798 1.00 95.25 332 TRP A N 1
ATOM 2579 C CA . TRP A 1 332 ? -17.962 -7.657 5.779 1.00 95.25 332 TRP A CA 1
ATOM 2580 C C . TRP A 1 332 ? -18.630 -7.404 4.436 1.00 95.25 332 TRP A C 1
ATOM 2582 O O . TRP A 1 332 ? -19.840 -7.183 4.380 1.00 95.25 332 TRP A O 1
ATOM 2592 N N . VAL A 1 333 ? -17.847 -7.508 3.366 1.00 94.81 333 VAL A N 1
ATOM 2593 C CA . VAL A 1 333 ? -18.306 -7.510 1.972 1.00 94.81 333 VAL A CA 1
ATOM 2594 C C . VAL A 1 333 ? -17.917 -8.814 1.291 1.00 94.81 333 VAL A C 1
ATOM 2596 O O . VAL A 1 333 ? -17.019 -9.522 1.750 1.00 94.81 333 VAL A O 1
ATOM 2599 N N . LYS A 1 334 ? -18.590 -9.148 0.191 1.00 96.19 334 LYS A N 1
ATOM 2600 C CA . LYS A 1 334 ? -18.225 -10.307 -0.624 1.00 96.19 334 LYS A CA 1
ATOM 2601 C C . LYS A 1 334 ? -16.997 -9.991 -1.477 1.00 96.19 334 LYS A C 1
ATOM 2603 O O . LYS A 1 334 ? -16.886 -8.915 -2.057 1.00 96.19 334 LYS A O 1
ATOM 2608 N N . GLY A 1 335 ? -16.111 -10.967 -1.578 1.00 97.25 335 GLY A N 1
ATOM 2609 C CA . GLY A 1 335 ? -15.016 -11.029 -2.531 1.00 97.25 335 GLY A CA 1
ATOM 2610 C C . GLY A 1 335 ? -14.902 -12.430 -3.120 1.00 97.25 335 GLY A C 1
ATOM 2611 O O . GLY A 1 335 ? -15.717 -13.316 -2.853 1.00 97.25 335 GLY A O 1
ATOM 2612 N N . GLU A 1 336 ? -13.854 -12.632 -3.897 1.00 97.81 336 GLU A N 1
ATOM 2613 C CA . GLU A 1 336 ? -13.511 -13.895 -4.538 1.00 97.81 336 GLU A CA 1
ATOM 2614 C C . GLU A 1 336 ? -12.122 -14.317 -4.070 1.00 97.81 336 GLU A C 1
ATOM 2616 O O . GLU A 1 336 ? -11.170 -13.546 -4.171 1.00 97.81 336 GLU A O 1
ATOM 2621 N N . VAL A 1 337 ? -11.995 -15.531 -3.541 1.00 97.19 337 VAL A N 1
ATOM 2622 C CA . VAL A 1 337 ? -10.703 -16.134 -3.223 1.00 97.19 337 VAL A CA 1
ATOM 2623 C C . VAL A 1 337 ? -10.317 -17.119 -4.311 1.00 97.19 337 VAL A C 1
ATOM 2625 O O . VAL A 1 337 ? -11.089 -18.012 -4.661 1.00 97.19 337 VAL A O 1
ATOM 2628 N N . LYS A 1 338 ? -9.085 -16.986 -4.791 1.00 95.38 338 LYS A N 1
ATOM 2629 C CA . LYS A 1 338 ? -8.408 -17.943 -5.651 1.00 95.38 338 LYS A CA 1
ATOM 2630 C C . LYS A 1 338 ? -7.384 -18.723 -4.837 1.00 95.38 338 LYS A C 1
ATOM 2632 O O . LYS A 1 338 ? -6.507 -18.149 -4.185 1.00 95.38 338 LYS A O 1
ATOM 2637 N N . ASN A 1 339 ? -7.519 -20.043 -4.849 1.00 90.44 339 ASN A N 1
ATOM 2638 C CA . ASN A 1 339 ? -6.629 -20.970 -4.155 1.00 90.44 339 ASN A CA 1
ATOM 2639 C C . ASN A 1 339 ? -6.427 -22.251 -4.989 1.00 90.44 339 ASN A C 1
ATOM 2641 O O . ASN A 1 339 ? -6.895 -22.344 -6.123 1.00 90.44 339 ASN A O 1
ATOM 2645 N N . GLY A 1 340 ? -5.736 -23.256 -4.439 1.00 80.81 340 GLY A N 1
ATOM 2646 C CA . GLY A 1 340 ? -5.466 -24.521 -5.141 1.00 80.81 340 GLY A CA 1
ATOM 2647 C C . GLY A 1 340 ? -6.710 -25.321 -5.565 1.00 80.81 340 GLY A C 1
ATOM 2648 O O . GLY A 1 340 ? -6.586 -26.234 -6.373 1.00 80.81 340 GLY A O 1
ATOM 2649 N N . SER A 1 341 ? -7.897 -24.978 -5.053 1.00 81.94 341 SER A N 1
ATOM 2650 C CA . SER A 1 341 ? -9.186 -25.591 -5.414 1.00 81.94 341 SER A CA 1
ATOM 2651 C C . SER A 1 341 ? -9.972 -24.790 -6.464 1.00 81.94 341 SER A C 1
ATOM 2653 O O . SER A 1 341 ? -11.061 -25.211 -6.846 1.00 81.94 341 SER A O 1
ATOM 2655 N N . GLY A 1 342 ? -9.444 -23.653 -6.930 1.00 88.38 342 GLY A N 1
ATOM 2656 C CA . GLY A 1 342 ? -10.105 -22.747 -7.872 1.00 88.38 342 GLY A CA 1
ATOM 2657 C C . GLY A 1 342 ? -10.572 -21.437 -7.232 1.00 88.38 342 GLY A C 1
ATOM 2658 O O . GLY A 1 342 ? -10.042 -21.002 -6.207 1.00 88.38 342 GLY A O 1
ATOM 2659 N N . GLU A 1 343 ? -11.544 -20.795 -7.879 1.00 93.88 343 GLU A N 1
ATOM 2660 C CA . GLU A 1 343 ? -12.162 -19.537 -7.446 1.00 93.88 343 GLU A CA 1
ATOM 2661 C C . GLU A 1 343 ? -13.452 -19.819 -6.661 1.00 93.88 343 GLU A C 1
ATOM 2663 O O . GLU A 1 343 ? -14.246 -20.687 -7.028 1.00 93.88 343 GLU A O 1
ATOM 2668 N N . SER A 1 344 ? -13.656 -19.117 -5.545 1.00 96.19 344 SER A N 1
ATOM 2669 C CA . SER A 1 344 ? -14.833 -19.287 -4.683 1.00 96.19 344 SER A CA 1
ATOM 2670 C C . SER A 1 344 ? -15.164 -17.998 -3.921 1.00 96.19 344 SER A C 1
ATOM 2672 O O . SER A 1 344 ? -14.274 -17.174 -3.706 1.00 96.19 344 SER A O 1
ATOM 2674 N N . PRO A 1 345 ? -16.423 -17.783 -3.503 1.00 97.00 345 PRO A N 1
ATOM 2675 C CA . PRO A 1 345 ? -16.794 -16.595 -2.742 1.00 97.00 345 PRO A CA 1
ATOM 2676 C C . PRO A 1 345 ? -16.195 -16.615 -1.329 1.00 97.00 345 PRO A C 1
ATOM 2678 O O . PRO A 1 345 ? -16.135 -17.661 -0.681 1.00 97.00 345 PRO A O 1
ATOM 2681 N N . ILE A 1 346 ? -15.810 -15.443 -0.826 1.00 97.69 346 ILE A N 1
ATOM 2682 C CA . ILE A 1 346 ? -15.310 -15.246 0.540 1.00 97.69 346 ILE A CA 1
ATOM 2683 C C . ILE A 1 346 ? -15.820 -13.919 1.113 1.00 97.69 346 ILE A C 1
ATOM 2685 O O . ILE A 1 346 ? -15.978 -12.940 0.389 1.00 97.69 346 ILE A O 1
ATOM 2689 N N . MET A 1 347 ? -16.064 -13.863 2.420 1.00 98.31 347 MET A N 1
ATOM 2690 C CA . MET A 1 347 ? -16.334 -12.618 3.136 1.00 98.31 347 MET A CA 1
ATOM 2691 C C . MET A 1 347 ? -15.022 -11.934 3.528 1.00 98.31 347 MET A C 1
ATOM 2693 O O . MET A 1 347 ? -14.129 -12.563 4.099 1.00 98.31 347 MET A O 1
ATOM 2697 N N . VAL A 1 348 ? -14.921 -10.637 3.255 1.00 97.19 348 VAL A N 1
ATOM 2698 C CA . VAL A 1 348 ? -13.725 -9.813 3.468 1.00 97.19 348 VAL A CA 1
ATOM 2699 C C . VAL A 1 348 ? -14.081 -8.627 4.372 1.00 97.19 348 VAL A C 1
ATOM 2701 O O . VAL A 1 348 ? -15.114 -7.998 4.129 1.00 97.19 348 VAL A O 1
ATOM 2704 N N . PRO A 1 349 ? -13.274 -8.286 5.397 1.00 95.44 349 PRO A N 1
ATOM 2705 C CA . PRO A 1 349 ? -13.514 -7.095 6.207 1.00 95.44 349 PRO A CA 1
ATOM 2706 C C . PRO A 1 349 ? -13.525 -5.828 5.345 1.00 95.44 349 PRO A C 1
ATOM 2708 O O . PRO A 1 349 ? -12.598 -5.588 4.570 1.00 95.44 349 PRO A O 1
ATOM 2711 N N . ALA A 1 350 ? -14.536 -4.978 5.503 1.00 92.81 350 ALA A N 1
ATOM 2712 C CA . ALA A 1 350 ? -14.680 -3.753 4.718 1.00 92.81 350 ALA A CA 1
ATOM 2713 C C . ALA A 1 350 ? -13.487 -2.788 4.906 1.00 92.81 350 ALA A C 1
ATOM 2715 O O . ALA A 1 350 ? -13.086 -2.114 3.956 1.00 92.81 350 ALA A O 1
ATOM 2716 N N . GLN A 1 351 ? -12.856 -2.793 6.091 1.00 90.12 351 GLN A N 1
ATOM 2717 C CA . GLN A 1 351 ? -11.700 -1.945 6.433 1.00 90.12 351 GLN A CA 1
ATOM 2718 C C . GLN A 1 351 ? -10.478 -2.119 5.520 1.00 90.12 351 GLN A C 1
ATOM 2720 O O . GLN A 1 351 ? -9.712 -1.171 5.362 1.00 90.12 351 GLN A O 1
ATOM 2725 N N . ILE A 1 352 ? -10.263 -3.312 4.949 1.00 90.50 352 ILE A N 1
ATOM 2726 C CA . ILE A 1 352 ? -9.136 -3.569 4.027 1.00 90.50 352 ILE A CA 1
ATOM 2727 C C . ILE A 1 352 ? -9.510 -3.384 2.559 1.00 90.50 352 ILE A C 1
ATOM 2729 O O . ILE A 1 352 ? -8.646 -3.439 1.687 1.00 90.50 352 ILE A O 1
ATOM 2733 N N . VAL A 1 353 ? -10.795 -3.172 2.283 1.00 92.31 353 VAL A N 1
ATOM 2734 C CA . VAL A 1 353 ? -11.327 -2.993 0.934 1.00 92.31 353 VAL A CA 1
ATOM 2735 C C . VAL A 1 353 ? -11.410 -1.511 0.594 1.00 92.31 353 VAL A C 1
ATOM 2737 O O . VAL A 1 353 ? -10.848 -1.077 -0.419 1.00 92.31 353 VAL A O 1
ATOM 2740 N N . PHE A 1 354 ? -12.075 -0.731 1.448 1.00 88.94 354 PHE A N 1
ATOM 2741 C CA . PHE A 1 354 ? -12.364 0.676 1.195 1.00 88.94 354 PHE A CA 1
ATOM 2742 C C . PHE A 1 354 ? -11.326 1.612 1.824 1.00 88.94 354 PHE A C 1
ATOM 2744 O O . PHE A 1 354 ? -10.837 1.403 2.935 1.00 88.94 354 PHE A O 1
ATOM 2751 N N . GLU A 1 355 ? -11.004 2.689 1.110 1.00 83.75 355 GLU A N 1
ATOM 2752 C CA . GLU A 1 355 ? -10.233 3.798 1.662 1.00 83.75 355 GLU A CA 1
ATOM 2753 C C . GLU A 1 355 ? -11.119 4.668 2.560 1.00 83.75 355 GLU A C 1
ATOM 2755 O O . GLU A 1 355 ? -12.294 4.896 2.269 1.00 83.75 355 GLU A O 1
ATOM 2760 N N . ASN A 1 356 ? -10.518 5.219 3.620 1.00 78.00 356 ASN A N 1
ATOM 2761 C CA . ASN A 1 356 ? -11.179 6.122 4.567 1.00 78.00 356 ASN A CA 1
ATOM 2762 C C . ASN A 1 356 ? -12.401 5.507 5.273 1.00 78.00 356 ASN A C 1
ATOM 2764 O O . ASN A 1 356 ? -13.372 6.208 5.523 1.00 78.00 356 ASN A O 1
ATOM 2768 N N . SER A 1 357 ? -12.338 4.222 5.627 1.00 80.81 357 SER A N 1
ATOM 2769 C CA . SER A 1 357 ? -13.443 3.558 6.322 1.00 80.81 357 SER A CA 1
ATOM 2770 C C . SER A 1 357 ? -13.688 4.090 7.750 1.00 80.81 357 SER A C 1
ATOM 2772 O O . SER A 1 357 ? -12.725 4.291 8.506 1.00 80.81 357 SER A O 1
ATOM 2774 N N . ASN A 1 358 ? -14.957 4.332 8.118 1.00 85.81 358 ASN A N 1
ATOM 2775 C CA . ASN A 1 358 ? -15.407 4.817 9.436 1.00 85.81 358 ASN A CA 1
ATOM 2776 C C . ASN A 1 358 ? -16.792 4.247 9.863 1.00 85.81 358 ASN A C 1
ATOM 2778 O O . ASN A 1 358 ? -17.707 4.995 10.231 1.00 85.81 358 ASN A O 1
ATOM 2782 N N . LEU A 1 359 ? -16.935 2.914 9.842 1.00 86.31 359 LEU A N 1
ATOM 2783 C CA . LEU A 1 359 ? -18.198 2.145 9.930 1.00 86.31 359 LEU A CA 1
ATOM 2784 C C . LEU A 1 359 ? -18.732 1.802 11.342 1.00 86.31 359 LEU A C 1
ATOM 2786 O O . LEU A 1 359 ? -19.404 0.794 11.504 1.00 86.31 359 LEU A O 1
ATOM 2790 N N . ASP A 1 360 ? -18.451 2.596 12.376 1.00 87.81 360 ASP A N 1
ATOM 2791 C CA . ASP A 1 360 ? -18.811 2.276 13.781 1.00 87.81 360 ASP A CA 1
ATOM 2792 C C . ASP A 1 360 ? -18.390 0.863 14.223 1.00 87.81 360 ASP A C 1
ATOM 2794 O O . ASP A 1 360 ? -19.183 0.030 14.663 1.00 87.81 360 ASP A O 1
ATOM 2798 N N . GLU A 1 361 ? -17.100 0.585 14.100 1.00 89.44 361 GLU A N 1
ATOM 2799 C CA . GLU A 1 361 ? -16.511 -0.682 14.513 1.00 89.44 361 GLU A CA 1
ATOM 2800 C C . GLU A 1 361 ? -15.087 -0.487 15.025 1.00 89.44 361 GLU A C 1
ATOM 2802 O O . GLU A 1 361 ? -14.472 0.570 14.841 1.00 89.44 361 GLU A O 1
ATOM 2807 N N . VAL A 1 362 ? -14.556 -1.513 15.690 1.00 88.88 362 VAL A N 1
ATOM 2808 C CA . VAL A 1 362 ? -13.170 -1.490 16.159 1.00 88.88 362 VAL A CA 1
ATOM 2809 C C . VAL A 1 362 ? -12.212 -1.460 14.975 1.00 88.88 362 VAL A C 1
ATOM 2811 O O . VAL A 1 362 ? -12.412 -2.141 13.974 1.00 88.88 362 VAL A O 1
ATOM 2814 N N . GLU A 1 363 ? -11.137 -0.694 15.091 1.00 87.81 363 GLU A N 1
ATOM 2815 C CA . GLU A 1 363 ? -10.083 -0.660 14.084 1.00 87.81 363 GLU A CA 1
ATOM 2816 C C . GLU A 1 363 ? -9.235 -1.936 14.215 1.00 87.81 363 GLU A C 1
ATOM 2818 O O . GLU A 1 363 ? -8.686 -2.238 15.280 1.00 87.81 363 GLU A O 1
ATOM 2823 N N . VAL A 1 364 ? -9.156 -2.698 13.126 1.00 86.75 364 VAL A N 1
ATOM 2824 C CA . VAL A 1 364 ? -8.308 -3.894 13.005 1.00 86.75 364 VAL A CA 1
ATOM 2825 C C . VAL A 1 364 ? -7.177 -3.623 12.024 1.00 86.75 364 VAL A C 1
ATOM 2827 O O . VAL A 1 364 ? -6.034 -3.997 12.275 1.00 86.75 364 VAL A O 1
ATOM 2830 N N . PHE A 1 365 ? -7.482 -2.910 10.940 1.00 83.12 365 PHE A N 1
ATOM 2831 C CA . PHE A 1 365 ? -6.530 -2.603 9.885 1.00 83.12 365 PHE A CA 1
ATOM 2832 C C . PHE A 1 365 ? -6.278 -1.106 9.779 1.00 83.12 365 PHE A C 1
ATOM 2834 O O . PHE A 1 365 ? -7.181 -0.281 9.919 1.00 83.12 365 PHE A O 1
ATOM 2841 N N . LEU A 1 366 ? -5.035 -0.754 9.466 1.00 72.94 366 LEU A N 1
ATOM 2842 C CA . LEU A 1 366 ? -4.702 0.598 9.054 1.00 72.94 366 LEU A CA 1
ATOM 2843 C C . LEU A 1 366 ? -5.043 0.751 7.568 1.00 72.94 366 LEU A C 1
ATOM 2845 O O . LEU A 1 366 ? -4.624 -0.041 6.727 1.00 72.94 366 LEU A O 1
ATOM 2849 N N . THR A 1 367 ? -5.834 1.770 7.239 1.00 69.56 367 THR A N 1
ATOM 2850 C CA . THR A 1 367 ? -6.251 2.030 5.853 1.00 69.56 367 THR A CA 1
ATOM 2851 C C . THR A 1 367 ? -5.058 2.362 4.965 1.00 69.56 367 THR A C 1
ATOM 2853 O O . THR A 1 367 ? -4.284 3.265 5.290 1.00 69.56 367 THR A O 1
ATOM 2856 N N . SER A 1 368 ? -4.964 1.704 3.810 1.00 80.25 368 SER A N 1
ATOM 2857 C CA . SER A 1 368 ? -3.964 1.989 2.779 1.00 80.25 368 SER A CA 1
ATOM 2858 C C . SER A 1 368 ? -4.534 1.782 1.370 1.00 80.25 368 SER A C 1
ATOM 2860 O O . SER A 1 368 ? -5.551 1.108 1.186 1.00 80.25 368 SER A O 1
ATOM 2862 N N . SER A 1 369 ? -3.856 2.326 0.359 1.00 86.44 369 SER A N 1
ATOM 2863 C CA . SER A 1 369 ? -4.151 2.051 -1.054 1.00 86.44 369 SER A CA 1
ATOM 2864 C C . SER A 1 369 ? -3.516 0.744 -1.551 1.00 86.44 369 SER A C 1
ATOM 2866 O O . SER A 1 369 ? -3.613 0.443 -2.731 1.00 86.44 369 SER A O 1
ATOM 2868 N N . ASN A 1 370 ? -2.854 -0.035 -0.679 1.00 90.69 370 ASN A N 1
ATOM 2869 C CA . ASN A 1 370 ? -2.140 -1.243 -1.091 1.00 90.69 370 ASN A CA 1
ATOM 2870 C C . ASN A 1 370 ? -3.079 -2.233 -1.794 1.00 90.69 370 ASN A C 1
ATOM 2872 O O . ASN A 1 370 ? -4.198 -2.474 -1.328 1.00 90.69 370 ASN A O 1
ATOM 2876 N N . GLY A 1 371 ? -2.610 -2.798 -2.903 1.00 94.06 371 GLY A N 1
ATOM 2877 C CA . GLY A 1 371 ? -3.369 -3.745 -3.709 1.00 94.06 371 GLY A CA 1
ATOM 2878 C C . GLY A 1 371 ? -4.597 -3.149 -4.386 1.00 94.06 371 GLY A C 1
ATOM 2879 O O . GLY A 1 371 ? -5.461 -3.904 -4.812 1.00 94.06 371 GLY A O 1
ATOM 2880 N N . LEU A 1 372 ? -4.730 -1.829 -4.470 1.00 95.62 372 LEU A N 1
ATOM 2881 C CA . LEU A 1 372 ? -5.771 -1.203 -5.269 1.00 95.62 372 LEU A CA 1
ATOM 2882 C C . LEU A 1 372 ? -5.230 -0.971 -6.684 1.00 95.62 372 LEU A C 1
ATOM 2884 O O . LEU A 1 372 ? -4.110 -0.501 -6.848 1.00 95.62 372 LEU A O 1
ATOM 2888 N N . ALA A 1 373 ? -5.987 -1.361 -7.709 1.00 96.56 373 ALA A N 1
ATOM 2889 C CA . ALA A 1 373 ? -5.614 -1.067 -9.087 1.00 96.56 373 ALA A CA 1
ATOM 2890 C C . ALA A 1 373 ? -6.828 -0.960 -10.003 1.00 96.56 373 ALA A C 1
ATOM 2892 O O . ALA A 1 373 ? -7.822 -1.673 -9.845 1.00 96.56 373 ALA A O 1
ATOM 2893 N N . SER A 1 374 ? -6.698 -0.121 -11.024 1.00 96.19 374 SER A N 1
ATOM 2894 C CA . SER A 1 374 ? -7.585 -0.091 -12.186 1.00 96.19 374 SER A CA 1
ATOM 2895 C C . SER A 1 374 ? -6.911 -0.644 -13.446 1.00 96.19 374 SER A C 1
ATOM 2897 O O . SER A 1 374 ? -5.682 -0.709 -13.551 1.00 96.19 374 SER A O 1
ATOM 2899 N N . GLY A 1 375 ? -7.715 -1.041 -14.433 1.00 95.38 375 GLY A N 1
ATOM 2900 C CA . GLY A 1 375 ? -7.224 -1.571 -15.707 1.00 95.38 375 GLY A CA 1
ATOM 2901 C C . GLY A 1 375 ? -8.252 -1.459 -16.830 1.00 95.38 375 GLY A C 1
ATOM 2902 O O . GLY A 1 375 ? -9.425 -1.202 -16.585 1.00 95.38 375 GLY A O 1
ATOM 2903 N N . ASN A 1 376 ? -7.824 -1.658 -18.080 1.00 94.94 376 ASN A N 1
ATOM 2904 C CA . ASN A 1 376 ? -8.751 -1.735 -19.220 1.00 94.94 376 ASN A CA 1
ATOM 2905 C C . ASN A 1 376 ? -9.576 -3.030 -19.208 1.00 94.94 376 ASN A C 1
ATOM 2907 O O . ASN A 1 376 ? -10.646 -3.090 -19.815 1.00 94.94 376 ASN A O 1
ATOM 2911 N N . THR A 1 377 ? -9.064 -4.062 -18.538 1.00 96.31 377 THR A N 1
ATOM 2912 C CA . THR A 1 377 ? -9.715 -5.352 -18.306 1.00 96.31 377 THR A CA 1
ATOM 2913 C C . THR A 1 377 ? -9.594 -5.718 -16.827 1.00 96.31 377 THR A C 1
ATOM 2915 O O . THR A 1 377 ? -8.733 -5.194 -16.115 1.00 96.31 377 THR A O 1
ATOM 2918 N N . MET A 1 378 ? -10.432 -6.646 -16.357 1.00 97.25 378 MET A N 1
ATOM 2919 C CA . MET A 1 378 ? -10.311 -7.174 -14.994 1.00 97.25 378 MET A CA 1
ATOM 2920 C C . MET A 1 378 ? -8.955 -7.862 -14.771 1.00 97.25 378 MET A C 1
ATOM 2922 O O . MET A 1 378 ? -8.387 -7.749 -13.691 1.00 97.25 378 MET A O 1
ATOM 2926 N N . ALA A 1 379 ? -8.396 -8.514 -15.798 1.00 97.38 379 ALA A N 1
ATOM 2927 C CA . ALA A 1 379 ? -7.078 -9.137 -15.715 1.00 97.38 379 ALA A CA 1
ATOM 2928 C C . ALA A 1 379 ? -5.956 -8.101 -15.523 1.00 97.38 379 ALA A C 1
ATOM 2930 O O . ALA A 1 379 ? -5.088 -8.296 -14.676 1.00 97.38 379 ALA A O 1
ATOM 2931 N N . GLU A 1 380 ? -6.010 -6.962 -16.230 1.00 96.88 380 GLU A N 1
ATOM 2932 C CA . GLU A 1 380 ? -5.069 -5.855 -16.002 1.00 96.88 380 GLU A CA 1
ATOM 2933 C C . GLU A 1 380 ? -5.152 -5.328 -14.570 1.00 96.88 380 GLU A C 1
ATOM 2935 O O . GLU A 1 380 ? -4.118 -5.157 -13.924 1.00 96.88 380 GLU A O 1
ATOM 2940 N N . ALA A 1 381 ? -6.371 -5.082 -14.077 1.00 97.81 381 ALA A N 1
ATOM 2941 C CA . ALA A 1 381 ? -6.583 -4.587 -12.722 1.00 97.81 381 ALA A CA 1
ATOM 2942 C C . ALA A 1 381 ? -6.048 -5.595 -11.688 1.00 97.81 381 ALA A C 1
ATOM 2944 O O . ALA A 1 381 ? -5.240 -5.229 -10.838 1.00 97.81 381 ALA A O 1
ATOM 2945 N N . LYS A 1 382 ? -6.409 -6.883 -11.808 1.00 98.38 382 LYS A N 1
ATOM 2946 C CA . LYS A 1 382 ? -5.952 -7.958 -10.909 1.00 98.38 382 LYS A CA 1
ATOM 2947 C C . LYS A 1 382 ? -4.427 -8.120 -10.922 1.00 98.38 382 LYS A C 1
ATOM 2949 O O . LYS A 1 382 ? -3.836 -8.237 -9.848 1.00 98.38 382 LYS A O 1
ATOM 2954 N N . LEU A 1 383 ? -3.783 -8.083 -12.095 1.00 98.25 383 LEU A N 1
ATOM 2955 C CA . LEU A 1 383 ? -2.324 -8.207 -12.215 1.00 98.25 383 LEU A CA 1
ATOM 2956 C C . LEU A 1 383 ? -1.613 -7.028 -11.548 1.00 98.25 383 LEU A C 1
ATOM 2958 O O . LEU A 1 383 ? -0.684 -7.224 -10.770 1.00 98.25 383 LEU A O 1
ATOM 2962 N N . HIS A 1 384 ? -2.060 -5.803 -11.831 1.00 97.31 384 HIS A N 1
ATOM 2963 C CA . HIS A 1 384 ? -1.465 -4.601 -11.251 1.00 97.31 384 HIS A CA 1
ATOM 2964 C C . HIS A 1 384 ? -1.634 -4.547 -9.733 1.00 97.31 384 HIS A C 1
ATOM 2966 O O . HIS A 1 384 ? -0.658 -4.280 -9.034 1.00 97.31 384 HIS A O 1
ATOM 2972 N N . ALA A 1 385 ? -2.831 -4.859 -9.235 1.00 97.81 385 ALA A N 1
ATOM 2973 C CA . ALA A 1 385 ? -3.114 -4.919 -7.809 1.00 97.81 385 ALA A CA 1
ATOM 2974 C C . ALA A 1 385 ? -2.241 -5.971 -7.107 1.00 97.81 385 ALA A C 1
ATOM 2976 O O . ALA A 1 385 ? -1.628 -5.683 -6.083 1.00 97.81 385 ALA A O 1
ATOM 2977 N N . LEU A 1 386 ? -2.133 -7.180 -7.672 1.00 98.19 386 LEU A N 1
ATOM 2978 C CA . LEU A 1 386 ? -1.331 -8.258 -7.088 1.00 98.19 386 LEU A CA 1
ATOM 2979 C C . LEU A 1 386 ? 0.169 -7.930 -7.085 1.00 98.19 386 LEU A C 1
ATOM 2981 O O . LEU A 1 386 ? 0.841 -8.140 -6.076 1.00 98.19 386 LEU A O 1
ATOM 2985 N N . LEU A 1 387 ? 0.696 -7.386 -8.187 1.00 98.00 387 LEU A N 1
ATOM 2986 C CA . LEU A 1 387 ? 2.095 -6.961 -8.256 1.00 98.00 387 LEU A CA 1
ATOM 2987 C C . LEU A 1 387 ? 2.400 -5.828 -7.272 1.00 98.00 387 LEU A C 1
ATOM 2989 O O . LEU A 1 387 ? 3.499 -5.804 -6.729 1.00 98.00 387 LEU A O 1
ATOM 2993 N N . GLU A 1 388 ? 1.451 -4.927 -6.999 1.00 96.44 388 GLU A N 1
ATOM 2994 C CA . GLU A 1 388 ? 1.625 -3.919 -5.949 1.00 96.44 388 GLU A CA 1
ATOM 2995 C C . GLU A 1 388 ? 1.682 -4.549 -4.552 1.00 96.44 388 GLU A C 1
ATOM 2997 O O . GLU A 1 388 ? 2.556 -4.182 -3.768 1.00 96.44 388 GLU A O 1
ATOM 3002 N N . VAL A 1 389 ? 0.831 -5.536 -4.245 1.00 95.75 389 VAL A N 1
ATOM 3003 C CA . VAL A 1 389 ? 0.919 -6.256 -2.961 1.00 95.75 389 VAL A CA 1
ATOM 3004 C C . VAL A 1 389 ? 2.302 -6.899 -2.799 1.00 95.75 389 VAL A C 1
ATOM 3006 O O . VAL A 1 389 ? 2.918 -6.748 -1.748 1.00 95.75 389 VAL A O 1
ATOM 3009 N N . ILE A 1 390 ? 2.825 -7.545 -3.847 1.00 95.62 390 ILE A N 1
ATOM 3010 C CA . ILE A 1 390 ? 4.166 -8.157 -3.852 1.00 95.62 390 ILE A CA 1
ATOM 3011 C C . ILE A 1 390 ? 5.278 -7.097 -3.740 1.00 95.62 390 ILE A C 1
ATOM 3013 O O . ILE A 1 390 ? 6.278 -7.310 -3.053 1.00 95.62 390 ILE A O 1
ATOM 3017 N N . GLU A 1 391 ? 5.115 -5.939 -4.385 1.00 95.81 391 GLU A N 1
ATOM 3018 C CA . GLU A 1 391 ? 6.044 -4.811 -4.266 1.00 95.81 391 GLU A CA 1
ATOM 3019 C C . GLU A 1 391 ? 6.152 -4.343 -2.813 1.00 95.81 391 GLU A C 1
ATOM 3021 O O . GLU A 1 391 ? 7.254 -4.234 -2.269 1.00 95.81 391 GLU A O 1
ATOM 3026 N N . ARG A 1 392 ? 5.001 -4.094 -2.175 1.00 91.00 392 ARG A N 1
ATOM 3027 C CA . ARG A 1 392 ? 4.911 -3.644 -0.782 1.00 91.00 392 ARG A CA 1
ATOM 3028 C C . ARG A 1 392 ? 5.468 -4.677 0.181 1.00 91.00 392 ARG A C 1
ATOM 3030 O O . ARG A 1 392 ? 6.190 -4.311 1.103 1.00 91.00 392 ARG A O 1
ATOM 3037 N N . ASP A 1 393 ? 5.200 -5.949 -0.073 1.00 90.38 393 ASP A N 1
ATOM 3038 C CA . ASP A 1 393 ? 5.738 -7.061 0.696 1.00 90.38 393 ASP A CA 1
ATOM 3039 C C . ASP A 1 393 ? 7.273 -7.023 0.783 1.00 90.38 393 ASP A C 1
ATOM 3041 O O . ASP A 1 393 ? 7.852 -7.050 1.874 1.00 90.38 393 ASP A O 1
ATOM 3045 N N . GLY A 1 394 ? 7.941 -6.868 -0.365 1.00 89.50 394 GLY A N 1
ATOM 3046 C CA . GLY A 1 394 ? 9.395 -6.712 -0.427 1.00 89.50 394 GLY A CA 1
ATOM 3047 C C . GLY A 1 394 ? 9.877 -5.406 0.207 1.00 89.50 394 GLY A C 1
ATOM 3048 O O . GLY A 1 394 ? 10.861 -5.397 0.945 1.00 89.50 394 GLY A O 1
ATOM 3049 N N . ASP A 1 395 ? 9.165 -4.300 -0.024 1.00 86.75 395 ASP A N 1
ATOM 3050 C CA . ASP A 1 395 ? 9.510 -2.974 0.502 1.00 86.75 395 ASP A CA 1
ATOM 3051 C C . ASP A 1 395 ? 9.476 -2.913 2.042 1.00 86.75 395 ASP A C 1
ATOM 3053 O O . ASP A 1 395 ? 10.331 -2.252 2.647 1.00 86.75 395 ASP A O 1
ATOM 3057 N N . TYR A 1 396 ? 8.536 -3.633 2.671 1.00 80.88 396 TYR A N 1
ATOM 3058 C CA . TYR A 1 396 ? 8.364 -3.692 4.127 1.00 80.88 396 TYR A CA 1
ATOM 3059 C C . TYR A 1 396 ? 9.210 -4.761 4.819 1.00 80.88 396 TYR A C 1
ATOM 3061 O O . TYR A 1 396 ? 9.663 -4.527 5.943 1.00 80.88 396 TYR A O 1
ATOM 3069 N N . SER A 1 397 ? 9.435 -5.910 4.179 1.00 80.12 397 SER A N 1
ATOM 3070 C CA . SER A 1 397 ? 10.170 -7.032 4.781 1.00 80.12 397 SER A CA 1
ATOM 3071 C C . SER A 1 397 ? 11.696 -6.907 4.669 1.00 80.12 397 SER A C 1
ATOM 3073 O O . SER A 1 397 ? 12.422 -7.500 5.474 1.00 80.12 397 SER A O 1
ATOM 3075 N N . MET A 1 398 ? 12.194 -6.129 3.700 1.00 83.38 398 MET A N 1
ATOM 3076 C CA . MET A 1 398 ? 13.625 -5.979 3.423 1.00 83.38 398 MET A CA 1
ATOM 3077 C C . MET A 1 398 ? 14.239 -4.701 4.001 1.00 83.38 398 MET A C 1
ATOM 3079 O O . MET A 1 398 ? 13.588 -3.685 4.249 1.00 83.38 398 MET A O 1
ATOM 3083 N N . TYR A 1 399 ? 15.559 -4.751 4.157 1.00 85.62 399 TYR A N 1
ATOM 3084 C CA . TYR A 1 399 ? 16.403 -3.660 4.633 1.00 85.62 399 TYR A CA 1
ATOM 3085 C C . TYR A 1 399 ? 17.372 -3.199 3.557 1.00 85.62 399 TYR A C 1
ATOM 3087 O O . TYR A 1 399 ? 17.682 -3.940 2.621 1.00 85.62 399 TYR A O 1
ATOM 3095 N N . TYR A 1 400 ? 17.927 -2.003 3.730 1.00 89.31 400 TYR A N 1
ATOM 3096 C CA . TYR A 1 400 ? 19.097 -1.609 2.967 1.00 89.31 400 TYR A CA 1
ATOM 3097 C C . TYR A 1 400 ? 20.264 -2.556 3.272 1.00 89.31 400 TYR A C 1
ATOM 3099 O O . TYR A 1 400 ? 20.735 -2.644 4.410 1.00 89.31 400 TYR A O 1
ATOM 3107 N N . GLN A 1 401 ? 20.736 -3.236 2.226 1.00 87.06 401 GLN A N 1
ATOM 3108 C CA . GLN A 1 401 ? 21.897 -4.117 2.253 1.00 87.06 401 GLN A CA 1
ATOM 3109 C C . GLN A 1 401 ? 22.826 -3.753 1.086 1.00 87.06 401 GLN A C 1
ATOM 3111 O O . GLN A 1 401 ? 22.435 -3.917 -0.076 1.00 87.06 401 GLN A O 1
ATOM 3116 N N . PRO A 1 402 ? 24.071 -3.308 1.349 1.00 88.56 402 PRO A N 1
ATOM 3117 C CA . PRO A 1 402 ? 25.018 -2.971 0.287 1.00 88.56 402 PRO A CA 1
ATOM 3118 C C . PRO A 1 402 ? 25.237 -4.108 -0.722 1.00 88.56 402 PRO A C 1
ATOM 3120 O O . PRO A 1 402 ? 25.325 -3.851 -1.917 1.00 88.56 402 PRO A O 1
ATOM 3123 N N . ALA A 1 403 ? 25.233 -5.367 -0.269 1.00 89.44 403 ALA A N 1
ATOM 3124 C CA . ALA A 1 403 ? 25.412 -6.544 -1.125 1.00 89.44 403 ALA A CA 1
ATOM 3125 C C . ALA A 1 403 ? 24.291 -6.742 -2.167 1.00 89.44 403 ALA A C 1
ATOM 3127 O O . ALA A 1 403 ? 24.518 -7.344 -3.215 1.00 89.44 403 ALA A O 1
ATOM 3128 N N . ARG A 1 404 ? 23.089 -6.213 -1.903 1.00 92.12 404 ARG A N 1
ATOM 3129 C CA . ARG A 1 404 ? 21.932 -6.253 -2.815 1.00 92.12 404 ARG A CA 1
ATOM 3130 C C . ARG A 1 404 ? 21.783 -4.980 -3.649 1.00 92.12 404 ARG A C 1
ATOM 3132 O O . ARG A 1 404 ? 20.828 -4.847 -4.410 1.00 92.12 404 ARG A O 1
ATOM 3139 N N . THR A 1 405 ? 22.714 -4.041 -3.510 1.00 94.25 405 THR A N 1
ATOM 3140 C CA . THR A 1 405 ? 22.690 -2.760 -4.215 1.00 94.25 405 THR A CA 1
ATOM 3141 C C . THR A 1 405 ? 23.529 -2.833 -5.488 1.00 94.25 405 THR A C 1
ATOM 3143 O O . THR A 1 405 ? 24.589 -3.461 -5.519 1.00 94.25 405 THR A O 1
ATOM 3146 N N . PHE A 1 406 ? 23.063 -2.195 -6.557 1.00 94.69 406 PHE A N 1
ATOM 3147 C CA . PHE A 1 406 ? 23.814 -2.058 -7.800 1.00 94.69 406 PHE A CA 1
ATOM 3148 C C . PHE A 1 406 ? 23.526 -0.724 -8.491 1.00 94.69 406 PHE A C 1
ATOM 3150 O O . PHE A 1 406 ? 22.409 -0.217 -8.446 1.00 94.69 406 PHE A O 1
ATOM 3157 N N . ALA A 1 407 ? 24.530 -0.154 -9.150 1.00 93.31 407 ALA A N 1
ATOM 3158 C CA . ALA A 1 407 ? 24.345 0.973 -10.051 1.00 93.31 407 ALA A CA 1
ATOM 3159 C C . ALA A 1 407 ? 23.775 0.472 -11.383 1.00 93.31 407 ALA A C 1
ATOM 3161 O O . ALA A 1 407 ? 24.097 -0.634 -11.832 1.00 93.31 407 ALA A O 1
ATOM 3162 N N . LEU A 1 408 ? 22.934 1.281 -12.020 1.00 90.19 408 LEU A N 1
ATOM 3163 C CA . LEU A 1 408 ? 22.350 0.937 -13.310 1.00 90.19 408 LEU A CA 1
ATOM 3164 C C . LEU A 1 408 ? 23.117 1.615 -14.449 1.00 90.19 408 LEU A C 1
ATOM 3166 O O . LEU A 1 408 ? 23.394 2.811 -14.406 1.00 90.19 408 LEU A O 1
ATOM 3170 N N . SER A 1 409 ? 23.407 0.853 -15.497 1.00 91.69 409 SER A N 1
ATOM 3171 C CA . SER A 1 409 ? 23.788 1.362 -16.819 1.00 91.69 409 SER A CA 1
ATOM 3172 C C . SER A 1 409 ? 22.716 0.949 -17.825 1.00 91.69 409 SER A C 1
ATOM 3174 O O . SER A 1 409 ? 22.145 -0.131 -17.688 1.00 91.69 409 SER A O 1
ATOM 3176 N N . ALA A 1 410 ? 22.406 1.790 -18.810 1.00 92.81 410 ALA A N 1
ATOM 3177 C CA . ALA A 1 410 ? 21.391 1.472 -19.812 1.00 92.81 410 ALA A CA 1
ATOM 3178 C C . ALA A 1 410 ? 21.751 2.063 -21.177 1.00 92.81 410 ALA A C 1
ATOM 3180 O O . ALA A 1 410 ? 22.119 3.235 -21.276 1.00 92.81 410 ALA A O 1
ATOM 3181 N N . GLU A 1 411 ? 21.597 1.249 -22.217 1.00 92.94 411 GLU A N 1
ATOM 3182 C CA . GLU A 1 411 ? 21.570 1.671 -23.624 1.00 92.94 411 GLU A CA 1
ATOM 3183 C C . GLU A 1 411 ? 20.124 1.868 -24.112 1.00 92.94 411 GLU A C 1
ATOM 3185 O O . GLU A 1 411 ? 19.889 2.465 -25.166 1.00 92.94 411 GLU A O 1
ATOM 3190 N N . ASP A 1 412 ? 19.146 1.392 -23.335 1.00 92.69 412 ASP A N 1
ATOM 3191 C CA . ASP A 1 412 ? 17.725 1.635 -23.545 1.00 92.69 412 ASP A CA 1
ATOM 3192 C C . ASP A 1 412 ? 17.424 3.128 -23.774 1.00 92.69 412 ASP A C 1
ATOM 3194 O O . ASP A 1 412 ? 17.823 4.007 -23.006 1.00 92.69 412 ASP A O 1
ATOM 3198 N N . LYS A 1 413 ? 16.686 3.416 -24.851 1.00 90.25 413 LYS A N 1
ATOM 3199 C CA . LYS A 1 413 ? 16.424 4.786 -25.323 1.00 90.25 413 LYS A CA 1
ATOM 3200 C C . LYS A 1 413 ? 15.593 5.618 -24.350 1.00 90.25 413 LYS A C 1
ATOM 3202 O O . LYS A 1 413 ? 15.619 6.843 -24.438 1.00 90.25 413 LYS A O 1
ATOM 3207 N N . ALA A 1 414 ? 14.832 4.968 -23.477 1.00 88.25 414 ALA A N 1
ATOM 3208 C CA . ALA A 1 414 ? 14.030 5.624 -22.466 1.00 88.25 414 ALA A CA 1
ATOM 3209 C C . ALA A 1 414 ? 14.829 5.839 -21.177 1.00 88.25 414 ALA A C 1
ATOM 3211 O O . ALA A 1 414 ? 14.800 6.938 -20.635 1.00 88.25 414 ALA A O 1
ATOM 3212 N N . ILE A 1 415 ? 15.553 4.823 -20.701 1.00 91.31 415 ILE A N 1
ATOM 3213 C CA . ILE A 1 415 ? 16.229 4.847 -19.392 1.00 91.31 415 ILE A CA 1
ATOM 3214 C C . ILE A 1 415 ? 17.629 5.467 -19.455 1.00 91.31 415 ILE A C 1
ATOM 3216 O O . ILE A 1 415 ? 18.016 6.198 -18.540 1.00 91.31 415 ILE A O 1
ATOM 3220 N N . GLY A 1 416 ? 18.379 5.237 -20.535 1.00 93.06 416 GLY A N 1
ATOM 3221 C CA . GLY A 1 416 ? 19.729 5.771 -20.730 1.00 93.06 416 GLY A CA 1
ATOM 3222 C C . GLY A 1 416 ? 19.819 7.291 -20.524 1.00 93.06 416 GLY A C 1
ATOM 3223 O O . GLY A 1 416 ? 20.639 7.731 -19.715 1.00 93.06 416 GLY A O 1
ATOM 3224 N N . PRO A 1 417 ? 18.944 8.106 -21.151 1.00 93.38 417 PRO A N 1
ATOM 3225 C CA . PRO A 1 417 ? 18.918 9.553 -20.930 1.00 93.38 417 PRO A CA 1
ATOM 3226 C C . PRO A 1 417 ? 18.640 9.963 -19.477 1.00 93.38 417 PRO A C 1
ATOM 3228 O O . PRO A 1 417 ? 19.166 10.974 -19.019 1.00 93.38 417 PRO A O 1
ATOM 3231 N N . ILE A 1 418 ? 17.847 9.183 -18.731 1.00 93.19 418 ILE A N 1
ATOM 3232 C CA . ILE A 1 418 ? 17.546 9.458 -17.316 1.00 93.19 418 ILE A CA 1
ATOM 3233 C C . ILE A 1 418 ? 18.804 9.270 -16.470 1.00 93.19 418 ILE A C 1
ATOM 3235 O O . ILE A 1 418 ? 19.161 10.149 -15.687 1.00 93.19 418 ILE A O 1
ATOM 3239 N N . ILE A 1 419 ? 19.501 8.145 -16.659 1.00 93.31 419 ILE A N 1
ATOM 3240 C CA . ILE A 1 419 ? 20.753 7.841 -15.952 1.00 93.31 419 ILE A CA 1
ATOM 3241 C C . ILE A 1 419 ? 21.808 8.909 -16.264 1.00 93.31 419 ILE A C 1
ATOM 3243 O O . ILE A 1 419 ? 22.453 9.422 -15.350 1.00 93.31 419 ILE A O 1
ATOM 3247 N N . GLN A 1 420 ? 21.940 9.305 -17.534 1.00 93.69 420 GLN A N 1
ATOM 3248 C CA . GLN A 1 420 ? 22.859 10.369 -17.954 1.00 93.69 420 GLN A CA 1
ATOM 3249 C C . GLN A 1 420 ? 22.514 11.725 -17.319 1.00 93.69 420 GLN A C 1
ATOM 3251 O O . GLN A 1 420 ? 23.422 12.440 -16.897 1.00 93.69 420 GLN A O 1
ATOM 3256 N N . ALA A 1 421 ? 21.227 12.071 -17.199 1.00 94.19 421 ALA A N 1
ATOM 3257 C CA . ALA A 1 421 ? 20.793 13.328 -16.587 1.00 94.19 421 ALA A CA 1
ATOM 3258 C C . ALA A 1 421 ? 21.173 13.422 -15.098 1.00 94.19 421 ALA A C 1
ATOM 3260 O O . ALA A 1 421 ? 21.620 14.476 -14.646 1.00 94.19 421 ALA A O 1
ATOM 3261 N N . TYR A 1 422 ? 21.058 12.324 -14.340 1.00 93.94 422 TYR A N 1
ATOM 3262 C CA . TYR A 1 422 ? 21.567 12.269 -12.964 1.00 93.94 422 TYR A CA 1
ATOM 3263 C C . TYR A 1 422 ? 23.097 12.286 -12.914 1.00 93.94 422 TYR A C 1
ATOM 3265 O O . TYR A 1 422 ? 23.668 13.039 -12.124 1.00 93.94 422 TYR A O 1
ATOM 3273 N N . GLY A 1 423 ? 23.764 11.536 -13.798 1.00 92.88 423 GLY A N 1
ATOM 3274 C CA . GLY A 1 423 ? 25.226 11.509 -13.887 1.00 92.88 423 GLY A CA 1
ATOM 3275 C C . GLY A 1 423 ? 25.831 12.891 -14.150 1.00 92.88 423 GLY A C 1
ATOM 3276 O O . GLY A 1 423 ? 26.815 13.263 -13.515 1.00 92.88 423 GLY A O 1
ATOM 3277 N N . ALA A 1 424 ? 25.190 13.707 -14.993 1.00 93.69 424 ALA A N 1
ATOM 3278 C CA . ALA A 1 424 ? 25.584 15.095 -15.248 1.00 93.69 424 ALA A CA 1
ATOM 3279 C C . ALA A 1 424 ? 25.485 16.005 -14.005 1.00 93.69 424 ALA A C 1
ATOM 3281 O O . ALA A 1 424 ? 26.157 17.033 -13.944 1.00 93.69 424 ALA A O 1
ATOM 3282 N N . LYS A 1 425 ? 24.681 15.623 -13.003 1.00 92.56 425 LYS A N 1
ATOM 3283 C CA . LYS A 1 425 ? 24.578 16.286 -11.692 1.00 92.56 425 LYS A CA 1
ATOM 3284 C C . LYS A 1 425 ? 25.507 15.668 -10.632 1.00 92.56 425 LYS A C 1
ATOM 3286 O O . LYS A 1 425 ? 25.417 16.028 -9.463 1.00 92.56 425 LYS A O 1
ATOM 3291 N N . GLY A 1 426 ? 26.380 14.730 -11.010 1.00 91.88 426 GLY A N 1
ATOM 3292 C CA . GLY A 1 426 ? 27.235 13.995 -10.073 1.00 91.88 426 GLY A CA 1
ATOM 3293 C C . GLY A 1 426 ? 26.469 12.995 -9.201 1.00 91.88 426 GLY A C 1
ATOM 3294 O O . GLY A 1 426 ? 26.916 12.671 -8.105 1.00 91.88 426 GLY A O 1
ATOM 3295 N N . LEU A 1 427 ? 25.295 12.538 -9.650 1.00 92.44 427 LEU A N 1
ATOM 3296 C CA . LEU A 1 427 ? 24.455 11.579 -8.934 1.00 92.44 427 LEU A CA 1
ATOM 3297 C C . LEU A 1 427 ? 24.459 10.229 -9.652 1.00 92.44 427 LEU A C 1
ATOM 3299 O O . LEU A 1 427 ? 24.264 10.162 -10.864 1.00 92.44 427 LEU A O 1
ATOM 3303 N N . SER A 1 428 ? 24.605 9.148 -8.889 1.00 90.62 428 SER A N 1
ATOM 3304 C CA . SER A 1 428 ? 24.431 7.782 -9.388 1.00 90.62 428 SER A CA 1
ATOM 3305 C C . SER A 1 428 ? 23.047 7.243 -9.021 1.00 90.62 428 SER A C 1
ATOM 3307 O O . SER A 1 428 ? 22.677 7.245 -7.845 1.00 90.62 428 SER A O 1
ATOM 3309 N N . VAL A 1 429 ? 22.287 6.776 -10.020 1.00 93.12 429 VAL A N 1
ATOM 3310 C CA . VAL A 1 429 ? 21.035 6.038 -9.797 1.00 93.12 429 VAL A CA 1
ATOM 3311 C C . VAL A 1 429 ? 21.383 4.600 -9.435 1.00 93.12 429 VAL A C 1
ATOM 3313 O O . VAL A 1 429 ? 21.919 3.848 -10.254 1.00 93.12 429 VAL A O 1
ATOM 3316 N N . GLN A 1 430 ? 21.058 4.217 -8.205 1.00 94.38 430 GLN A N 1
ATOM 3317 C CA . GLN A 1 430 ? 21.278 2.870 -7.691 1.00 94.38 430 GLN A CA 1
ATOM 3318 C C . GLN A 1 430 ? 19.942 2.161 -7.498 1.00 94.38 430 GLN A C 1
ATOM 3320 O O . GLN A 1 430 ? 18.943 2.793 -7.162 1.00 94.38 430 GLN A O 1
ATOM 3325 N N . LEU A 1 431 ? 19.929 0.847 -7.702 1.00 96.31 431 LEU A N 1
ATOM 3326 C CA . LEU A 1 431 ? 18.817 -0.025 -7.357 1.00 96.31 431 LEU A CA 1
ATOM 3327 C C . LEU A 1 431 ? 19.215 -0.889 -6.160 1.00 96.31 431 LEU A C 1
ATOM 3329 O O . LEU A 1 431 ? 20.271 -1.524 -6.160 1.00 96.31 431 LEU A O 1
ATOM 3333 N N . LEU A 1 432 ? 18.350 -0.927 -5.153 1.00 95.94 432 LEU A N 1
ATOM 3334 C CA . LEU A 1 432 ? 18.330 -1.970 -4.138 1.00 95.94 432 LEU A CA 1
ATOM 3335 C C . LEU A 1 432 ? 17.391 -3.072 -4.628 1.00 95.94 432 LEU A C 1
ATOM 3337 O O . LEU A 1 432 ? 16.219 -2.807 -4.904 1.00 95.94 432 LEU A O 1
ATOM 3341 N N . ASP A 1 433 ? 17.905 -4.293 -4.737 1.00 96.56 433 ASP A N 1
ATOM 3342 C CA . ASP A 1 433 ? 17.079 -5.471 -4.973 1.00 96.56 433 ASP A CA 1
ATOM 3343 C C . ASP A 1 433 ? 16.275 -5.813 -3.714 1.00 96.56 433 ASP A C 1
ATOM 3345 O O . ASP A 1 433 ? 16.848 -6.065 -2.654 1.00 96.56 433 ASP A O 1
ATOM 3349 N N . LEU A 1 434 ? 14.950 -5.781 -3.843 1.00 94.81 434 LEU A N 1
ATOM 3350 C CA . LEU A 1 434 ? 13.965 -6.111 -2.813 1.00 94.81 434 LEU A CA 1
ATOM 3351 C C . LEU A 1 434 ? 13.220 -7.412 -3.140 1.00 94.81 434 LEU A C 1
ATOM 3353 O O . LEU A 1 434 ? 12.278 -7.758 -2.433 1.00 94.81 434 LEU A O 1
ATOM 3357 N N . THR A 1 435 ? 13.624 -8.126 -4.197 1.00 95.12 435 THR A N 1
ATOM 3358 C CA . THR A 1 435 ? 13.040 -9.415 -4.587 1.00 95.12 435 THR A CA 1
ATOM 3359 C C . THR A 1 435 ? 13.031 -10.351 -3.380 1.00 95.12 435 THR A C 1
ATOM 3361 O O . THR A 1 435 ? 14.075 -10.561 -2.753 1.00 95.12 435 THR A O 1
ATOM 3364 N N . THR A 1 436 ? 11.852 -10.847 -3.018 1.00 91.69 436 THR A N 1
ATOM 3365 C CA . THR A 1 436 ? 11.658 -11.774 -1.897 1.00 91.69 436 THR A CA 1
ATOM 3366 C C . THR A 1 436 ? 11.958 -13.209 -2.334 1.00 91.69 436 THR A C 1
ATOM 3368 O O . THR A 1 436 ? 12.338 -13.467 -3.480 1.00 91.69 436 THR A O 1
ATOM 3371 N N . GLU A 1 437 ? 11.759 -14.165 -1.433 1.00 89.81 437 GLU A N 1
ATOM 3372 C CA . GLU A 1 437 ? 11.875 -15.600 -1.687 1.00 89.81 437 GLU A CA 1
ATOM 3373 C C . GLU A 1 437 ? 11.042 -16.084 -2.893 1.00 89.81 437 GLU A C 1
ATOM 3375 O O . GLU A 1 437 ? 11.431 -17.039 -3.569 1.00 89.81 437 GLU A O 1
ATOM 3380 N N . PHE A 1 438 ? 9.961 -15.372 -3.238 1.00 92.56 438 PHE A N 1
ATOM 3381 C CA . PHE A 1 438 ? 9.100 -15.685 -4.382 1.00 92.56 438 PHE A CA 1
ATOM 3382 C C . PHE A 1 438 ? 9.750 -15.394 -5.743 1.00 92.56 438 PHE A C 1
ATOM 3384 O O . PHE A 1 438 ? 9.251 -15.858 -6.762 1.00 92.56 438 PHE A O 1
ATOM 3391 N N . GLY A 1 439 ? 10.844 -14.627 -5.804 1.00 94.88 439 GLY A N 1
ATOM 3392 C CA . GLY A 1 439 ? 11.586 -14.393 -7.051 1.00 94.88 439 GLY A CA 1
ATOM 3393 C C . GLY A 1 439 ? 10.966 -13.386 -8.025 1.00 94.88 439 GLY A C 1
ATOM 3394 O O . GLY A 1 439 ? 11.477 -13.236 -9.133 1.00 94.88 439 GLY A O 1
ATOM 3395 N N . VAL A 1 440 ? 9.897 -12.679 -7.641 1.00 97.25 440 VAL A N 1
ATOM 3396 C CA . VAL A 1 440 ? 9.318 -11.593 -8.451 1.00 97.25 440 VAL A CA 1
ATOM 3397 C C . VAL A 1 440 ? 10.243 -10.373 -8.399 1.00 97.25 440 VAL A C 1
ATOM 3399 O O . VAL A 1 440 ? 10.458 -9.852 -7.303 1.00 97.25 440 VAL A O 1
ATOM 3402 N N . PRO A 1 441 ? 10.773 -9.889 -9.542 1.00 97.75 441 PRO A N 1
ATOM 3403 C CA . PRO A 1 441 ? 11.637 -8.716 -9.560 1.00 97.75 441 PRO A CA 1
ATOM 3404 C C . PRO A 1 441 ? 10.980 -7.494 -8.908 1.00 97.75 441 PRO A C 1
ATOM 3406 O O . PRO A 1 441 ? 10.012 -6.939 -9.436 1.00 97.75 441 PRO A O 1
ATOM 3409 N N . THR A 1 442 ? 11.560 -7.051 -7.793 1.00 97.94 442 THR A N 1
ATOM 3410 C CA . THR A 1 442 ? 11.141 -5.860 -7.044 1.00 97.94 442 THR A CA 1
ATOM 3411 C C . THR A 1 442 ? 12.369 -5.015 -6.741 1.00 97.94 442 THR A C 1
ATOM 3413 O O . THR A 1 442 ? 13.326 -5.494 -6.134 1.00 97.94 442 THR A O 1
ATOM 3416 N N . TYR A 1 443 ? 12.356 -3.747 -7.145 1.00 97.88 443 TYR A N 1
ATOM 3417 C CA . TYR A 1 443 ? 13.491 -2.842 -6.976 1.00 97.88 443 TYR A CA 1
ATOM 3418 C C . TYR A 1 443 ? 13.079 -1.549 -6.289 1.00 97.88 443 TYR A C 1
ATOM 3420 O O . TYR A 1 443 ? 12.003 -1.016 -6.551 1.00 97.88 443 TYR A O 1
ATOM 3428 N N . ARG A 1 444 ? 13.988 -0.996 -5.484 1.00 96.94 444 ARG A N 1
ATOM 3429 C CA . ARG A 1 444 ? 13.931 0.392 -5.018 1.00 96.94 444 ARG A CA 1
ATOM 3430 C C . ARG A 1 444 ? 15.058 1.184 -5.663 1.00 96.94 444 ARG A C 1
ATOM 3432 O O . ARG A 1 444 ? 16.225 0.952 -5.360 1.00 96.94 444 ARG A O 1
ATOM 3439 N N . ALA A 1 445 ? 14.716 2.112 -6.547 1.00 96.38 445 ALA A N 1
ATOM 3440 C CA . ALA A 1 445 ? 15.654 3.060 -7.131 1.00 96.38 445 ALA A CA 1
ATOM 3441 C C . ALA A 1 445 ? 15.900 4.205 -6.158 1.00 96.38 445 ALA A C 1
ATOM 3443 O O . ALA A 1 445 ? 14.944 4.706 -5.574 1.00 96.38 445 ALA A O 1
ATOM 3444 N N . PHE A 1 446 ? 17.142 4.648 -5.991 1.00 95.38 446 PHE A N 1
ATOM 3445 C CA . PHE A 1 446 ? 17.457 5.761 -5.103 1.00 95.38 446 PHE A CA 1
ATOM 3446 C C . PHE A 1 446 ? 18.678 6.573 -5.541 1.00 95.38 446 PHE A C 1
ATOM 3448 O O . PHE A 1 446 ? 19.534 6.102 -6.292 1.00 95.38 446 PHE A O 1
ATOM 3455 N N . ILE A 1 447 ? 18.750 7.802 -5.023 1.00 93.81 447 ILE A N 1
ATOM 3456 C CA . ILE A 1 447 ? 19.914 8.693 -5.094 1.00 93.81 447 ILE A CA 1
ATOM 3457 C C . ILE A 1 447 ? 20.232 9.240 -3.701 1.00 93.81 447 ILE A C 1
ATOM 3459 O O . ILE A 1 447 ? 19.331 9.547 -2.917 1.00 93.81 447 ILE A O 1
ATOM 3463 N N . HIS A 1 448 ? 21.523 9.394 -3.413 1.00 92.50 448 HIS A N 1
ATOM 3464 C CA . HIS A 1 448 ? 22.006 10.000 -2.174 1.00 92.50 448 HIS A CA 1
ATOM 3465 C C . HIS A 1 448 ? 22.250 11.495 -2.371 1.00 92.50 448 HIS A C 1
ATOM 3467 O O . HIS A 1 448 ? 23.175 11.886 -3.095 1.00 92.50 448 HIS A O 1
ATOM 3473 N N . LEU A 1 449 ? 21.444 12.312 -1.694 1.00 92.00 449 LEU A N 1
ATOM 3474 C CA . LEU A 1 449 ? 21.666 13.746 -1.550 1.00 92.00 449 LEU A CA 1
ATOM 3475 C C . LEU A 1 449 ? 22.351 14.026 -0.209 1.00 92.00 449 LEU A C 1
ATOM 3477 O O . LEU A 1 449 ? 22.306 13.205 0.706 1.00 92.00 449 LEU A O 1
ATOM 3481 N N . HIS A 1 450 ? 22.979 15.192 -0.083 1.00 89.50 450 HIS A N 1
ATOM 3482 C CA . HIS A 1 450 ? 23.702 15.582 1.133 1.00 89.50 450 HIS A CA 1
ATOM 3483 C C . HIS A 1 450 ? 22.853 15.567 2.423 1.00 89.50 450 HIS A C 1
ATOM 3485 O O . HIS A 1 450 ? 23.403 15.399 3.508 1.00 89.50 450 HIS A O 1
ATOM 3491 N N . ASP A 1 451 ? 21.535 15.743 2.321 1.00 87.50 451 ASP A N 1
ATOM 3492 C CA . ASP A 1 451 ? 20.610 15.894 3.447 1.00 87.50 451 ASP A CA 1
ATOM 3493 C C . ASP A 1 451 ? 19.566 14.771 3.564 1.00 87.50 451 ASP A C 1
ATOM 3495 O O . ASP A 1 451 ? 18.957 14.610 4.625 1.00 87.50 451 ASP A O 1
ATOM 3499 N N . GLN A 1 452 ? 19.352 13.986 2.505 1.00 90.38 452 GLN A N 1
ATOM 3500 C CA . GLN A 1 452 ? 18.383 12.889 2.484 1.00 90.38 452 GLN A CA 1
ATOM 3501 C C . GLN A 1 452 ? 18.607 11.920 1.315 1.00 90.38 452 GLN A C 1
ATOM 3503 O O . GLN A 1 452 ? 19.364 12.181 0.382 1.00 90.38 452 GLN A O 1
ATOM 3508 N N . ILE A 1 453 ? 17.877 10.809 1.335 1.00 91.75 453 ILE A N 1
ATOM 3509 C CA . ILE A 1 453 ? 17.784 9.869 0.219 1.00 91.75 453 ILE A CA 1
ATOM 3510 C C . ILE A 1 453 ? 16.431 10.074 -0.456 1.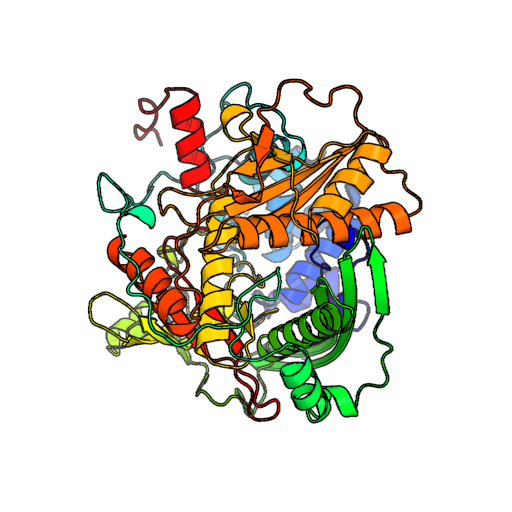00 91.75 453 ILE A C 1
ATOM 3512 O O . ILE A 1 453 ? 15.398 10.145 0.209 1.00 91.75 453 ILE A O 1
ATOM 3516 N N . LEU A 1 454 ? 16.432 10.185 -1.783 1.00 93.81 454 LEU A N 1
ATOM 3517 C CA . LEU A 1 454 ? 15.207 10.094 -2.576 1.00 93.81 454 LEU A CA 1
ATOM 3518 C C . LEU A 1 454 ? 15.128 8.697 -3.167 1.00 93.81 454 LEU A C 1
ATOM 3520 O O . LEU A 1 454 ? 16.130 8.209 -3.687 1.00 93.81 454 LEU A O 1
ATOM 3524 N N . SER A 1 455 ? 13.960 8.063 -3.094 1.00 94.00 455 SER A N 1
ATOM 3525 C CA . SER A 1 455 ? 13.790 6.685 -3.553 1.00 94.00 455 SER A CA 1
ATOM 3526 C C . SER A 1 455 ? 12.395 6.386 -4.089 1.00 94.00 455 SER A C 1
ATOM 3528 O O . SER A 1 455 ? 11.421 6.964 -3.624 1.00 94.00 455 SER A O 1
ATOM 3530 N N . GLY A 1 456 ? 12.274 5.466 -5.036 1.00 93.31 456 GLY A N 1
ATOM 3531 C CA . GLY A 1 456 ? 11.006 4.988 -5.584 1.00 93.31 456 GLY A CA 1
ATOM 3532 C C . GLY A 1 456 ? 11.040 3.480 -5.794 1.00 93.31 456 GLY A C 1
ATOM 3533 O O . GLY A 1 456 ? 12.121 2.946 -6.038 1.00 93.31 456 GLY A O 1
ATOM 3534 N N . SER A 1 457 ? 9.898 2.804 -5.689 1.00 94.75 457 SER A N 1
ATOM 3535 C CA . SER A 1 457 ? 9.830 1.337 -5.750 1.00 94.75 457 SER A CA 1
ATOM 3536 C C . SER A 1 457 ? 9.046 0.858 -6.976 1.00 94.75 457 SER A C 1
ATOM 3538 O O . SER A 1 457 ? 8.357 1.630 -7.648 1.00 94.75 457 SER A O 1
ATOM 3540 N N . GLY A 1 458 ? 9.250 -0.402 -7.351 1.00 96.00 458 GLY A N 1
ATOM 3541 C CA . GLY A 1 458 ? 8.598 -1.002 -8.506 1.00 96.00 458 GLY A CA 1
ATOM 3542 C C . GLY A 1 458 ? 8.748 -2.516 -8.535 1.00 96.00 458 GLY A C 1
ATOM 3543 O O . GLY A 1 458 ? 9.872 -3.011 -8.448 1.00 96.00 458 GLY A O 1
ATOM 3544 N N . ALA A 1 459 ? 7.640 -3.234 -8.730 1.00 97.50 459 ALA A N 1
ATOM 3545 C CA . ALA A 1 459 ? 7.638 -4.668 -9.029 1.00 97.50 459 ALA A CA 1
ATOM 3546 C C . ALA A 1 459 ? 7.015 -4.992 -10.393 1.00 97.50 459 ALA A C 1
ATOM 3548 O O . ALA A 1 459 ? 6.118 -4.293 -10.876 1.00 97.50 459 ALA A O 1
ATOM 3549 N N . HIS A 1 460 ? 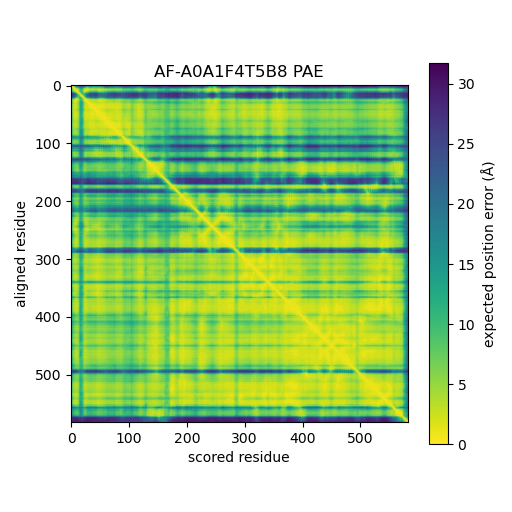7.505 -6.061 -11.024 1.00 97.81 460 HIS A N 1
ATOM 3550 C CA . HIS A 1 460 ? 6.916 -6.679 -12.215 1.00 97.81 460 HIS A CA 1
ATOM 3551 C C . HIS A 1 460 ? 7.565 -8.042 -12.473 1.00 97.81 460 HIS A C 1
ATOM 3553 O O . HIS A 1 460 ? 8.732 -8.235 -12.149 1.00 97.81 460 HIS A O 1
ATOM 3559 N N . LEU A 1 461 ? 6.888 -8.940 -13.194 1.00 96.94 461 LEU A N 1
ATOM 3560 C CA . LEU A 1 461 ? 7.499 -10.191 -13.677 1.00 96.94 461 LEU A CA 1
ATOM 3561 C C . LEU A 1 461 ? 8.650 -9.962 -14.685 1.00 96.94 461 LEU A C 1
ATOM 3563 O O . LEU A 1 461 ? 9.407 -10.879 -14.982 1.00 96.94 461 LEU A O 1
ATOM 3567 N N . ASP A 1 462 ? 8.806 -8.737 -15.201 1.00 95.88 462 ASP A N 1
ATOM 3568 C CA . ASP A 1 462 ? 9.934 -8.317 -16.040 1.00 95.88 462 ASP A CA 1
ATOM 3569 C C . ASP A 1 462 ? 10.740 -7.283 -15.253 1.00 95.88 462 ASP A C 1
ATOM 3571 O O . ASP A 1 462 ? 10.278 -6.159 -15.034 1.00 95.88 462 ASP A O 1
ATOM 3575 N N . GLY A 1 463 ? 11.956 -7.640 -14.850 1.00 96.62 463 GLY A N 1
ATOM 3576 C CA . GLY A 1 463 ? 12.827 -6.794 -14.043 1.00 96.62 463 GLY A CA 1
ATOM 3577 C C . GLY A 1 463 ? 13.134 -5.445 -14.690 1.00 96.62 463 GLY A C 1
ATOM 3578 O O . GLY A 1 463 ? 13.347 -4.454 -13.995 1.00 96.62 463 GLY A O 1
ATOM 3579 N N . ARG A 1 464 ? 13.064 -5.342 -16.019 1.00 95.94 464 ARG A N 1
ATOM 3580 C CA . ARG A 1 464 ? 13.220 -4.064 -16.720 1.00 95.94 464 ARG A CA 1
ATOM 3581 C C . ARG A 1 464 ? 12.017 -3.159 -16.491 1.00 95.94 464 ARG A C 1
ATOM 3583 O O . ARG A 1 464 ? 12.198 -1.959 -16.340 1.00 95.94 464 ARG A O 1
ATOM 3590 N N . ILE A 1 465 ? 10.799 -3.705 -16.458 1.00 95.75 465 ILE A N 1
ATOM 3591 C CA . ILE A 1 465 ? 9.588 -2.939 -16.115 1.00 95.75 465 ILE A CA 1
ATOM 3592 C C . ILE A 1 465 ? 9.607 -2.568 -14.627 1.00 95.75 465 ILE A C 1
ATOM 3594 O O . ILE A 1 465 ? 9.327 -1.419 -14.292 1.00 95.75 465 ILE A O 1
ATOM 3598 N N . ALA A 1 466 ? 10.008 -3.491 -13.747 1.00 97.38 466 ALA A N 1
ATOM 3599 C CA . ALA A 1 466 ? 10.163 -3.224 -12.315 1.00 97.38 466 ALA A CA 1
ATOM 3600 C C . ALA A 1 466 ? 11.136 -2.054 -12.056 1.00 97.38 466 ALA A C 1
ATOM 3602 O O . ALA A 1 466 ? 10.789 -1.082 -11.384 1.00 97.38 466 ALA A O 1
ATOM 3603 N N . ALA A 1 467 ? 12.323 -2.088 -12.676 1.00 96.50 467 ALA A N 1
ATOM 3604 C CA . ALA A 1 467 ? 13.321 -1.025 -12.568 1.00 96.50 467 ALA A CA 1
ATOM 3605 C C . ALA A 1 467 ? 12.817 0.298 -13.160 1.00 96.50 467 ALA A C 1
ATOM 3607 O O . ALA A 1 467 ? 13.032 1.360 -12.577 1.00 96.50 467 ALA A O 1
ATOM 3608 N N . PHE A 1 468 ? 12.103 0.241 -14.289 1.00 94.38 468 PHE A N 1
ATOM 3609 C CA . PHE A 1 468 ? 11.481 1.417 -14.894 1.00 94.38 468 PHE A CA 1
ATOM 3610 C C . PHE A 1 468 ? 10.525 2.105 -13.916 1.00 94.38 468 PHE A C 1
ATOM 3612 O O . PHE A 1 468 ? 10.629 3.312 -13.691 1.00 94.38 468 PHE A O 1
ATOM 3619 N N . ARG A 1 469 ? 9.600 1.342 -13.318 1.00 94.94 469 ARG A N 1
ATOM 3620 C CA . ARG A 1 469 ? 8.622 1.851 -12.345 1.00 94.94 469 ARG A CA 1
ATOM 3621 C C . ARG A 1 469 ? 9.323 2.542 -11.177 1.00 94.94 469 ARG A C 1
ATOM 3623 O O . ARG A 1 469 ? 9.015 3.702 -10.903 1.00 94.94 469 ARG A O 1
ATOM 3630 N N . ALA A 1 470 ? 10.325 1.884 -10.594 1.00 95.81 470 ALA A N 1
ATOM 3631 C CA . ALA A 1 470 ? 11.119 2.423 -9.495 1.00 95.81 470 ALA A CA 1
ATOM 3632 C C . ALA A 1 470 ? 11.804 3.756 -9.859 1.00 95.81 470 ALA A C 1
ATOM 3634 O O . ALA A 1 470 ? 11.756 4.721 -9.092 1.00 95.81 470 ALA A O 1
ATOM 3635 N N . ILE A 1 471 ? 12.384 3.856 -11.061 1.00 94.75 471 ILE A N 1
ATOM 3636 C CA . ILE A 1 471 ? 13.033 5.083 -11.553 1.00 94.75 471 ILE A CA 1
ATOM 3637 C C . ILE A 1 471 ? 12.013 6.198 -11.827 1.00 94.75 471 ILE A C 1
ATOM 3639 O O . ILE A 1 471 ? 12.274 7.355 -11.502 1.00 94.75 471 ILE A O 1
ATOM 3643 N N . CYS A 1 472 ? 10.834 5.885 -12.370 1.00 92.38 472 CYS A N 1
ATOM 3644 C CA . CYS A 1 472 ? 9.757 6.868 -12.526 1.00 92.38 472 CYS A CA 1
ATOM 3645 C C . CYS A 1 472 ? 9.293 7.442 -11.182 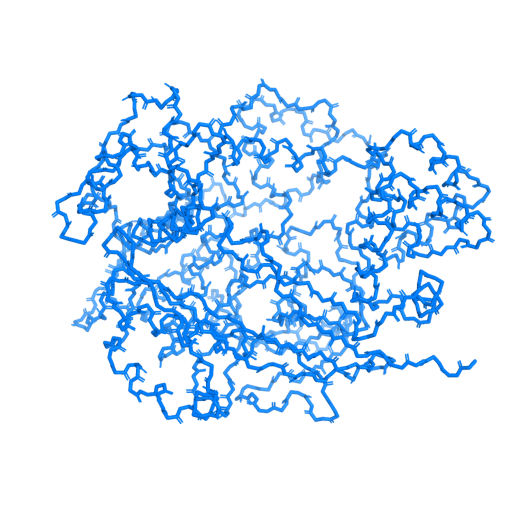1.00 92.38 472 CYS A C 1
ATOM 3647 O O . CYS A 1 472 ? 9.037 8.643 -11.070 1.00 92.38 472 CYS A O 1
ATOM 3649 N N . GLU A 1 473 ? 9.186 6.603 -10.154 1.00 91.75 473 GLU A N 1
ATOM 3650 C CA . GLU A 1 473 ? 8.851 7.055 -8.804 1.00 91.75 473 GLU A CA 1
ATOM 3651 C C . GLU A 1 473 ? 9.937 7.944 -8.201 1.00 91.75 473 GLU A C 1
ATOM 3653 O O . GLU A 1 473 ? 9.633 9.020 -7.679 1.00 91.75 473 GLU A O 1
ATOM 3658 N N . LEU A 1 474 ? 11.202 7.545 -8.343 1.00 93.94 474 LEU A N 1
ATOM 3659 C CA . LEU A 1 474 ? 12.348 8.365 -7.965 1.00 93.94 474 LEU A CA 1
ATOM 3660 C C . LEU A 1 474 ? 12.314 9.729 -8.673 1.00 93.94 474 LEU A C 1
ATOM 3662 O O . LEU A 1 474 ? 12.429 10.761 -8.011 1.00 93.94 474 LEU A O 1
ATOM 3666 N N . ASN A 1 475 ? 12.096 9.755 -9.992 1.00 92.94 475 ASN A N 1
ATOM 3667 C CA . ASN A 1 475 ? 12.009 10.997 -10.762 1.00 92.94 475 ASN A CA 1
ATOM 3668 C C . ASN A 1 475 ? 10.866 11.898 -10.287 1.00 92.94 475 ASN A C 1
ATOM 3670 O O . ASN A 1 475 ? 11.047 13.111 -10.235 1.00 92.94 475 ASN A O 1
ATOM 3674 N N . THR A 1 476 ? 9.718 11.326 -9.907 1.00 88.88 476 THR A N 1
ATOM 3675 C CA . THR A 1 476 ? 8.592 12.099 -9.355 1.00 88.88 476 THR A CA 1
ATOM 3676 C C . THR A 1 476 ? 9.035 12.847 -8.097 1.00 88.88 476 THR A C 1
ATOM 3678 O O . THR A 1 476 ? 8.816 14.053 -7.966 1.00 88.88 476 THR A O 1
ATOM 3681 N N . LYS A 1 477 ? 9.715 12.145 -7.183 1.00 89.75 477 LYS A N 1
ATOM 3682 C CA . LYS A 1 477 ? 10.203 12.728 -5.928 1.00 89.75 477 LYS A CA 1
ATOM 3683 C C . LYS A 1 477 ? 11.316 13.744 -6.164 1.00 89.75 477 LYS A C 1
ATOM 3685 O O . LYS A 1 477 ? 11.305 14.788 -5.523 1.00 89.75 477 LYS A O 1
ATOM 3690 N N . ALA A 1 478 ? 12.231 13.486 -7.097 1.00 92.06 478 ALA A N 1
ATOM 3691 C CA . ALA A 1 478 ? 13.285 14.425 -7.485 1.00 92.06 478 ALA A CA 1
ATOM 3692 C C . ALA A 1 478 ? 12.721 15.709 -8.117 1.00 92.06 478 ALA A C 1
ATOM 3694 O O . ALA A 1 478 ? 13.135 16.808 -7.751 1.00 92.06 478 ALA A O 1
ATOM 3695 N N . PHE A 1 479 ? 11.718 15.587 -8.988 1.00 90.25 479 PHE A N 1
ATOM 3696 C CA . PHE A 1 479 ? 11.012 16.729 -9.566 1.00 90.25 479 PHE A CA 1
ATOM 3697 C C . PHE A 1 479 ? 10.354 17.599 -8.488 1.00 90.25 479 PHE A C 1
ATOM 3699 O O . PHE A 1 479 ? 10.557 18.812 -8.446 1.00 90.25 479 PHE A O 1
ATOM 3706 N N . ILE A 1 480 ? 9.584 16.975 -7.593 1.00 86.19 480 ILE A N 1
ATOM 3707 C CA . ILE A 1 480 ? 8.941 17.651 -6.460 1.00 86.19 480 ILE A CA 1
ATOM 3708 C C . ILE A 1 480 ? 9.991 18.340 -5.585 1.00 86.19 480 ILE A C 1
ATOM 3710 O O . ILE A 1 480 ? 9.814 19.490 -5.187 1.00 86.19 480 ILE A O 1
ATOM 3714 N N . TYR A 1 481 ? 11.091 17.645 -5.301 1.00 89.56 481 TYR A N 1
ATOM 3715 C CA . TYR A 1 481 ? 12.186 18.151 -4.488 1.00 89.56 481 TYR A CA 1
ATOM 3716 C C . TYR A 1 481 ? 12.774 19.449 -5.059 1.00 89.56 481 TYR A C 1
ATOM 3718 O O . TYR A 1 481 ? 12.860 20.446 -4.341 1.00 89.56 481 TYR A O 1
ATOM 3726 N N . GLU A 1 482 ? 13.092 19.476 -6.357 1.00 88.25 482 GLU A N 1
ATOM 3727 C CA . GLU A 1 482 ? 13.602 20.682 -7.024 1.00 88.25 482 GLU A CA 1
ATOM 3728 C C . GLU A 1 482 ? 12.541 21.783 -7.143 1.00 88.25 482 GLU A C 1
ATOM 3730 O O . GLU A 1 482 ? 12.856 22.962 -6.975 1.00 88.25 482 GLU A O 1
ATOM 3735 N N . ARG A 1 483 ? 11.261 21.426 -7.323 1.00 86.88 483 ARG A N 1
ATOM 3736 C CA . ARG A 1 483 ? 10.144 22.388 -7.328 1.00 86.88 483 ARG A CA 1
ATOM 3737 C C . ARG A 1 483 ? 9.971 23.106 -5.985 1.00 86.88 483 ARG A C 1
ATOM 3739 O O . ARG A 1 483 ? 9.468 24.226 -5.953 1.00 86.88 483 ARG A O 1
ATOM 3746 N N . HIS A 1 484 ? 10.423 22.501 -4.889 1.00 86.75 484 HIS A N 1
ATOM 3747 C CA . HIS A 1 484 ? 10.512 23.144 -3.577 1.00 86.75 484 HIS A CA 1
ATOM 3748 C C . HIS A 1 484 ? 11.800 23.970 -3.386 1.00 86.75 484 HIS A C 1
ATOM 3750 O O . HIS A 1 484 ? 12.186 24.240 -2.251 1.00 86.75 484 HIS A O 1
ATOM 3756 N N . ASN A 1 485 ? 12.449 24.401 -4.477 1.00 85.50 485 ASN A N 1
ATOM 3757 C CA . ASN A 1 485 ? 13.680 25.200 -4.492 1.00 85.50 485 ASN A CA 1
ATOM 3758 C C . ASN A 1 485 ? 14.865 24.533 -3.773 1.00 85.50 485 ASN A C 1
ATOM 3760 O O . ASN A 1 485 ? 15.718 25.215 -3.203 1.00 85.50 485 ASN A O 1
ATOM 3764 N N . ARG A 1 486 ? 14.927 23.197 -3.783 1.00 88.62 486 ARG A N 1
ATOM 3765 C CA . ARG A 1 486 ? 16.052 22.435 -3.226 1.00 88.62 486 ARG A CA 1
ATOM 3766 C C . ARG A 1 486 ? 16.927 21.910 -4.361 1.00 88.62 486 ARG A C 1
ATOM 3768 O O . ARG A 1 486 ? 16.418 21.422 -5.359 1.00 88.62 486 ARG A O 1
ATOM 3775 N N . SER A 1 487 ? 18.246 21.982 -4.208 1.00 90.25 487 SER A N 1
ATOM 3776 C CA . SER A 1 487 ? 19.193 21.443 -5.193 1.00 90.25 487 SER A CA 1
ATOM 3777 C C . SER A 1 487 ? 19.444 19.957 -4.949 1.00 90.25 487 SER A C 1
ATOM 3779 O O . SER A 1 487 ? 19.633 19.553 -3.798 1.00 90.25 487 SER A O 1
ATOM 3781 N N . LEU A 1 488 ? 19.514 19.151 -6.013 1.00 91.56 488 LEU A N 1
ATOM 3782 C CA . LEU A 1 488 ? 19.962 17.755 -5.939 1.00 91.56 488 LEU A CA 1
ATOM 3783 C C . LEU A 1 488 ? 21.483 17.667 -5.733 1.00 91.56 488 LEU A C 1
ATOM 3785 O O . LEU A 1 488 ? 22.218 17.153 -6.571 1.00 91.56 488 LEU A O 1
ATOM 3789 N N . THR A 1 489 ? 21.965 18.202 -4.618 1.00 92.75 489 THR A N 1
ATOM 3790 C CA . THR A 1 489 ? 23.384 18.194 -4.267 1.00 92.75 489 THR A CA 1
ATOM 3791 C C . THR A 1 489 ? 23.790 16.791 -3.797 1.00 92.75 489 THR A C 1
ATOM 3793 O O . THR A 1 489 ? 23.211 16.318 -2.811 1.00 92.75 489 THR A O 1
ATOM 3796 N N . PRO A 1 490 ? 24.764 16.128 -4.453 1.00 91.25 490 PRO A N 1
ATOM 3797 C CA . PRO A 1 490 ? 25.227 14.797 -4.063 1.00 91.25 490 PRO A CA 1
ATOM 3798 C C . PRO A 1 490 ? 25.743 14.743 -2.622 1.00 91.25 490 PRO A C 1
ATOM 3800 O O . PRO A 1 490 ? 26.343 15.699 -2.128 1.00 91.25 490 PRO A O 1
ATOM 3803 N N . ALA A 1 491 ? 25.550 13.607 -1.952 1.00 87.31 491 ALA A N 1
ATOM 3804 C CA . ALA A 1 491 ? 26.251 13.321 -0.703 1.00 87.31 491 ALA A CA 1
ATOM 3805 C C . ALA A 1 491 ? 27.758 13.125 -0.952 1.00 87.31 491 ALA A C 1
ATOM 3807 O O . ALA A 1 491 ? 28.142 12.509 -1.945 1.00 87.31 491 ALA A O 1
ATOM 3808 N N . ALA A 1 492 ? 28.603 13.579 -0.019 1.00 76.62 492 ALA A N 1
ATOM 3809 C CA . ALA A 1 492 ? 30.056 13.384 -0.094 1.00 76.62 492 ALA A CA 1
ATOM 3810 C C . ALA A 1 492 ? 30.459 11.895 -0.091 1.00 76.62 492 ALA A C 1
ATOM 3812 O O . ALA A 1 492 ? 31.470 11.522 -0.675 1.00 76.62 492 ALA A O 1
ATOM 3813 N N . GLU A 1 493 ? 29.642 11.046 0.538 1.00 64.75 493 GLU A N 1
ATOM 3814 C CA . GLU A 1 493 ? 29.878 9.611 0.723 1.00 64.75 493 GLU A CA 1
ATOM 3815 C C . GLU A 1 493 ? 29.120 8.736 -0.294 1.00 64.75 493 GLU A C 1
ATOM 3817 O O . GLU A 1 493 ? 28.709 7.618 0.028 1.00 64.75 493 GLU A O 1
ATOM 3822 N N . GLN A 1 494 ? 28.883 9.207 -1.527 1.00 65.12 494 GLN A N 1
ATOM 3823 C CA . GLN A 1 494 ? 28.385 8.291 -2.560 1.00 65.12 494 GLN A CA 1
ATOM 3824 C C . GLN A 1 494 ? 29.384 7.141 -2.733 1.00 65.12 494 GLN A C 1
ATOM 3826 O O . GLN A 1 494 ? 30.530 7.353 -3.124 1.00 65.12 494 GLN A O 1
ATOM 3831 N N . ARG A 1 495 ? 28.954 5.914 -2.407 1.00 62.69 495 ARG A N 1
ATOM 3832 C CA . ARG A 1 495 ? 29.817 4.732 -2.494 1.00 62.69 495 ARG A CA 1
ATOM 3833 C C . ARG A 1 495 ? 30.234 4.518 -3.949 1.00 62.69 495 ARG A C 1
ATOM 3835 O O . ARG A 1 495 ? 29.402 4.145 -4.773 1.00 62.69 495 ARG A O 1
ATOM 3842 N N . ALA A 1 496 ? 31.513 4.742 -4.241 1.00 55.84 496 ALA A N 1
ATOM 3843 C CA . ALA A 1 496 ? 32.086 4.550 -5.572 1.00 55.84 496 ALA A CA 1
ATOM 3844 C C . ALA A 1 496 ? 32.138 3.065 -5.990 1.00 55.84 496 ALA A C 1
ATOM 3846 O O . ALA A 1 496 ? 32.077 2.762 -7.177 1.00 55.84 496 ALA A O 1
ATOM 3847 N N . ASP A 1 497 ? 32.159 2.140 -5.023 1.00 67.25 497 ASP A N 1
ATOM 3848 C CA . ASP A 1 497 ? 32.425 0.710 -5.253 1.00 67.25 497 ASP A CA 1
ATOM 3849 C C . ASP A 1 497 ? 31.156 -0.157 -5.359 1.00 67.25 497 ASP A C 1
ATOM 3851 O O . ASP A 1 497 ? 31.122 -1.311 -4.927 1.00 67.25 497 ASP A O 1
ATOM 3855 N N . VAL A 1 498 ? 30.068 0.389 -5.903 1.00 83.50 498 VAL A N 1
ATOM 3856 C CA . VAL A 1 498 ? 28.841 -0.385 -6.134 1.00 83.50 498 VAL A CA 1
ATOM 3857 C C . VAL A 1 498 ? 28.933 -1.084 -7.492 1.00 83.50 498 VAL A C 1
ATOM 3859 O O . VAL A 1 498 ? 29.216 -0.451 -8.510 1.00 83.50 498 VAL A O 1
ATOM 3862 N N . ARG A 1 499 ? 28.661 -2.397 -7.531 1.00 90.94 499 ARG A N 1
ATOM 3863 C CA . ARG A 1 499 ? 28.632 -3.161 -8.791 1.00 90.94 499 ARG A CA 1
ATOM 3864 C C . ARG A 1 499 ? 27.691 -2.490 -9.795 1.00 90.94 499 ARG A C 1
ATOM 3866 O O . ARG A 1 499 ? 26.594 -2.074 -9.430 1.00 90.94 499 ARG A O 1
ATOM 3873 N N . THR A 1 500 ? 28.091 -2.419 -11.059 1.00 92.44 500 THR A N 1
ATOM 3874 C CA . THR A 1 500 ? 27.228 -1.897 -12.127 1.00 92.44 500 THR A CA 1
ATOM 3875 C C . THR A 1 500 ? 26.564 -3.054 -12.861 1.00 92.44 500 THR A C 1
ATOM 3877 O O . THR A 1 500 ? 27.238 -4.008 -13.245 1.00 92.44 500 THR A O 1
ATOM 3880 N N . MET A 1 501 ? 25.250 -2.970 -13.072 1.00 94.25 501 MET A N 1
ATOM 3881 C CA . MET A 1 501 ? 24.506 -3.904 -13.917 1.00 94.25 501 MET A CA 1
ATOM 3882 C C . MET A 1 501 ? 23.928 -3.191 -15.137 1.00 94.25 501 MET A C 1
ATOM 3884 O O . MET A 1 501 ? 23.606 -2.000 -15.092 1.00 94.25 501 MET A O 1
ATOM 3888 N N . ARG A 1 502 ? 23.790 -3.929 -16.240 1.00 95.19 502 ARG A N 1
ATOM 3889 C CA . ARG A 1 502 ? 23.109 -3.442 -17.440 1.00 95.19 502 ARG A CA 1
ATOM 3890 C C . ARG A 1 502 ? 21.602 -3.612 -17.271 1.00 95.19 502 ARG A C 1
ATOM 3892 O O . ARG A 1 502 ? 21.132 -4.678 -16.881 1.00 95.19 502 ARG A O 1
ATOM 3899 N N . PHE A 1 503 ? 20.838 -2.574 -17.584 1.00 94.44 503 PHE A N 1
ATOM 3900 C CA . PHE A 1 503 ? 19.379 -2.606 -17.566 1.00 94.44 503 PHE A CA 1
ATOM 3901 C C . PHE A 1 503 ? 18.838 -3.735 -18.444 1.00 94.44 503 PHE A C 1
ATOM 3903 O O . PHE A 1 503 ? 17.922 -4.449 -18.052 1.00 94.44 503 PHE A O 1
ATOM 3910 N N . GLU A 1 504 ? 19.453 -3.964 -19.602 1.00 94.81 504 GLU A N 1
ATOM 3911 C CA . GLU A 1 504 ? 19.009 -4.969 -20.565 1.00 94.81 504 GLU A CA 1
ATOM 3912 C C . GLU A 1 504 ? 19.206 -6.409 -20.067 1.00 94.81 504 GLU A C 1
ATOM 3914 O O . GLU A 1 504 ? 18.557 -7.313 -20.589 1.00 94.81 504 GLU A O 1
ATOM 3919 N N . THR A 1 505 ? 20.065 -6.621 -19.061 1.00 95.69 505 THR A N 1
ATOM 3920 C CA . THR A 1 505 ? 20.352 -7.944 -18.482 1.00 95.69 505 THR A CA 1
ATOM 3921 C C . THR A 1 505 ? 19.515 -8.256 -17.242 1.00 95.69 505 THR A C 1
ATOM 3923 O O . THR A 1 505 ? 19.721 -9.298 -16.625 1.00 95.69 505 THR A O 1
ATOM 3926 N N . LEU A 1 506 ? 18.605 -7.362 -16.835 1.00 95.88 506 LEU A N 1
ATOM 3927 C CA . LEU A 1 506 ? 17.690 -7.638 -15.726 1.00 95.88 506 LEU A CA 1
ATOM 3928 C C . LEU A 1 506 ? 16.781 -8.836 -16.068 1.00 95.88 506 LEU A C 1
ATOM 3930 O O . LEU A 1 506 ? 16.348 -8.956 -17.219 1.00 95.88 506 LEU A O 1
ATOM 3934 N N . PRO A 1 507 ? 16.492 -9.722 -15.094 1.00 94.62 507 PRO A N 1
ATOM 3935 C CA . PRO A 1 507 ? 15.752 -10.958 -15.340 1.00 94.62 507 PRO A CA 1
ATOM 3936 C C . PRO A 1 507 ? 14.327 -10.668 -15.813 1.00 94.62 507 PRO A C 1
ATOM 3938 O O . PRO A 1 507 ? 13.717 -9.687 -15.391 1.00 94.62 507 PRO A O 1
ATOM 3941 N N . SER A 1 508 ? 13.776 -11.531 -16.666 1.00 93.00 508 SER A N 1
ATOM 3942 C CA . SER A 1 508 ? 12.375 -11.452 -17.079 1.00 93.00 508 SER A CA 1
ATOM 3943 C C . SER A 1 508 ? 11.749 -12.837 -17.128 1.00 93.00 508 SER A C 1
ATOM 3945 O O . SER A 1 508 ? 12.297 -13.756 -17.733 1.00 93.00 508 SER A O 1
ATOM 3947 N N . PHE A 1 509 ? 10.593 -12.943 -16.485 1.00 93.81 509 PHE A N 1
ATOM 3948 C CA . PHE A 1 509 ? 9.727 -14.117 -16.420 1.00 93.81 509 PHE A CA 1
ATOM 3949 C C . PHE A 1 509 ? 8.342 -13.823 -17.011 1.00 93.81 509 PHE A C 1
ATOM 3951 O O . PHE A 1 509 ? 7.464 -14.680 -16.992 1.00 93.81 509 PHE A O 1
ATOM 3958 N N . SER A 1 510 ? 8.138 -12.600 -17.507 1.00 92.94 510 SER A N 1
ATOM 3959 C CA . SER A 1 510 ? 6.894 -12.181 -18.141 1.00 92.94 510 SER A CA 1
ATOM 3960 C C . SER A 1 510 ? 6.694 -12.913 -19.467 1.00 92.94 510 SER A C 1
ATOM 3962 O O . SER A 1 510 ? 7.605 -13.012 -20.292 1.00 92.94 510 SER A O 1
ATOM 3964 N N . THR A 1 511 ? 5.467 -13.364 -19.686 1.00 92.12 511 THR A N 1
ATOM 3965 C CA . THR A 1 511 ? 4.951 -13.904 -20.951 1.00 92.12 511 THR A CA 1
ATOM 3966 C C . THR A 1 511 ? 4.655 -12.811 -21.977 1.00 92.12 511 THR A C 1
ATOM 3968 O O . THR A 1 511 ? 4.366 -13.103 -23.134 1.00 92.12 511 THR A O 1
ATOM 3971 N N . MET A 1 512 ? 4.742 -11.538 -21.566 1.00 91.31 512 MET A N 1
ATOM 3972 C CA . MET A 1 512 ? 4.272 -10.374 -22.318 1.00 91.31 512 MET A CA 1
ATOM 3973 C C . MET A 1 512 ? 2.765 -10.407 -22.611 1.00 91.31 512 MET A C 1
ATOM 3975 O O . MET A 1 512 ? 2.304 -9.693 -23.500 1.00 91.31 512 MET A O 1
ATOM 3979 N N . ASN A 1 513 ? 1.996 -11.183 -21.852 1.00 92.75 513 ASN A N 1
ATOM 3980 C CA . ASN A 1 513 ? 0.550 -11.303 -21.944 1.00 92.75 513 ASN A CA 1
ATOM 3981 C C . ASN A 1 513 ? -0.055 -11.097 -20.546 1.00 92.75 513 ASN A C 1
ATOM 3983 O O . ASN A 1 513 ? 0.366 -11.732 -19.584 1.00 92.75 513 ASN A O 1
ATOM 3987 N N . VAL A 1 514 ? -1.002 -10.165 -20.416 1.00 94.62 514 VAL A N 1
ATOM 3988 C CA . VAL A 1 514 ? -1.563 -9.773 -19.111 1.00 94.62 514 VAL A CA 1
ATOM 3989 C C . VAL A 1 514 ? -2.257 -10.942 -18.411 1.00 94.62 514 VAL A C 1
ATOM 3991 O O . VAL A 1 514 ? -2.065 -11.138 -17.213 1.00 94.62 514 VAL A O 1
ATOM 3994 N N . GLU A 1 515 ? -3.065 -11.712 -19.132 1.00 94.38 515 GLU A N 1
ATOM 3995 C CA . GLU A 1 515 ? -3.831 -12.829 -18.587 1.00 94.38 515 GLU A CA 1
ATOM 3996 C C . GLU A 1 515 ? -2.916 -13.979 -18.142 1.00 94.38 515 GLU A C 1
ATOM 3998 O O . GLU A 1 515 ? -3.117 -14.564 -17.075 1.00 94.38 515 GLU A O 1
ATOM 4003 N N . GLU A 1 516 ? -1.880 -14.279 -18.925 1.00 93.88 516 GLU A N 1
ATOM 4004 C CA . GLU A 1 516 ? -0.890 -15.307 -18.590 1.00 93.88 516 GLU A CA 1
ATOM 4005 C C . GLU A 1 516 ? 0.013 -14.888 -17.427 1.00 93.88 516 GLU A C 1
ATOM 4007 O O . GLU A 1 516 ? 0.274 -15.703 -16.538 1.00 93.88 516 GLU A O 1
ATOM 4012 N N . ASP A 1 517 ? 0.439 -13.622 -17.390 1.00 95.44 517 ASP A N 1
ATOM 4013 C CA . ASP A 1 517 ? 1.213 -13.055 -16.283 1.00 95.44 517 ASP A CA 1
ATOM 4014 C C . ASP A 1 517 ? 0.394 -13.026 -14.987 1.00 95.44 517 ASP A C 1
ATOM 4016 O O . ASP A 1 517 ? 0.921 -13.357 -13.922 1.00 95.44 517 ASP A O 1
ATOM 4020 N N . LEU A 1 518 ? -0.903 -12.700 -15.061 1.00 96.31 518 LEU A N 1
ATOM 4021 C CA . LEU A 1 518 ? -1.813 -12.803 -13.919 1.00 96.31 518 LEU A CA 1
ATOM 4022 C C . LEU A 1 518 ? -1.885 -14.243 -13.416 1.00 96.31 518 LEU A C 1
ATOM 4024 O O . LEU A 1 518 ? -1.640 -14.494 -12.237 1.00 96.31 518 LEU A O 1
ATOM 4028 N N . ALA A 1 519 ? -2.164 -15.192 -14.312 1.00 94.75 519 ALA A N 1
ATOM 4029 C CA . ALA A 1 519 ? -2.267 -16.596 -13.946 1.00 94.75 519 ALA A CA 1
ATOM 4030 C C . ALA A 1 519 ? -0.948 -17.129 -13.360 1.00 94.75 519 ALA A C 1
ATOM 4032 O O . ALA A 1 519 ? -0.964 -17.940 -12.435 1.00 94.75 519 ALA A O 1
ATOM 4033 N N . LEU A 1 520 ? 0.202 -16.676 -13.869 1.00 95.12 520 LEU A N 1
ATOM 4034 C CA . LEU A 1 520 ? 1.517 -17.023 -13.337 1.00 95.12 520 LEU A CA 1
ATOM 4035 C C . LEU A 1 520 ? 1.729 -16.465 -11.925 1.00 95.12 520 LEU A C 1
ATOM 4037 O O . LEU A 1 520 ? 2.133 -17.217 -11.038 1.00 95.12 520 LEU A O 1
ATOM 4041 N N . ALA A 1 521 ? 1.416 -15.189 -11.696 1.00 96.56 521 ALA A N 1
ATOM 4042 C CA . ALA A 1 521 ? 1.534 -14.564 -10.382 1.00 96.56 521 ALA A CA 1
ATOM 4043 C C . ALA A 1 521 ? 0.590 -15.209 -9.347 1.00 96.56 521 ALA A C 1
ATOM 4045 O O . ALA A 1 521 ? 1.007 -15.496 -8.226 1.00 96.56 521 ALA A O 1
ATOM 4046 N N . GLU A 1 522 ? -0.654 -15.512 -9.724 1.00 96.88 522 GLU A N 1
ATOM 4047 C CA . GLU A 1 522 ? -1.610 -16.223 -8.867 1.00 96.88 522 GLU A CA 1
ATOM 4048 C C . GLU A 1 522 ? -1.118 -17.639 -8.532 1.00 96.88 522 GLU A C 1
ATOM 4050 O O . GLU A 1 522 ? -1.110 -18.032 -7.364 1.00 96.88 522 GLU A O 1
ATOM 4055 N N . ARG A 1 523 ? -0.649 -18.402 -9.534 1.00 95.00 523 ARG A N 1
ATOM 4056 C CA . ARG A 1 523 ? -0.079 -19.744 -9.318 1.00 95.00 523 ARG A CA 1
ATOM 4057 C C . ARG A 1 523 ? 1.134 -19.711 -8.397 1.00 95.00 523 ARG A C 1
ATOM 4059 O O . ARG A 1 523 ? 1.260 -20.606 -7.568 1.00 95.00 523 ARG A O 1
ATOM 4066 N N . LEU A 1 524 ? 1.999 -18.704 -8.519 1.00 95.56 524 LEU A N 1
ATOM 4067 C CA . LEU A 1 524 ? 3.158 -18.532 -7.644 1.00 95.56 524 LEU A CA 1
ATOM 4068 C C . LEU A 1 524 ? 2.734 -18.363 -6.180 1.00 95.56 524 LEU A C 1
ATOM 4070 O O . LEU A 1 524 ? 3.285 -19.033 -5.308 1.00 95.56 524 LEU A O 1
ATOM 4074 N N . MET A 1 525 ? 1.739 -17.513 -5.904 1.00 95.06 525 MET A N 1
ATOM 4075 C CA . MET A 1 525 ? 1.226 -17.325 -4.540 1.00 95.06 525 MET A CA 1
ATOM 4076 C C . MET A 1 525 ? 0.613 -18.624 -3.996 1.00 95.06 525 MET A C 1
ATOM 4078 O O . MET A 1 525 ? 0.936 -19.051 -2.888 1.00 95.06 525 MET A O 1
ATOM 4082 N N . ILE A 1 526 ? -0.199 -19.305 -4.808 1.00 94.38 526 ILE A N 1
ATOM 4083 C CA . ILE A 1 526 ? -0.864 -20.563 -4.437 1.00 94.38 526 ILE A CA 1
ATOM 4084 C C . ILE A 1 526 ? 0.143 -21.689 -4.183 1.00 94.38 526 ILE A C 1
ATOM 4086 O O . ILE A 1 526 ? -0.011 -22.443 -3.222 1.00 94.38 526 ILE A O 1
ATOM 4090 N N . ALA A 1 527 ? 1.192 -21.795 -5.002 1.00 92.88 527 ALA A N 1
ATOM 4091 C CA . ALA A 1 527 ? 2.260 -22.778 -4.828 1.00 92.88 527 ALA A CA 1
ATOM 4092 C C . ALA A 1 527 ? 3.041 -22.571 -3.519 1.00 92.88 527 ALA A C 1
ATOM 4094 O O . ALA A 1 527 ? 3.546 -23.534 -2.950 1.00 92.88 527 ALA A O 1
ATOM 4095 N N . ASN A 1 528 ? 3.074 -21.337 -3.008 1.00 91.44 528 ASN A N 1
ATOM 4096 C CA . ASN A 1 528 ? 3.625 -20.987 -1.698 1.00 91.44 528 ASN A CA 1
ATOM 4097 C C . ASN A 1 528 ? 2.596 -21.097 -0.552 1.00 91.44 528 ASN A C 1
ATOM 4099 O O . ASN A 1 528 ? 2.835 -20.619 0.554 1.00 91.44 528 ASN A O 1
ATOM 4103 N N . GLY A 1 529 ? 1.438 -21.724 -0.793 1.00 90.75 529 GLY A N 1
ATOM 4104 C CA . GLY A 1 529 ? 0.400 -21.940 0.218 1.00 90.75 529 GLY A CA 1
ATOM 4105 C C . GLY A 1 529 ? -0.401 -20.689 0.587 1.00 90.75 529 GLY A C 1
ATOM 4106 O O . GLY A 1 529 ? -1.142 -20.719 1.571 1.00 90.75 529 GLY A O 1
ATOM 4107 N N . LEU A 1 530 ? -0.270 -19.609 -0.186 1.00 91.88 530 LEU A N 1
ATOM 4108 C CA . LEU A 1 530 ? -1.012 -18.367 0.001 1.00 91.88 530 LEU A CA 1
ATOM 4109 C C . LEU A 1 530 ? -2.295 -18.387 -0.836 1.00 91.88 530 LEU A C 1
ATOM 4111 O O . LEU A 1 530 ? -2.369 -19.001 -1.899 1.00 91.88 530 LEU A O 1
ATOM 4115 N N . SER A 1 531 ? -3.320 -17.685 -0.370 1.00 93.50 531 SER A N 1
ATOM 4116 C CA . SER A 1 531 ? -4.527 -17.422 -1.155 1.00 93.50 531 SER A CA 1
ATOM 4117 C C . SER A 1 531 ? -4.494 -16.009 -1.718 1.00 93.50 531 SER A C 1
ATOM 4119 O O . SER A 1 531 ? -4.036 -15.097 -1.033 1.00 93.50 531 SER A O 1
ATOM 4121 N N . VAL A 1 532 ? -5.053 -15.802 -2.907 1.00 97.50 532 VAL A N 1
ATOM 4122 C CA . VAL A 1 532 ? -5.226 -14.459 -3.473 1.00 97.50 532 VAL A CA 1
ATOM 4123 C C . VAL A 1 532 ? -6.705 -14.107 -3.434 1.00 97.50 532 VAL A C 1
ATOM 4125 O O . VAL A 1 532 ? -7.529 -14.847 -3.961 1.00 97.50 532 VAL A O 1
ATOM 4128 N N . VAL A 1 533 ? -7.051 -13.007 -2.778 1.00 98.19 533 VAL A N 1
ATOM 4129 C CA . VAL A 1 533 ? -8.427 -12.525 -2.646 1.00 98.19 533 VAL A CA 1
ATOM 4130 C C . VAL A 1 533 ? -8.589 -11.255 -3.468 1.00 98.19 533 VAL A C 1
ATOM 4132 O O . VAL A 1 533 ? -7.757 -10.355 -3.391 1.00 98.19 533 VAL A O 1
ATOM 4135 N N . TYR A 1 534 ? -9.678 -11.167 -4.222 1.00 98.31 534 TYR A N 1
ATOM 4136 C CA . TYR A 1 534 ? -10.051 -9.995 -4.999 1.00 98.31 534 TYR A CA 1
ATOM 4137 C C . TYR A 1 534 ? -11.427 -9.488 -4.577 1.00 98.31 534 TYR A C 1
ATOM 4139 O O . TYR A 1 534 ? -12.365 -10.267 -4.413 1.00 98.31 534 TYR A O 1
ATOM 4147 N N . VAL A 1 535 ? -11.563 -8.172 -4.440 1.00 97.75 535 VAL A N 1
ATOM 4148 C CA . VAL A 1 535 ? -12.863 -7.503 -4.316 1.00 97.75 535 VAL A CA 1
ATOM 4149 C C . VAL A 1 535 ? -13.039 -6.576 -5.507 1.00 97.75 535 VAL A C 1
ATOM 4151 O O . VAL A 1 535 ? -12.227 -5.673 -5.713 1.00 97.75 535 VAL A O 1
ATOM 4154 N N . ASP A 1 536 ? -14.078 -6.828 -6.299 1.00 97.00 536 ASP A N 1
ATOM 4155 C CA . ASP A 1 536 ? -14.430 -6.015 -7.460 1.00 97.00 536 ASP A CA 1
ATOM 4156 C C . ASP A 1 536 ? -15.078 -4.703 -7.000 1.00 97.00 536 ASP A C 1
ATOM 4158 O O . ASP A 1 536 ? -16.163 -4.688 -6.421 1.00 97.00 536 ASP A O 1
ATOM 4162 N N . LEU A 1 537 ? -14.382 -3.599 -7.255 1.00 95.56 537 LEU A N 1
ATOM 4163 C CA . LEU A 1 537 ? -14.793 -2.233 -6.944 1.00 95.56 537 LEU A CA 1
ATOM 4164 C C . LEU A 1 537 ? -15.238 -1.477 -8.202 1.00 95.56 537 LEU A C 1
ATOM 4166 O O . LEU A 1 537 ? -15.355 -0.252 -8.177 1.00 95.56 537 LEU A O 1
ATOM 4170 N N . THR A 1 538 ? -15.498 -2.181 -9.305 1.00 94.44 538 THR A N 1
ATOM 4171 C CA . THR A 1 538 ? -15.985 -1.588 -10.551 1.00 94.44 538 THR A CA 1
ATOM 4172 C C . THR A 1 538 ? -17.295 -0.864 -10.299 1.00 94.44 538 THR A C 1
ATOM 4174 O O . THR A 1 538 ? -18.294 -1.461 -9.886 1.00 94.44 538 THR A O 1
ATOM 4177 N N . ARG A 1 539 ? -17.313 0.434 -10.600 1.00 89.56 539 ARG A N 1
ATOM 4178 C CA . ARG A 1 539 ? -18.544 1.212 -10.565 1.00 89.56 539 ARG A CA 1
ATOM 4179 C C . ARG A 1 539 ? -19.246 1.207 -11.916 1.00 89.56 539 ARG A C 1
ATOM 4181 O O . ARG A 1 539 ? -18.627 1.454 -12.950 1.00 89.56 539 ARG A O 1
ATOM 4188 N N . ALA A 1 540 ? -20.553 0.980 -11.895 1.00 87.88 540 ALA A N 1
ATOM 4189 C CA . ALA A 1 540 ? -21.409 0.943 -13.073 1.00 87.88 540 ALA A CA 1
ATOM 4190 C C . ALA A 1 540 ? -21.456 2.291 -13.818 1.00 87.88 540 ALA A C 1
ATOM 4192 O O . ALA A 1 540 ? -21.607 2.305 -15.035 1.00 87.88 540 ALA A O 1
ATOM 4193 N N . ASP A 1 541 ? -21.296 3.415 -13.108 1.00 83.69 541 ASP A N 1
ATOM 4194 C CA . ASP A 1 541 ? -21.253 4.762 -13.697 1.00 83.69 541 ASP A CA 1
ATOM 4195 C C . ASP A 1 541 ? -19.918 5.094 -14.385 1.00 83.69 541 ASP A C 1
ATOM 4197 O O . ASP A 1 541 ? -19.884 5.967 -15.252 1.00 83.69 541 ASP A O 1
ATOM 4201 N N . LEU A 1 542 ? -18.833 4.401 -14.025 1.00 86.06 542 LEU A N 1
ATOM 4202 C CA . LEU A 1 542 ? -17.514 4.565 -14.641 1.00 86.06 542 LEU A CA 1
ATOM 4203 C C . LEU A 1 542 ? -17.240 3.526 -15.733 1.00 86.06 542 LEU A C 1
ATOM 4205 O O . LEU A 1 542 ? -16.552 3.836 -16.702 1.00 86.06 542 LEU A O 1
ATOM 4209 N N . GLY A 1 543 ? -17.734 2.294 -15.570 1.00 88.25 543 GLY A N 1
ATOM 4210 C CA . GLY A 1 543 ? -17.497 1.193 -16.509 1.00 88.25 543 GLY A CA 1
ATOM 4211 C C . GLY A 1 543 ? -16.029 0.759 -16.617 1.00 88.25 543 GLY A C 1
ATOM 4212 O O . GLY A 1 543 ? -15.651 0.123 -17.600 1.00 88.25 543 GLY A O 1
ATOM 4213 N N . ILE A 1 544 ? -15.195 1.117 -15.636 1.00 92.12 544 ILE A N 1
ATOM 4214 C CA . ILE A 1 544 ? -13.758 0.819 -15.610 1.00 92.12 544 ILE A CA 1
ATOM 4215 C C . ILE A 1 544 ? -13.483 -0.215 -14.519 1.00 92.12 544 ILE A C 1
ATOM 4217 O O . ILE A 1 544 ? -13.820 0.053 -13.363 1.00 92.12 544 ILE A O 1
ATOM 4221 N N . PRO A 1 545 ? -12.858 -1.358 -14.860 1.00 96.62 545 PRO A N 1
ATOM 4222 C CA . PRO A 1 545 ? -12.419 -2.341 -13.883 1.00 96.62 545 PRO A CA 1
ATOM 4223 C C . PRO A 1 545 ? -11.541 -1.725 -12.794 1.00 96.62 545 PRO A C 1
ATOM 4225 O O . PRO A 1 545 ? -10.489 -1.150 -13.089 1.00 96.62 545 PRO A O 1
ATOM 4228 N N . VAL A 1 546 ? -11.966 -1.883 -11.541 1.00 97.25 546 VAL A N 1
ATOM 4229 C CA . VAL A 1 546 ? -11.185 -1.543 -10.346 1.00 97.25 546 VAL A CA 1
ATOM 4230 C C . VAL A 1 546 ? -11.257 -2.714 -9.383 1.00 97.25 546 VAL A C 1
ATOM 4232 O O . VAL A 1 546 ? -12.334 -3.253 -9.148 1.00 97.25 546 VAL A O 1
ATOM 4235 N N . VAL A 1 547 ? -10.126 -3.105 -8.808 1.00 97.88 547 VAL A N 1
ATOM 4236 C CA . VAL A 1 547 ? -10.061 -4.232 -7.879 1.00 97.88 547 VAL A CA 1
ATOM 4237 C C . VAL A 1 547 ? -9.199 -3.896 -6.672 1.00 97.88 547 VAL A C 1
ATOM 4239 O O . VAL A 1 547 ? -8.209 -3.172 -6.784 1.00 97.88 547 VAL A O 1
ATOM 4242 N N . ARG A 1 548 ? -9.561 -4.468 -5.524 1.00 97.44 548 ARG A N 1
ATOM 4243 C CA . ARG A 1 548 ? -8.666 -4.625 -4.378 1.00 97.44 548 ARG A CA 1
ATOM 4244 C C . ARG A 1 548 ? -8.144 -6.062 -4.340 1.00 97.44 548 ARG A C 1
ATOM 4246 O O . ARG A 1 548 ? -8.937 -6.978 -4.141 1.00 97.44 548 ARG A O 1
ATOM 4253 N N . ALA A 1 549 ? -6.839 -6.258 -4.502 1.00 97.81 549 ALA A N 1
ATOM 4254 C CA . ALA A 1 549 ? -6.149 -7.517 -4.242 1.00 97.81 549 ALA A CA 1
ATOM 4255 C C . ALA A 1 549 ? -5.658 -7.580 -2.793 1.00 97.81 549 ALA A C 1
ATOM 4257 O O . ALA A 1 549 ? -5.113 -6.616 -2.258 1.00 97.81 549 ALA A O 1
ATOM 4258 N N . ILE A 1 550 ? -5.833 -8.738 -2.169 1.00 96.56 550 ILE A N 1
ATOM 4259 C CA . ILE A 1 550 ? -5.468 -9.022 -0.785 1.00 96.56 550 ILE A CA 1
ATOM 4260 C C . ILE A 1 550 ? -4.809 -10.403 -0.762 1.00 96.56 550 ILE A C 1
ATOM 4262 O O . ILE A 1 550 ? -5.402 -11.380 -1.214 1.00 96.56 550 ILE A O 1
ATOM 4266 N N . VAL A 1 551 ? -3.596 -10.503 -0.219 1.00 94.88 551 VAL A N 1
ATOM 4267 C CA . VAL A 1 551 ? -2.882 -11.782 -0.073 1.00 94.88 551 VAL A CA 1
ATOM 4268 C C . VAL A 1 551 ? -2.593 -12.006 1.413 1.00 94.88 551 VAL A C 1
ATOM 4270 O O . VAL A 1 551 ? -1.643 -11.429 1.944 1.00 94.88 551 VAL A O 1
ATOM 4273 N N . PRO A 1 552 ? -3.425 -12.788 2.122 1.00 90.31 552 PRO A N 1
ATOM 4274 C CA . PRO A 1 552 ? -3.198 -13.099 3.529 1.00 90.31 552 PRO A CA 1
ATOM 4275 C C . PRO A 1 552 ? -1.861 -13.821 3.698 1.00 90.31 552 PRO A C 1
ATOM 4277 O O . PRO A 1 552 ? -1.551 -14.737 2.939 1.00 90.31 552 PRO A O 1
ATOM 4280 N N . GLY A 1 553 ? -1.071 -13.399 4.684 1.00 83.56 553 GLY A N 1
ATOM 4281 C CA . GLY A 1 553 ? 0.301 -13.867 4.899 1.00 83.56 553 GLY A CA 1
ATOM 4282 C C . GLY A 1 553 ? 1.389 -12.955 4.321 1.00 83.56 553 GLY A C 1
ATOM 4283 O O . GLY A 1 553 ? 2.529 -13.056 4.768 1.00 83.56 553 GLY A O 1
ATOM 4284 N N . LEU A 1 554 ? 1.052 -12.037 3.405 1.00 87.62 554 LEU A N 1
ATOM 4285 C CA . LEU A 1 554 ? 1.952 -10.954 2.991 1.00 87.62 554 LEU A CA 1
ATOM 4286 C C . LEU A 1 554 ? 1.816 -9.743 3.926 1.00 87.62 554 LEU A C 1
ATOM 4288 O O . LEU A 1 554 ? 0.767 -9.515 4.538 1.00 87.62 554 LEU A O 1
ATOM 4292 N N . ASP A 1 555 ? 2.901 -8.984 4.077 1.00 79.12 555 ASP A N 1
ATOM 4293 C CA . ASP A 1 555 ? 2.970 -7.871 5.024 1.00 79.12 555 ASP A CA 1
ATOM 4294 C C . ASP A 1 555 ? 2.129 -6.670 4.548 1.00 79.12 555 ASP A C 1
ATOM 4296 O O . ASP A 1 555 ? 2.174 -6.264 3.385 1.00 79.12 555 ASP A O 1
ATOM 4300 N N . LEU A 1 556 ? 1.378 -6.062 5.475 1.00 71.38 556 LEU A N 1
ATOM 4301 C CA . LEU A 1 556 ? 0.609 -4.839 5.238 1.00 71.38 556 LEU A CA 1
ATOM 4302 C C . LEU A 1 556 ? 1.303 -3.619 5.872 1.00 71.38 556 LEU A C 1
ATOM 4304 O O . LEU A 1 556 ? 1.810 -3.707 6.995 1.00 71.38 556 LEU A O 1
ATOM 4308 N N . PRO A 1 557 ? 1.282 -2.448 5.214 1.00 64.00 557 PRO A N 1
ATOM 4309 C CA . PRO A 1 557 ? 1.701 -1.209 5.855 1.00 64.00 557 PRO A CA 1
ATOM 4310 C C . PRO A 1 557 ? 0.792 -0.798 7.017 1.00 64.00 557 PRO A C 1
ATOM 4312 O O . PRO A 1 557 ? -0.413 -1.045 6.952 1.00 64.00 557 PRO A O 1
ATOM 4315 N N . PRO A 1 558 ? 1.283 0.026 7.961 1.00 54.06 558 PRO A N 1
ATOM 4316 C CA . PRO A 1 558 ? 2.667 0.263 8.387 1.00 54.06 558 PRO A CA 1
ATOM 4317 C C . PRO A 1 558 ? 3.038 -0.562 9.637 1.00 54.06 558 PRO A C 1
ATOM 4319 O O . PRO A 1 558 ? 3.531 -0.006 10.613 1.00 54.06 558 PRO A O 1
ATOM 4322 N N . VAL A 1 559 ? 2.809 -1.877 9.643 1.00 64.06 559 VAL A N 1
ATOM 4323 C CA . VAL A 1 559 ? 3.189 -2.708 10.799 1.00 64.06 559 VAL A CA 1
ATOM 4324 C C . VAL A 1 559 ? 4.635 -3.183 10.641 1.00 64.06 559 VAL A C 1
ATOM 4326 O O . VAL A 1 559 ? 5.084 -3.480 9.533 1.00 64.06 559 VAL A O 1
ATOM 4329 N N . ILE A 1 560 ? 5.390 -3.250 11.742 1.00 71.31 560 ILE A N 1
ATOM 4330 C CA . ILE A 1 560 ? 6.720 -3.876 11.753 1.00 71.31 560 ILE A CA 1
ATOM 4331 C C . ILE A 1 560 ? 6.568 -5.315 11.257 1.00 71.31 560 ILE A C 1
ATOM 4333 O O . ILE A 1 560 ? 5.888 -6.111 11.899 1.00 71.31 560 ILE A O 1
ATOM 4337 N N . SER A 1 561 ? 7.188 -5.645 10.123 1.00 72.62 561 SER A N 1
ATOM 4338 C CA . SER A 1 561 ? 7.048 -6.961 9.490 1.00 72.62 561 SER A CA 1
ATOM 4339 C C . SER A 1 561 ? 7.669 -8.074 10.346 1.00 72.62 561 SER A C 1
ATOM 4341 O O . SER A 1 561 ? 8.740 -7.922 10.941 1.00 72.62 561 SER A O 1
ATOM 4343 N N . ARG A 1 562 ? 7.023 -9.243 10.374 1.00 73.12 562 ARG A N 1
ATOM 4344 C CA . ARG A 1 562 ? 7.570 -10.441 11.038 1.00 73.12 562 ARG A CA 1
ATOM 4345 C C . ARG A 1 562 ? 8.848 -10.927 10.362 1.00 73.12 562 ARG A C 1
ATOM 4347 O O . ARG A 1 562 ? 9.821 -11.250 11.040 1.00 73.12 562 ARG A O 1
ATOM 4354 N N . ARG A 1 563 ? 8.868 -10.931 9.025 1.00 75.00 563 ARG A N 1
ATOM 4355 C CA . ARG A 1 563 ? 10.063 -11.274 8.235 1.00 75.00 563 ARG A CA 1
ATOM 4356 C C . ARG A 1 563 ? 11.168 -10.251 8.428 1.00 75.00 563 ARG A C 1
ATOM 4358 O O . ARG A 1 563 ? 12.325 -10.633 8.538 1.00 75.00 563 ARG A O 1
ATOM 4365 N N . GLN A 1 564 ? 10.808 -8.978 8.567 1.00 77.38 564 GLN A N 1
ATOM 4366 C CA . GLN A 1 564 ? 11.748 -7.923 8.922 1.00 77.38 564 GLN A CA 1
ATOM 4367 C C . GLN A 1 564 ? 12.472 -8.266 10.243 1.00 77.38 564 GLN A C 1
ATOM 4369 O O . GLN A 1 564 ? 13.704 -8.342 10.270 1.00 77.38 564 GLN A O 1
ATOM 4374 N N . VAL A 1 565 ? 11.739 -8.588 11.314 1.00 76.56 565 VAL A N 1
ATOM 4375 C CA . VAL A 1 565 ? 12.341 -9.016 12.593 1.00 76.56 565 VAL A CA 1
ATOM 4376 C C . VAL A 1 565 ? 13.175 -10.295 12.441 1.00 76.56 565 VAL A C 1
ATOM 4378 O O . VAL A 1 565 ? 14.304 -10.336 12.927 1.00 76.56 565 VAL A O 1
ATOM 4381 N N . LYS A 1 566 ? 12.675 -11.307 11.722 1.00 76.06 566 LYS A N 1
ATOM 4382 C CA . LYS A 1 566 ? 13.402 -12.563 11.465 1.00 76.06 566 LYS A CA 1
ATOM 4383 C C . LYS A 1 566 ? 14.761 -12.319 10.793 1.00 76.06 566 LYS A C 1
ATOM 4385 O O . LYS A 1 566 ? 15.778 -12.750 11.326 1.00 76.06 566 LYS A O 1
ATOM 4390 N N . HIS A 1 567 ? 14.799 -11.555 9.699 1.00 77.12 567 HIS A N 1
ATOM 4391 C CA . HIS A 1 567 ? 16.046 -11.229 8.996 1.00 77.12 567 HIS A CA 1
ATOM 4392 C C . HIS A 1 567 ? 17.043 -10.465 9.881 1.00 77.12 567 HIS A C 1
ATOM 4394 O O . HIS A 1 567 ? 18.253 -10.612 9.718 1.00 77.12 567 HIS A O 1
ATOM 4400 N N . LEU A 1 568 ? 16.561 -9.645 10.826 1.00 81.00 568 LEU A N 1
ATOM 4401 C CA . LEU A 1 568 ? 17.435 -8.980 11.796 1.00 81.00 568 LEU A CA 1
ATOM 4402 C C . LEU A 1 568 ? 18.081 -9.998 12.749 1.00 81.00 568 LEU A C 1
ATOM 4404 O O . LEU A 1 568 ? 19.277 -9.908 13.012 1.00 81.00 568 LEU A O 1
ATOM 4408 N N . LEU A 1 569 ? 17.315 -10.966 13.259 1.00 78.00 569 LEU A N 1
ATOM 4409 C CA . LEU A 1 569 ? 17.834 -12.004 14.158 1.00 78.00 569 LEU A CA 1
ATOM 4410 C C . LEU A 1 569 ? 18.862 -12.905 13.462 1.00 78.00 569 LEU A C 1
ATOM 4412 O O . LEU A 1 569 ? 19.913 -13.185 14.041 1.00 78.00 569 LEU A O 1
ATOM 4416 N N . GLU A 1 570 ? 18.590 -13.295 12.214 1.00 77.31 570 GLU A N 1
ATOM 4417 C CA . GLU A 1 570 ? 19.514 -14.059 11.364 1.00 77.31 570 GLU A CA 1
ATOM 4418 C C . GLU A 1 570 ? 20.829 -13.298 11.139 1.00 77.31 570 GLU A C 1
ATOM 4420 O O . GLU A 1 570 ? 21.910 -13.867 11.285 1.00 77.31 570 GLU A O 1
ATOM 4425 N N . MET A 1 571 ? 20.752 -11.988 10.864 1.00 78.38 571 MET A N 1
ATOM 4426 C CA . MET A 1 571 ? 21.923 -11.128 10.648 1.00 78.38 571 MET A CA 1
ATOM 4427 C C . MET A 1 571 ? 22.891 -11.114 11.841 1.00 78.38 571 MET A C 1
ATOM 4429 O O . MET A 1 571 ? 24.100 -11.001 11.639 1.00 78.38 571 MET A O 1
ATOM 4433 N N . PHE A 1 572 ? 22.381 -11.229 13.070 1.00 80.69 572 PHE A N 1
ATOM 4434 C CA . PHE A 1 572 ? 23.186 -11.202 14.297 1.00 80.69 572 PHE A CA 1
ATOM 4435 C C . PHE A 1 572 ? 23.377 -12.585 14.950 1.00 80.69 572 PHE A C 1
ATOM 4437 O O . PHE A 1 572 ? 23.934 -12.657 16.042 1.00 80.69 572 PHE A O 1
ATOM 4444 N N . GLY A 1 573 ? 22.960 -13.681 14.299 1.00 64.69 573 GLY A N 1
ATOM 4445 C CA . GLY A 1 573 ? 23.222 -15.055 14.755 1.00 64.69 573 GLY A CA 1
ATOM 4446 C C . GLY A 1 573 ? 22.491 -15.480 16.038 1.00 64.69 573 GLY A C 1
ATOM 4447 O O . GLY A 1 573 ? 22.965 -16.369 16.740 1.00 64.69 573 GLY A O 1
ATOM 4448 N N . ASN A 1 574 ? 21.353 -14.855 16.358 1.00 58.44 574 ASN A N 1
ATOM 4449 C CA . ASN A 1 574 ? 20.664 -14.987 17.651 1.00 58.44 574 ASN A CA 1
ATOM 4450 C C . ASN A 1 574 ? 19.388 -15.858 17.620 1.00 58.44 574 ASN A C 1
ATOM 4452 O O . ASN A 1 574 ? 18.473 -15.631 18.412 1.00 58.44 574 ASN A O 1
ATOM 445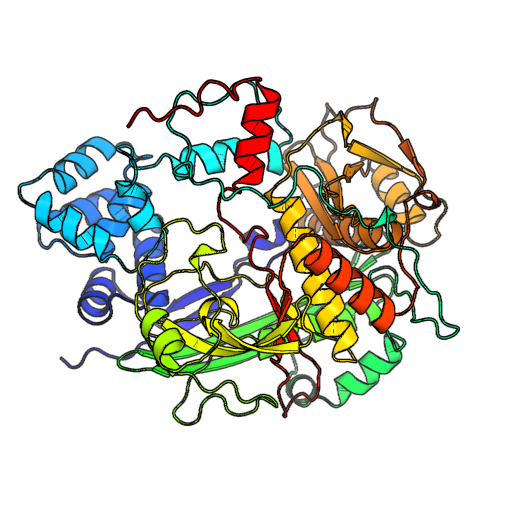6 N N . GLU A 1 575 ? 19.305 -16.888 16.768 1.00 47.97 575 GLU A N 1
ATOM 4457 C CA . GLU A 1 575 ? 18.149 -17.812 16.775 1.00 47.97 575 GLU A CA 1
ATOM 4458 C C . GLU A 1 575 ? 17.917 -18.461 18.160 1.00 47.97 575 GLU A C 1
ATOM 4460 O O . GLU A 1 575 ? 16.782 -18.719 18.553 1.00 47.97 575 GLU A O 1
ATOM 4465 N N . GLY A 1 576 ? 18.982 -18.648 18.952 1.00 42.78 576 GLY A N 1
ATOM 4466 C CA . GLY A 1 576 ? 18.942 -19.291 20.271 1.00 42.78 576 GLY A CA 1
ATOM 4467 C C . GLY A 1 576 ? 18.339 -18.474 21.426 1.00 42.78 576 GLY A C 1
ATOM 4468 O O . GLY A 1 576 ? 18.230 -19.011 22.524 1.00 42.78 576 GLY A O 1
ATOM 4469 N N . GLN A 1 577 ? 17.952 -17.208 21.219 1.00 42.91 577 GLN A N 1
ATOM 4470 C CA . GLN A 1 577 ? 17.244 -16.395 22.229 1.00 42.91 577 GLN A CA 1
ATOM 4471 C C . GLN A 1 577 ? 15.726 -16.309 21.997 1.00 42.91 577 GLN A C 1
ATOM 4473 O O . GLN A 1 577 ? 15.036 -15.580 22.702 1.00 42.91 577 GLN A O 1
ATOM 4478 N N . LEU A 1 578 ? 15.187 -17.089 21.054 1.00 44.06 578 LEU A N 1
ATOM 4479 C CA . LEU A 1 578 ? 13.743 -17.225 20.823 1.00 44.06 578 LEU A CA 1
ATOM 4480 C C . LEU A 1 578 ? 13.028 -18.094 21.880 1.00 44.06 578 LEU A C 1
ATOM 4482 O O . LEU A 1 578 ? 11.860 -18.426 21.699 1.00 44.06 578 LEU A O 1
ATOM 4486 N N . SER A 1 579 ? 13.700 -18.490 22.970 1.00 33.44 579 SER A N 1
ATOM 4487 C CA . SER A 1 579 ? 13.065 -19.272 24.032 1.00 33.44 579 SER A CA 1
ATOM 4488 C C . SER A 1 579 ? 12.216 -18.380 24.931 1.00 33.44 579 SER A C 1
ATOM 4490 O O . SER A 1 579 ? 12.757 -17.479 25.575 1.00 33.44 579 SER A O 1
ATOM 4492 N N . ASP A 1 580 ? 10.927 -18.711 25.002 1.00 34.66 580 ASP A N 1
ATOM 4493 C CA . ASP A 1 580 ? 9.946 -18.310 26.010 1.00 34.66 580 ASP A CA 1
ATOM 4494 C C . ASP A 1 580 ? 10.582 -17.935 27.357 1.00 34.66 580 ASP A C 1
ATOM 4496 O O . ASP A 1 580 ? 10.859 -18.781 28.213 1.00 34.66 580 ASP A O 1
ATOM 4500 N N . GLN A 1 581 ? 10.798 -16.644 27.568 1.00 24.34 581 GLN A N 1
ATOM 4501 C CA . GLN A 1 581 ? 10.906 -16.070 28.900 1.00 24.34 581 GLN A CA 1
ATOM 4502 C C . GLN A 1 581 ? 9.869 -14.938 28.938 1.00 24.34 581 GLN A C 1
ATOM 4504 O O . GLN A 1 581 ? 9.914 -14.076 28.057 1.00 24.34 581 GLN A O 1
ATOM 4509 N N . PRO A 1 582 ? 8.893 -15.023 29.860 1.00 30.55 582 PRO A N 1
ATOM 4510 C CA . PRO A 1 582 ? 7.673 -14.216 29.852 1.00 30.55 582 PRO A CA 1
ATOM 4511 C C . PRO A 1 582 ? 7.910 -12.716 30.023 1.00 30.55 582 PRO A C 1
ATOM 4513 O O . PRO A 1 582 ? 8.918 -12.340 30.667 1.00 30.55 582 PRO A O 1
#

Sequence (582 aa):
MPVANYNFQIKLTGSSYSHGQGGQTITPAREITIQEALDHLKTRPNDRFMRYHLLKSLTSLKEEGIKLAVELFKQEPSLPLFGFLVKTGSSSSQYPAVMAALQSPGRQAGLEMFRRHPSPSVRAVLKGEAIGLTSIWERYFSLNRERHLAFQSIPSFSLPITTDLLPIKGETAVNLADFKPEVSASISFRTGTGLRTVKPMETFARLESVKLLSDNDQPISLAQYHGTYFALFFTPSTRRVAVGPHEHTLTGTGHGSGKGLTQQAALVSAVMEALERYSAAEGVGNNWPDGYVADLSLTQKTLAELRRDGLAALDPNQFNLEYPYENEPLHWVKGEVKNGSGESPIMVPAQIVFENSNLDEVEVFLTSSNGLASGNTMAEAKLHALLEVIERDGDYSMYYQPARTFALSAEDKAIGPIIQAYGAKGLSVQLLDLTTEFGVPTYRAFIHLHDQILSGSGAHLDGRIAAFRAICELNTKAFIYERHNRSLTPAAEQRADVRTMRFETLPSFSTMNVEEDLALAERLMIANGLSVVYVDLTRADLGIPVVRAIVPGLDLPPVISRRQVKHLLEMFGNEGQLSDQP

Nearest PDB structures (foldseek):
  7u58-assembly1_A  TM=6.988E-01  e=9.605E-18  Desmonostoc sp. PCC 7906
  7u58-assembly1_B  TM=6.890E-01  e=2.774E-17  Desmonostoc sp. PCC 7906
  4v1u-assembly1_A  TM=6.894E-01  e=5.085E-17  Lyngbya aestuarii
  4bs9-assembly1_A-2  TM=7.262E-01  e=6.617E-14  uncultured Prochloron sp. 06037A
  4v1v-assembly1_B  TM=5.333E-01  e=2.637E-17  Lyngbya aestuarii

pLDDT: mean 82.76, std 14.91, range [24.34, 98.44]

Foldseek 3Di:
DPLDAWAKEWDFDPVCLLPVDRDIQIATPDDDDLVSLQVNCVVQVLQPNSLVRNLCVLVVVPVVSLVVLLVVCLVPNDLSSLLSLLQRLQPDPCVVSSVVSCPPVCVVVSVVSQCVRLALLSVLQPVDPDRCPQVVVLVLQCCQQWVVDDDPDDPPDDDLDDPPPPPLPDPAAAALVVDDFPFDPDFFDDQLQDTANDDLVVLVVLQVPQVQVVVDPDDWDWDDFLQKIKTKDKTWDWAWADADPNTYIYTYIAMAIAMGNDNSRRVSRGSFRSVLQNLQADHHDPDPPPQFPDFFDKDWAFPVVCVVVVAAEDQLQLADWSHHDPRWTAIWGWWWKQAPVGIDIYTYGSQARHAPDRNSTRDGDDGDCQLKGWGQDLLLQLLVSLQSLQQVLLSQLDGNDLVQKAFEDEPPPRVNSSQVVQVVLVWTWMWRFSQDSRHWTKIKTWTAAQVTIQIAIATDLFNLSRVSRGSRSSRSSVVSCVVVVHDRHHHPPPPPPGHYDYSVPGDHSDSSDSNSRSVSSQVSCNSSVKMKIKDFSHGNSRNITIIRIDIRNRHDPPGNDPSNVVVSCVVVVNPVVSDDDD

Mean predicted aligned error: 8.24 Å

Secondary structure (DSSP, 8-state):
-PPPP--EEEEE-GGGTTTTS--EEEEESS---HHHHHHHHHH-TT-HHHHHHHHHHHHHTHHHHHHHHHHHHHHS--HHHHHHHHHHHTTSTTHHHHHHHHHSTTHHHHHHHHHT-S-HHHHHTTSSS-TTHHHHHHHHHHHHHHH-PPP-S--SS--SS-S-----SSSSPPPGGGS-----S--PEE-SS-EESS-HHHHHHHHTT-HHHHT--PPPEEEEETTEEEEEEEEEEEEEEEETTEEEEEEEEEEEEEEESSHHHHHHHHHHHHHHHHHHB--B-SSTT-SBSS----EEE-HHHHHHTT--B--GGGS--SS---S--EEEEEEEEEETTEEEEEEEEGGGTSBT---SS---S----TTEEE-SSHHHHHHHHHHHHHHHHHHHH----GGGEEEEE---TTTHHHHHHHHTTT---EEEE---TT---EEEEEEEBSS-EEEEEEE-SBHHHHHHHHHHHHHHHHHHHHHTT---PBPTT--TTPPEEEGGGS-B---S-HHHHHHHHHHHHHHTT--EEEEE--BTTT---EEEEE-TTS--TTSPPHHHHHHHHHHTT-GGG-S---

InterPro domains:
  IPR003776 YcaO-like domain [PF02624] (257-554)
  IPR003776 YcaO-like domain [PS51664] (258-582)
  IPR003776 YcaO-like domain [TIGR00702] (257-559)

Solvent-accessible surface area (backbone atoms only — not comparable to full-atom values): 31690 Å² total; per-residue (Å²): 126,88,79,77,72,57,43,30,28,52,41,81,41,82,86,21,49,75,75,75,47,75,41,70,42,64,34,64,67,59,93,74,52,71,64,58,48,51,62,50,37,74,80,41,68,33,42,49,60,57,52,52,38,47,48,51,58,36,56,74,49,48,71,59,22,54,52,49,42,46,54,49,36,72,75,57,75,46,63,70,46,49,45,43,46,58,71,55,23,68,85,40,98,52,28,66,59,41,49,53,60,59,64,36,97,49,38,66,58,50,54,53,44,39,75,68,38,41,40,30,74,56,42,33,40,74,80,46,103,50,67,52,50,57,62,53,51,51,52,57,51,42,42,19,65,58,64,64,44,74,85,86,69,84,72,98,60,80,71,84,61,83,85,77,70,73,73,72,78,60,101,66,70,54,37,50,83,77,58,81,72,78,68,68,94,66,71,36,43,75,63,56,69,47,74,30,91,58,56,55,68,60,54,43,62,56,50,66,72,27,57,80,57,72,76,46,91,66,78,70,48,72,49,76,50,70,74,32,20,36,19,41,32,72,40,87,39,76,29,41,33,53,36,90,92,36,46,33,38,45,36,38,66,46,60,12,76,8,59,25,71,39,65,61,41,2,45,41,38,3,48,44,44,26,52,30,51,61,47,30,46,48,55,30,43,102,67,49,65,68,56,47,72,49,78,45,54,71,44,80,43,25,62,68,54,40,49,72,73,70,41,53,60,67,61,72,68,49,37,72,52,70,34,81,72,83,60,63,59,39,47,27,21,56,28,38,34,39,40,95,91,44,77,44,74,26,36,34,56,42,50,80,58,25,34,80,65,63,73,60,38,64,46,74,62,68,66,63,72,74,8,53,21,44,27,98,39,62,47,41,4,51,34,51,4,43,36,43,41,54,29,46,26,20,64,58,39,51,71,68,48,77,92,46,35,30,29,66,41,50,86,50,85,69,56,23,59,30,49,50,56,37,45,75,54,67,33,64,55,29,35,37,63,32,49,49,72,49,52,50,32,22,26,36,21,33,39,60,32,66,89,50,56,51,60,14,56,17,39,30,53,30,24,51,34,2,46,41,30,1,44,52,39,24,46,52,29,51,48,50,44,43,74,70,78,41,78,81,46,46,28,93,77,65,74,83,86,52,53,75,43,54,47,88,72,43,61,69,68,54,50,49,22,52,63,59,40,29,54,49,54,52,48,46,41,33,71,49,76,30,43,45,31,40,32,68,38,23,29,61,82,66,72,45,33,21,28,32,36,45,48,60,69,49,58,53,74,93,45,88,32,70,58,29,53,49,56,53,38,61,75,71,71,47,72,87,70,74,65,94,72,136